Protein AF-A0A402B2P1-F1 (afdb_monomer_lite)

Organism: NCBI:txid2014873

Structure (mmCIF, N/CA/C/O backbone):
data_AF-A0A402B2P1-F1
#
_entry.id   AF-A0A402B2P1-F1
#
loop_
_atom_site.group_PDB
_atom_site.id
_atom_site.type_symbol
_atom_site.label_atom_id
_atom_site.label_alt_id
_atom_site.label_comp_id
_atom_site.label_asym_id
_atom_site.label_entity_id
_atom_site.label_seq_id
_atom_site.pdbx_PDB_ins_code
_atom_site.Cartn_x
_atom_site.Cartn_y
_atom_site.Cartn_z
_atom_site.occupancy
_atom_site.B_iso_or_equiv
_atom_site.auth_seq_id
_atom_site.auth_comp_id
_atom_site.auth_asym_id
_atom_site.auth_atom_id
_atom_site.pdbx_PDB_model_num
ATOM 1 N N . MET A 1 1 ? -45.219 82.237 19.150 1.00 37.66 1 MET A N 1
ATOM 2 C CA . MET A 1 1 ? -44.434 81.877 17.952 1.00 37.66 1 MET A CA 1
ATOM 3 C C . MET A 1 1 ? -43.229 81.131 18.469 1.00 37.66 1 MET A C 1
ATOM 5 O O . MET A 1 1 ? -42.521 81.688 19.292 1.00 37.66 1 MET A O 1
ATOM 9 N N . ALA A 1 2 ? -43.180 79.837 18.171 1.00 36.53 2 ALA A N 1
ATOM 10 C CA . ALA A 1 2 ? -42.374 78.849 18.874 1.00 36.53 2 ALA A CA 1
ATOM 11 C C . ALA A 1 2 ? -41.096 78.528 18.096 1.00 36.53 2 ALA A C 1
ATOM 13 O O . ALA A 1 2 ? -41.160 78.365 16.878 1.00 36.53 2 ALA A O 1
ATOM 14 N N . ASP A 1 3 ? -40.003 78.393 18.844 1.00 41.94 3 ASP A N 1
ATOM 15 C CA . ASP A 1 3 ? -38.698 77.908 18.412 1.00 41.94 3 ASP A CA 1
ATOM 16 C C . ASP A 1 3 ? -38.372 76.583 19.124 1.00 41.94 3 ASP A C 1
ATOM 18 O O . ASP A 1 3 ? -38.672 76.422 20.305 1.00 41.94 3 ASP A O 1
ATOM 22 N N . ASN A 1 4 ? -37.776 75.677 18.339 1.00 45.66 4 ASN A N 1
ATOM 23 C CA . ASN A 1 4 ? -36.708 74.706 18.628 1.00 45.66 4 ASN A CA 1
ATOM 24 C C . ASN A 1 4 ? -36.612 74.002 19.995 1.00 45.66 4 ASN A C 1
ATOM 26 O O . ASN A 1 4 ? -36.381 74.659 21.000 1.00 45.66 4 ASN A O 1
ATOM 30 N N . GLU A 1 5 ? -36.502 72.661 19.970 1.00 45.44 5 GLU A N 1
ATOM 31 C CA . GLU A 1 5 ? -35.495 71.943 20.774 1.00 45.44 5 GLU A CA 1
ATOM 32 C C . GLU A 1 5 ? -35.211 70.498 20.301 1.00 45.44 5 GLU A C 1
ATOM 34 O O . GLU A 1 5 ? -36.058 69.811 19.731 1.00 45.44 5 GLU A O 1
ATOM 39 N N . ASN A 1 6 ? -33.950 70.103 20.514 1.00 37.38 6 ASN A N 1
ATOM 40 C CA . ASN A 1 6 ? -33.232 68.908 20.064 1.00 37.38 6 ASN A CA 1
ATOM 41 C C . ASN A 1 6 ? -33.623 67.611 20.799 1.00 37.38 6 ASN A C 1
ATOM 43 O O . ASN A 1 6 ? -33.841 67.612 22.006 1.00 37.38 6 ASN A O 1
ATOM 47 N N . ASN A 1 7 ? -33.542 66.482 20.085 1.00 41.06 7 ASN A N 1
ATOM 48 C CA . ASN A 1 7 ? -33.568 65.128 20.648 1.00 41.06 7 ASN A CA 1
ATOM 49 C C . ASN A 1 7 ? -32.154 64.646 21.013 1.00 41.06 7 ASN A C 1
ATOM 51 O O . ASN A 1 7 ? -31.294 64.533 20.138 1.00 41.06 7 ASN A O 1
ATOM 55 N N . THR A 1 8 ? -31.964 64.261 22.276 1.00 37.03 8 THR A N 1
ATOM 56 C CA . THR A 1 8 ? -30.796 63.518 22.775 1.00 37.03 8 THR A CA 1
ATOM 57 C C . THR A 1 8 ? -31.263 62.129 23.211 1.00 37.03 8 THR A C 1
ATOM 59 O O . THR A 1 8 ? -32.168 62.010 24.034 1.00 37.03 8 THR A O 1
ATOM 62 N N . PHE A 1 9 ? -30.666 61.081 22.643 1.00 32.41 9 PHE A N 1
ATOM 63 C CA . PHE A 1 9 ? -30.914 59.678 22.980 1.00 32.41 9 PHE A CA 1
ATOM 64 C C . PHE A 1 9 ? -29.768 59.200 23.883 1.00 32.41 9 PHE A C 1
ATOM 66 O O . PHE A 1 9 ? -28.619 59.199 23.443 1.00 32.41 9 PHE A O 1
ATOM 73 N N . SER A 1 10 ? -30.076 58.802 25.119 1.00 38.16 10 SER A N 1
ATOM 74 C CA . SER A 1 10 ? -29.121 58.191 26.051 1.00 38.16 10 SER A CA 1
ATOM 75 C C . SER A 1 10 ? -29.632 56.842 26.557 1.00 38.16 10 SER A C 1
ATOM 77 O O . SER A 1 10 ? -30.795 56.712 26.927 1.00 38.16 10 SER A O 1
ATOM 79 N N . ASP A 1 11 ? -28.687 55.903 26.608 1.00 36.81 11 ASP A N 1
ATOM 80 C CA . ASP A 1 11 ? -28.551 54.767 27.526 1.00 36.81 11 ASP A CA 1
ATOM 81 C C . ASP A 1 11 ? -29.582 53.625 27.534 1.00 36.81 11 ASP A C 1
ATOM 83 O O . ASP A 1 11 ? -30.586 53.644 28.240 1.00 36.81 11 ASP A O 1
ATOM 87 N N . MET A 1 12 ? -29.196 52.517 26.888 1.00 33.03 12 MET A N 1
ATOM 88 C CA . MET A 1 12 ? -29.402 51.168 27.425 1.00 33.03 12 MET A CA 1
ATOM 89 C C . MET A 1 12 ? -28.116 50.353 27.233 1.00 33.03 12 MET A C 1
ATOM 91 O O . MET A 1 12 ? -27.693 50.060 26.116 1.00 33.03 12 MET A O 1
ATOM 95 N N . THR A 1 13 ? -27.474 50.038 28.355 1.00 35.78 13 THR A N 1
ATOM 96 C CA . THR A 1 13 ? -26.194 49.343 28.493 1.00 35.78 13 THR A CA 1
ATOM 97 C C . THR A 1 13 ? -26.385 47.826 28.384 1.00 35.78 13 THR A C 1
ATOM 99 O O . THR A 1 13 ? -27.102 47.222 29.178 1.00 35.78 13 THR A O 1
ATOM 102 N N . ASN A 1 14 ? -25.705 47.206 27.415 1.00 35.62 14 ASN A N 1
ATOM 103 C CA . ASN A 1 14 ? -25.504 45.759 27.314 1.00 35.62 14 ASN A CA 1
ATOM 104 C C . ASN A 1 14 ? -24.271 45.372 28.145 1.00 35.62 14 ASN A C 1
ATOM 106 O O . ASN A 1 14 ? -23.161 45.800 27.834 1.00 35.62 14 ASN A O 1
ATOM 110 N N . GLN A 1 15 ? -24.453 44.545 29.175 1.00 38.66 15 GLN A N 1
ATOM 111 C CA . GLN A 1 15 ? -23.361 43.796 29.796 1.00 38.66 15 GLN A CA 1
ATOM 112 C C . GLN A 1 15 ? -23.234 42.443 29.092 1.00 38.66 15 GLN A C 1
ATOM 114 O O . GLN A 1 15 ? -24.105 41.585 29.223 1.00 38.66 15 GLN A O 1
ATOM 119 N N . GLN A 1 16 ? -22.136 42.251 28.367 1.00 31.70 16 GLN A N 1
ATOM 120 C CA . GLN A 1 16 ? -21.699 40.957 27.849 1.00 31.70 16 GLN A CA 1
ATOM 121 C C . GLN A 1 16 ? -20.277 40.713 28.386 1.00 31.70 16 GLN A C 1
ATOM 123 O O . GLN A 1 16 ? -19.484 41.654 28.399 1.00 31.70 16 GLN A O 1
ATOM 128 N N . PRO A 1 17 ? -19.956 39.518 28.913 1.00 40.03 17 PRO A N 1
ATOM 129 C CA . PRO A 1 17 ? -18.688 39.290 29.596 1.00 40.03 17 PRO A CA 1
ATOM 130 C C . PRO A 1 17 ? -17.529 39.161 28.600 1.00 40.03 17 PRO A C 1
ATOM 132 O O . PRO A 1 17 ? -17.509 38.248 27.775 1.00 40.03 17 PRO A O 1
ATOM 135 N N . ASP A 1 18 ? -16.544 40.048 28.735 1.00 41.31 18 ASP A N 1
ATOM 136 C CA . ASP A 1 18 ? -15.217 39.921 28.135 1.00 41.31 18 ASP A CA 1
ATOM 137 C C . ASP A 1 18 ? -14.498 38.705 28.733 1.00 41.31 18 ASP A C 1
ATOM 139 O O . ASP A 1 18 ? -14.000 38.741 29.860 1.00 41.31 18 ASP A O 1
ATOM 143 N N . SER A 1 19 ? -14.424 37.606 27.982 1.00 47.12 19 SER A N 1
ATOM 144 C CA . SER A 1 19 ? -13.400 36.588 28.219 1.00 47.12 19 SER A CA 1
ATOM 145 C C . SER A 1 19 ? -13.020 35.857 26.928 1.00 47.12 19 SER A C 1
ATOM 147 O O . SER A 1 19 ? -13.873 35.332 26.217 1.00 47.12 19 SER A O 1
ATOM 149 N N . SER A 1 20 ? -11.705 35.784 26.692 1.00 46.34 20 SER A N 1
ATOM 150 C CA . SER A 1 20 ? -10.975 34.955 25.714 1.00 46.34 20 SER A CA 1
ATOM 151 C C . SER A 1 20 ? -10.888 35.424 24.249 1.00 46.34 20 SER A C 1
ATOM 153 O O . SER A 1 20 ? -11.401 34.788 23.337 1.00 46.34 20 SER A O 1
ATOM 155 N N . THR A 1 21 ? -10.108 36.479 23.999 1.00 41.28 21 THR A N 1
ATOM 156 C CA . THR A 1 21 ? -9.531 36.770 22.665 1.00 41.28 21 THR A CA 1
ATOM 157 C C . THR A 1 21 ? -8.074 36.310 22.501 1.00 41.28 21 THR A C 1
ATOM 159 O O . THR A 1 21 ? -7.588 36.258 21.378 1.00 41.28 21 THR A O 1
ATOM 162 N N . ASP A 1 22 ? -7.392 35.879 23.569 1.00 46.09 22 ASP A N 1
ATOM 163 C CA . ASP A 1 22 ? -5.948 35.568 23.521 1.00 46.09 22 ASP A CA 1
ATOM 164 C C . ASP A 1 22 ? -5.588 34.160 23.000 1.00 46.09 22 ASP A C 1
ATOM 166 O O . ASP A 1 22 ? -4.417 33.875 22.755 1.00 46.09 22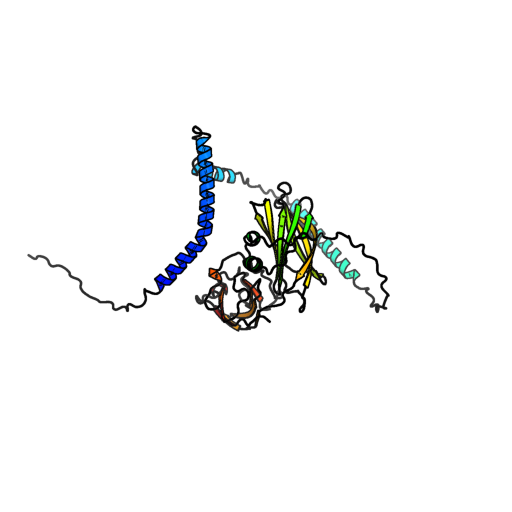 ASP A O 1
ATOM 170 N N . SER A 1 23 ? -6.548 33.245 22.805 1.00 48.66 23 SER A N 1
ATOM 171 C CA . SER A 1 23 ? -6.236 31.869 22.366 1.00 48.66 23 SER A CA 1
ATOM 172 C C . SER A 1 23 ? -6.266 31.664 20.848 1.00 48.66 23 SER A C 1
ATOM 174 O O . SER A 1 23 ? -5.656 30.716 20.352 1.00 48.66 23 SER A O 1
ATOM 176 N N . PHE A 1 24 ? -6.925 32.553 20.098 1.00 43.75 24 PHE A N 1
ATOM 177 C CA . PHE A 1 24 ? -7.030 32.437 18.640 1.00 43.75 24 PHE A CA 1
ATOM 178 C C . PHE A 1 24 ? -5.771 32.925 17.914 1.00 43.75 24 PHE A C 1
ATOM 180 O O . PHE A 1 24 ? -5.378 32.315 16.923 1.00 43.75 24 PHE A O 1
ATOM 187 N N . GLU A 1 25 ? -5.068 33.938 18.434 1.00 51.78 25 GLU A N 1
ATOM 188 C CA . GLU A 1 25 ? -3.856 34.462 17.782 1.00 51.78 25 GLU A CA 1
ATOM 189 C C . GLU A 1 25 ? -2.705 33.444 17.745 1.00 51.78 25 GLU A C 1
ATOM 191 O O . GLU A 1 25 ? -1.972 33.372 16.759 1.00 51.78 25 GLU A O 1
ATOM 196 N N . ALA A 1 26 ? -2.560 32.610 18.780 1.00 52.47 26 ALA A N 1
ATOM 197 C CA . ALA A 1 26 ? -1.495 31.608 18.842 1.00 52.47 26 ALA A CA 1
ATOM 198 C C . ALA A 1 26 ? -1.728 30.427 17.881 1.00 52.47 26 ALA A C 1
ATOM 200 O O . ALA A 1 26 ? -0.778 29.902 17.292 1.00 52.47 26 ALA A O 1
ATOM 201 N N . VAL A 1 27 ? -2.989 30.017 17.706 1.00 47.31 27 VAL A N 1
ATOM 202 C CA . VAL A 1 27 ? -3.377 28.954 16.765 1.00 47.31 27 VAL A CA 1
ATOM 203 C C . VAL A 1 27 ? -3.277 29.461 15.325 1.00 47.31 27 VAL A C 1
ATOM 205 O O . VAL A 1 27 ? -2.706 28.776 14.476 1.00 47.31 27 VAL A O 1
ATOM 208 N N . ASP A 1 28 ? -3.713 30.697 15.070 1.00 48.00 28 ASP A N 1
ATOM 209 C CA . ASP A 1 28 ? -3.585 31.337 13.760 1.00 48.00 28 ASP A CA 1
ATOM 210 C C . ASP A 1 28 ? -2.125 31.592 13.371 1.00 48.00 28 ASP A C 1
ATOM 212 O O . ASP A 1 28 ? -1.776 31.462 12.196 1.00 48.00 28 ASP A O 1
ATOM 216 N N . ALA A 1 29 ? -1.247 31.921 14.325 1.00 54.28 29 ALA A N 1
ATOM 217 C CA . ALA A 1 29 ? 0.179 32.097 14.059 1.00 54.28 29 ALA A CA 1
ATOM 218 C C . ALA A 1 29 ? 0.847 30.785 13.614 1.00 54.28 29 ALA A C 1
ATOM 220 O O . ALA A 1 29 ? 1.566 30.784 12.612 1.00 54.28 29 ALA A O 1
ATOM 221 N N . ARG A 1 30 ? 0.558 29.665 14.296 1.00 56.12 30 ARG A N 1
ATOM 222 C CA . ARG A 1 30 ? 1.088 28.337 13.932 1.00 56.12 30 ARG A CA 1
ATOM 223 C C . ARG A 1 30 ? 0.557 27.851 12.589 1.00 56.12 30 ARG A C 1
ATOM 225 O O . ARG A 1 30 ? 1.345 27.452 11.741 1.00 56.12 30 ARG A O 1
ATOM 232 N N . LEU A 1 31 ? -0.748 27.981 12.344 1.00 51.81 31 LEU A N 1
ATOM 233 C CA . LEU A 1 31 ? -1.345 27.609 11.058 1.00 51.81 31 LEU A CA 1
ATOM 234 C C . LEU A 1 31 ? -0.748 28.427 9.901 1.00 51.81 31 LEU A C 1
ATOM 236 O O . LEU A 1 31 ? -0.486 27.903 8.820 1.00 51.81 31 LEU A O 1
ATOM 240 N N . ARG A 1 32 ? -0.495 29.721 10.121 1.00 50.94 32 ARG A N 1
ATOM 241 C CA . ARG A 1 32 ? 0.117 30.596 9.116 1.00 50.94 32 ARG A CA 1
ATOM 242 C C . ARG A 1 32 ? 1.580 30.223 8.857 1.00 50.94 32 ARG A C 1
ATOM 244 O O . ARG A 1 32 ? 2.010 30.302 7.707 1.00 50.94 32 ARG A O 1
ATOM 251 N N . GLU A 1 33 ? 2.323 29.800 9.878 1.00 56.94 33 GLU A N 1
ATOM 252 C CA . GLU A 1 33 ? 3.700 29.314 9.742 1.00 56.94 33 GLU A CA 1
ATOM 253 C C . GLU A 1 33 ? 3.768 27.966 9.009 1.00 56.94 33 GLU A C 1
ATOM 255 O O . GLU A 1 33 ? 4.553 27.839 8.069 1.00 56.94 33 GLU A O 1
ATOM 260 N N . ASP A 1 34 ? 2.880 27.021 9.323 1.00 52.06 34 ASP A N 1
ATOM 261 C CA . ASP A 1 34 ? 2.807 25.712 8.659 1.00 52.06 34 ASP A CA 1
ATOM 262 C C . ASP A 1 34 ? 2.380 25.833 7.193 1.00 52.06 34 ASP A C 1
ATOM 264 O O . ASP A 1 34 ? 3.003 25.243 6.303 1.00 52.06 34 ASP A O 1
ATOM 268 N N . ILE A 1 35 ? 1.388 26.684 6.898 1.00 47.09 35 ILE A N 1
ATOM 269 C CA . ILE A 1 35 ? 1.016 27.016 5.516 1.00 47.09 35 ILE A CA 1
ATOM 270 C C . ILE A 1 35 ? 2.213 27.656 4.806 1.00 47.09 35 ILE A C 1
ATOM 272 O O . ILE A 1 35 ? 2.566 27.252 3.701 1.00 47.09 35 ILE A O 1
ATOM 276 N N . GLN A 1 36 ? 2.897 28.625 5.420 1.00 54.97 36 GLN A N 1
ATOM 277 C CA . GLN A 1 36 ? 4.078 29.229 4.802 1.00 54.97 36 GLN A CA 1
ATOM 278 C C . GLN A 1 36 ? 5.203 28.215 4.577 1.00 54.97 36 GLN A C 1
ATOM 280 O O . GLN A 1 36 ? 5.871 28.294 3.546 1.00 54.97 36 GLN A O 1
ATOM 285 N N . HIS A 1 37 ? 5.410 27.267 5.489 1.00 60.47 37 HIS A N 1
ATOM 286 C CA . HIS A 1 37 ? 6.429 26.231 5.370 1.00 60.47 37 HIS A CA 1
ATOM 287 C C . HIS A 1 37 ? 6.104 25.253 4.234 1.00 60.47 37 HIS A C 1
ATOM 289 O O . HIS A 1 37 ? 6.962 25.002 3.386 1.00 60.47 37 HIS A O 1
ATOM 295 N N . GLY A 1 38 ? 4.855 24.788 4.137 1.00 52.12 38 GLY A N 1
ATOM 296 C CA . GLY A 1 38 ? 4.386 23.953 3.028 1.00 52.12 38 GLY A CA 1
ATOM 297 C C . GLY A 1 38 ? 4.458 24.668 1.675 1.00 52.12 38 GLY A C 1
ATOM 298 O O . GLY A 1 38 ? 4.860 24.076 0.678 1.00 52.12 38 GLY A O 1
ATOM 299 N N . TYR A 1 39 ? 4.159 25.970 1.634 1.00 53.03 39 TYR A N 1
ATOM 300 C CA . TYR A 1 39 ? 4.251 26.773 0.412 1.00 53.03 39 TYR A CA 1
ATOM 301 C C . TYR A 1 39 ? 5.683 27.190 0.040 1.00 53.03 39 TYR A C 1
ATOM 303 O O . TYR A 1 39 ? 5.895 27.610 -1.098 1.00 53.03 39 TYR A O 1
ATOM 311 N N . ARG A 1 40 ? 6.685 27.094 0.931 1.00 59.12 40 ARG A N 1
ATOM 312 C CA . ARG A 1 40 ? 8.076 27.496 0.621 1.00 59.12 40 ARG A CA 1
ATOM 313 C C . ARG A 1 40 ? 8.696 26.644 -0.487 1.00 59.12 40 ARG A C 1
ATOM 315 O O . ARG A 1 40 ? 9.343 27.223 -1.360 1.00 59.12 40 ARG A O 1
ATOM 322 N N . SER A 1 41 ? 8.465 25.330 -0.503 1.00 54.25 41 SER A N 1
ATOM 323 C CA . SER A 1 41 ? 8.970 24.436 -1.560 1.00 54.25 41 SER A CA 1
ATOM 324 C C . SER A 1 41 ? 8.353 24.785 -2.918 1.00 54.25 41 SER A C 1
ATOM 326 O O . SER A 1 41 ? 9.073 25.074 -3.874 1.00 54.25 41 SER A O 1
ATOM 328 N N . TYR A 1 42 ? 7.026 24.925 -2.975 1.00 53.84 42 TYR A N 1
ATOM 329 C CA . TYR A 1 42 ? 6.316 25.349 -4.184 1.00 53.84 42 TYR A CA 1
ATOM 330 C C . TYR A 1 42 ? 6.700 26.761 -4.629 1.00 53.84 42 TYR A C 1
ATOM 332 O O . TYR A 1 42 ? 6.768 27.034 -5.825 1.00 53.84 42 TYR A O 1
ATOM 340 N N . ARG A 1 43 ? 6.978 27.681 -3.696 1.00 62.47 43 ARG A N 1
ATOM 341 C CA . ARG A 1 43 ? 7.425 29.045 -4.012 1.00 62.47 43 ARG A CA 1
ATOM 342 C C . ARG A 1 43 ? 8.817 29.042 -4.630 1.00 62.47 43 ARG A C 1
ATOM 344 O O . ARG A 1 43 ? 9.024 29.777 -5.588 1.00 62.47 43 ARG A O 1
ATOM 351 N N . GLN A 1 44 ? 9.738 28.220 -4.131 1.00 63.66 44 GLN A N 1
ATOM 352 C CA . GLN A 1 44 ? 11.084 28.083 -4.695 1.00 63.66 44 GLN A CA 1
ATOM 353 C C . GLN A 1 44 ? 11.053 27.422 -6.079 1.00 63.66 44 GLN A C 1
ATOM 355 O O . GLN A 1 44 ? 11.678 27.930 -7.010 1.00 63.66 44 GLN A O 1
ATOM 360 N N . GLU A 1 45 ? 10.268 26.357 -6.261 1.00 58.41 45 GLU A N 1
ATOM 361 C CA . GLU A 1 45 ? 10.098 25.702 -7.566 1.00 58.41 45 GLU A CA 1
ATOM 362 C C . GLU A 1 45 ? 9.395 26.606 -8.586 1.00 58.41 45 GLU A C 1
ATOM 364 O O . GLU A 1 45 ? 9.834 26.708 -9.738 1.00 58.41 45 GLU A O 1
ATOM 369 N N . ASN A 1 46 ? 8.358 27.335 -8.161 1.00 66.31 46 ASN A N 1
ATOM 370 C CA . ASN A 1 46 ? 7.680 28.315 -9.004 1.00 66.31 46 ASN A CA 1
ATOM 371 C C . ASN A 1 46 ? 8.576 29.512 -9.318 1.00 66.31 46 ASN A C 1
ATOM 373 O O . ASN A 1 46 ? 8.571 29.968 -10.457 1.00 66.31 46 ASN A O 1
ATOM 377 N N . GLN A 1 47 ? 9.391 29.994 -8.376 1.00 69.69 47 GLN A N 1
ATOM 378 C CA . GLN A 1 47 ? 10.380 31.039 -8.650 1.00 69.69 47 GLN A CA 1
ATOM 379 C C . GLN A 1 47 ? 11.429 30.557 -9.652 1.00 69.69 47 GLN A C 1
ATOM 381 O O . GLN A 1 47 ? 11.688 31.255 -10.627 1.00 69.69 47 GLN A O 1
ATOM 386 N N . ALA A 1 48 ? 11.957 29.340 -9.502 1.00 65.38 48 ALA A N 1
ATOM 387 C CA . ALA A 1 48 ? 12.890 28.762 -10.467 1.00 65.38 48 ALA A CA 1
ATOM 388 C C . ALA A 1 48 ? 12.246 28.570 -11.853 1.00 65.38 48 ALA A C 1
ATOM 390 O O . ALA A 1 48 ? 12.883 28.790 -12.886 1.00 65.38 48 ALA A O 1
ATOM 391 N N . SER A 1 49 ? 10.970 28.179 -11.905 1.00 59.06 49 SER A N 1
ATOM 392 C CA . SER A 1 49 ? 10.199 28.093 -13.149 1.00 59.06 49 SER A CA 1
ATOM 393 C C . SER A 1 49 ? 10.003 29.468 -13.797 1.00 59.06 49 SER A C 1
ATOM 395 O O . SER A 1 49 ? 10.309 29.636 -14.979 1.00 59.06 49 SER A O 1
ATOM 397 N N . LEU A 1 50 ? 9.599 30.474 -13.018 1.00 60.44 50 LEU A N 1
ATOM 398 C CA . LEU A 1 50 ? 9.413 31.851 -13.475 1.00 60.44 50 LEU A CA 1
ATOM 399 C C . LEU A 1 50 ? 10.724 32.469 -13.965 1.00 60.44 50 LEU A C 1
ATOM 401 O O . LEU A 1 50 ? 10.740 33.030 -15.055 1.00 60.44 50 LEU A O 1
ATOM 405 N N . SER A 1 51 ? 11.839 32.288 -13.252 1.00 70.75 51 SER A N 1
ATOM 406 C CA . SER A 1 51 ? 13.158 32.752 -13.699 1.00 70.75 51 SER A CA 1
ATOM 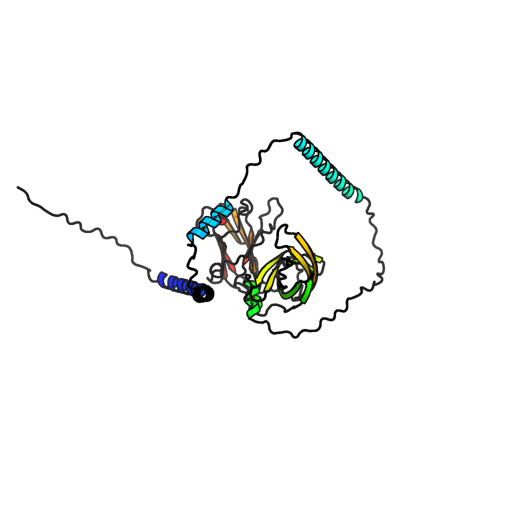407 C C . SER A 1 51 ? 13.592 32.083 -15.008 1.00 70.75 51 SER A C 1
ATOM 409 O O . SER A 1 51 ? 14.163 32.743 -15.874 1.00 70.75 51 SER A O 1
ATOM 411 N N . ARG A 1 52 ? 13.276 30.793 -15.214 1.00 70.62 52 ARG A N 1
ATOM 412 C CA . ARG A 1 52 ? 13.538 30.098 -16.491 1.00 70.62 52 ARG A CA 1
ATOM 413 C C . ARG A 1 52 ? 12.680 30.641 -17.633 1.00 70.62 52 ARG A C 1
ATOM 415 O O . ARG A 1 52 ? 13.185 30.803 -18.743 1.00 70.62 52 ARG A O 1
ATOM 422 N N . VAL A 1 53 ? 11.400 30.916 -17.383 1.00 62.66 53 VAL A N 1
ATOM 423 C CA . VAL A 1 53 ? 10.499 31.520 -18.379 1.00 62.66 53 VAL A CA 1
ATOM 424 C C . VAL A 1 53 ? 10.953 32.937 -18.715 1.00 62.66 53 VAL A C 1
ATOM 426 O O . VAL A 1 53 ? 11.069 33.265 -19.894 1.00 62.66 53 VAL A O 1
ATOM 429 N N . GLN A 1 54 ? 11.288 33.737 -17.705 1.00 62.12 54 GLN A N 1
ATOM 430 C CA . GLN A 1 54 ? 11.789 35.097 -17.865 1.00 62.12 54 GLN A CA 1
ATOM 431 C C . GLN A 1 54 ? 13.100 35.119 -18.661 1.00 62.12 54 GLN A C 1
ATOM 433 O O . GLN A 1 54 ? 13.192 35.841 -19.648 1.00 62.12 54 GLN A O 1
ATOM 438 N N . GLY A 1 55 ? 14.058 34.241 -18.343 1.00 74.69 55 GLY A N 1
ATOM 439 C CA . GLY A 1 55 ? 15.304 34.118 -19.106 1.00 74.69 55 GLY A CA 1
ATOM 440 C C . GLY A 1 55 ? 15.084 33.722 -20.572 1.00 74.69 55 GLY A C 1
ATOM 441 O O . GLY A 1 55 ? 15.747 34.250 -21.464 1.00 74.69 55 GLY A O 1
ATOM 442 N N . ARG A 1 56 ? 14.112 32.842 -20.862 1.00 69.75 56 ARG A N 1
ATOM 443 C CA . ARG A 1 56 ? 13.729 32.501 -22.249 1.00 69.75 56 ARG A CA 1
ATOM 444 C C . ARG A 1 56 ? 13.074 33.677 -22.974 1.00 69.75 56 ARG A C 1
ATOM 446 O O . ARG A 1 56 ? 13.303 33.843 -24.172 1.00 69.75 56 ARG A O 1
ATOM 453 N N . LEU A 1 57 ? 12.268 34.472 -22.271 1.00 57.06 57 LEU A N 1
ATOM 454 C CA . LEU A 1 57 ? 11.623 35.661 -22.825 1.00 57.06 57 LEU A CA 1
ATOM 455 C C . LEU A 1 57 ? 12.655 36.745 -23.152 1.00 57.06 57 LEU A C 1
ATOM 457 O O . LEU A 1 57 ? 12.661 37.266 -24.263 1.00 57.06 57 LEU A O 1
ATOM 461 N N . GLU A 1 58 ? 13.570 37.024 -22.226 1.00 68.69 58 GLU A N 1
ATOM 462 C CA . GLU A 1 58 ? 14.651 37.996 -22.409 1.00 68.69 58 GLU A CA 1
ATOM 463 C C . GLU A 1 58 ? 15.618 37.571 -23.523 1.00 68.69 58 GLU A C 1
ATOM 465 O O . GLU A 1 58 ? 16.004 38.395 -24.353 1.00 68.69 58 GLU A O 1
ATOM 470 N N . ALA A 1 59 ? 15.961 36.280 -23.611 1.00 69.06 59 ALA A N 1
ATOM 471 C CA . ALA A 1 59 ? 16.780 35.754 -24.704 1.00 69.06 59 ALA A CA 1
ATOM 472 C C . ALA A 1 59 ? 16.097 35.916 -26.073 1.00 69.06 59 ALA A C 1
ATOM 474 O O . ALA A 1 59 ? 16.754 36.308 -27.037 1.00 69.06 59 ALA A O 1
ATOM 475 N N . ARG A 1 60 ? 14.778 35.679 -26.161 1.00 65.75 60 ARG A N 1
ATOM 476 C CA . ARG A 1 60 ? 14.006 35.917 -27.394 1.00 65.75 60 ARG A CA 1
ATOM 477 C C . ARG A 1 60 ? 13.934 37.398 -27.757 1.00 65.75 60 ARG A C 1
ATOM 479 O O . ARG A 1 60 ? 14.136 37.732 -28.919 1.00 65.75 60 ARG A O 1
ATOM 486 N N . LEU A 1 61 ? 13.708 38.275 -26.778 1.00 59.59 61 LEU A N 1
ATOM 487 C CA . LEU A 1 61 ? 13.671 39.727 -26.991 1.00 59.59 61 LEU A CA 1
ATOM 488 C C . LEU A 1 61 ? 15.014 40.273 -27.499 1.00 59.59 61 LEU A C 1
ATOM 490 O O . LEU A 1 61 ? 15.031 41.175 -28.329 1.00 59.59 61 LEU A O 1
ATOM 494 N N . ARG A 1 62 ? 16.141 39.695 -27.064 1.00 70.12 62 ARG A N 1
ATOM 495 C CA . ARG A 1 62 ? 17.477 40.053 -27.575 1.00 70.12 62 ARG A CA 1
ATOM 496 C C . ARG A 1 62 ? 17.759 39.528 -28.985 1.00 70.12 62 ARG A C 1
ATOM 498 O O . ARG A 1 62 ? 18.551 40.135 -29.696 1.00 70.12 62 ARG A O 1
ATOM 505 N N . GLN A 1 63 ? 17.158 38.405 -29.378 1.00 73.38 63 GLN A N 1
ATOM 506 C CA . GLN A 1 63 ? 17.404 37.767 -30.679 1.00 73.38 63 GLN A CA 1
ATOM 507 C C . GLN A 1 63 ? 16.523 38.310 -31.813 1.00 73.38 63 GLN A C 1
ATOM 509 O O . GLN A 1 63 ? 16.884 38.143 -32.975 1.00 73.38 63 GLN A O 1
ATOM 514 N N . ALA A 1 64 ? 15.395 38.957 -31.508 1.00 64.12 64 ALA A N 1
ATOM 515 C CA . ALA A 1 64 ? 14.480 39.484 -32.520 1.00 64.12 64 ALA A CA 1
ATOM 516 C C . ALA A 1 64 ? 13.834 40.815 -32.077 1.00 64.12 64 ALA A C 1
ATOM 518 O O . ALA A 1 64 ? 12.642 40.834 -31.764 1.00 64.12 64 ALA A O 1
ATOM 519 N N . PRO A 1 65 ? 14.589 41.933 -32.060 1.00 58.69 65 PRO A N 1
ATOM 520 C CA . PRO A 1 65 ? 14.065 43.238 -31.640 1.00 58.69 65 PRO A CA 1
ATOM 521 C C . PRO A 1 65 ? 12.884 43.736 -32.498 1.00 58.69 65 PRO A C 1
ATOM 523 O O . PRO A 1 65 ? 12.051 44.485 -31.995 1.00 58.69 65 PRO A O 1
ATOM 526 N N . ASP A 1 66 ? 12.751 43.254 -33.740 1.00 62.31 66 ASP A N 1
ATOM 527 C CA . ASP A 1 66 ? 11.708 43.686 -34.684 1.00 62.31 66 ASP A CA 1
ATOM 528 C C . ASP A 1 66 ? 10.492 42.737 -34.788 1.00 62.31 66 ASP A C 1
ATOM 530 O O . ASP A 1 66 ? 9.561 42.997 -35.553 1.00 62.31 66 ASP A O 1
ATOM 534 N N . GLN A 1 67 ? 10.432 41.641 -34.016 1.00 51.47 67 GLN A N 1
ATOM 535 C CA . GLN A 1 67 ? 9.243 40.771 -33.972 1.00 51.47 67 GLN A CA 1
ATOM 536 C C . GLN A 1 67 ? 8.230 41.261 -32.925 1.00 51.47 67 GLN A C 1
ATOM 538 O O . GLN A 1 67 ? 8.037 40.657 -31.873 1.00 51.47 67 GLN A O 1
ATOM 543 N N . THR A 1 68 ? 7.530 42.354 -33.228 1.00 50.91 68 THR A N 1
ATOM 544 C CA . THR A 1 68 ? 6.497 42.948 -32.353 1.00 50.91 68 THR A CA 1
ATOM 545 C C . THR A 1 68 ? 5.104 42.325 -32.495 1.00 50.91 68 THR A C 1
ATOM 547 O O . THR A 1 68 ? 4.166 42.753 -31.824 1.00 50.91 68 THR A O 1
ATOM 550 N N . ASN A 1 69 ? 4.934 41.269 -33.297 1.00 54.03 69 ASN A N 1
ATOM 551 C CA . ASN A 1 69 ? 3.658 40.550 -33.399 1.00 54.03 69 ASN A CA 1
ATOM 552 C C . ASN A 1 69 ? 3.486 39.534 -32.255 1.00 54.03 69 ASN A C 1
ATOM 554 O O . ASN A 1 69 ? 3.332 38.331 -32.463 1.00 54.03 69 ASN A O 1
ATOM 558 N N . ILE A 1 70 ? 3.510 40.027 -31.017 1.00 55.12 70 ILE A N 1
ATOM 559 C CA . ILE A 1 70 ? 3.074 39.257 -29.854 1.00 55.12 70 ILE A CA 1
ATOM 560 C C . ILE A 1 70 ? 1.546 39.270 -29.883 1.00 55.12 70 ILE A C 1
ATOM 562 O O . ILE A 1 70 ? 0.905 40.275 -29.576 1.00 55.12 70 ILE A O 1
ATOM 566 N N . HIS A 1 71 ? 0.942 38.162 -30.311 1.00 52.81 71 HIS A N 1
ATOM 567 C CA . HIS A 1 71 ? -0.505 38.004 -30.233 1.00 52.81 71 HIS A CA 1
ATOM 568 C C . HIS A 1 71 ? -0.951 38.132 -28.771 1.00 52.81 71 HIS A C 1
ATOM 570 O O . HIS A 1 71 ? -0.405 37.466 -27.891 1.00 52.81 71 HIS A O 1
ATOM 576 N N . SER A 1 72 ? -1.929 39.003 -28.508 1.00 56.59 72 SER A N 1
ATOM 577 C CA . SER A 1 72 ? -2.489 39.159 -27.168 1.00 56.59 72 SER A CA 1
ATOM 578 C C . SER A 1 72 ? -3.042 37.824 -26.663 1.00 56.59 72 SER A C 1
ATOM 580 O O . SER A 1 72 ? -3.532 37.000 -27.440 1.00 56.59 72 SER A O 1
ATOM 582 N N . PHE A 1 73 ? -2.990 37.625 -25.345 1.00 48.84 73 PHE A N 1
ATOM 583 C CA . PHE A 1 73 ? -3.492 36.418 -24.674 1.00 48.84 73 PHE A CA 1
ATOM 584 C C . PHE A 1 73 ? -4.946 36.088 -25.069 1.00 48.84 73 PHE A C 1
ATOM 586 O O . PHE A 1 73 ? -5.347 34.930 -25.155 1.00 48.84 73 PHE A O 1
ATOM 593 N N . GLU A 1 74 ? -5.717 37.123 -25.395 1.00 57.97 74 GLU A N 1
ATOM 594 C CA . GLU A 1 74 ? -7.100 37.049 -25.851 1.00 57.97 74 GLU A CA 1
ATOM 595 C C . GLU A 1 74 ? -7.255 36.382 -27.230 1.00 57.97 74 GLU A C 1
ATOM 597 O O . GLU A 1 74 ? -8.142 35.546 -27.414 1.00 57.97 74 GLU A O 1
ATOM 602 N N . LYS A 1 75 ? -6.342 36.641 -28.181 1.00 60.97 75 LYS A N 1
ATOM 603 C CA . LYS A 1 75 ? -6.344 35.961 -29.491 1.00 60.97 75 LYS A CA 1
ATOM 604 C C . LYS A 1 75 ? -6.060 34.463 -29.361 1.00 60.97 75 LYS A C 1
ATOM 606 O O . LYS A 1 75 ? -6.634 33.673 -30.108 1.00 60.97 75 LYS A O 1
ATOM 611 N N . PHE A 1 76 ? -5.238 34.063 -28.389 1.00 60.47 76 PHE A N 1
ATOM 612 C CA . PHE A 1 76 ? -4.937 32.652 -28.127 1.00 60.47 76 PHE A CA 1
ATOM 613 C C . PHE A 1 76 ? -6.173 31.889 -27.616 1.00 60.47 76 PHE A C 1
ATOM 615 O O . PHE A 1 76 ? -6.459 30.782 -28.073 1.00 60.47 76 PHE A O 1
ATOM 622 N N . TYR A 1 77 ? -6.961 32.505 -26.726 1.00 59.44 77 TYR A N 1
ATOM 623 C CA . TYR A 1 77 ? -8.224 31.930 -26.247 1.00 59.44 77 TYR A CA 1
ATOM 624 C C . TYR A 1 77 ? -9.278 31.816 -27.355 1.00 59.44 77 TYR A C 1
ATOM 626 O O . TYR A 1 77 ? -9.926 30.775 -27.481 1.00 59.44 77 TYR A O 1
ATOM 634 N N . GLN A 1 78 ? -9.414 32.844 -28.196 1.00 67.25 78 GLN A N 1
ATOM 635 C CA . GLN A 1 78 ? -10.366 32.830 -29.313 1.00 67.25 78 GLN A CA 1
ATOM 636 C C . GLN A 1 78 ? -10.016 31.773 -30.372 1.00 67.25 78 GLN A C 1
ATOM 638 O O . GLN A 1 78 ? -10.908 31.130 -30.928 1.00 67.25 78 GLN A O 1
ATOM 643 N N . GLN A 1 79 ? -8.726 31.543 -30.631 1.00 64.81 79 GLN A N 1
ATOM 644 C CA . GLN A 1 79 ? -8.283 30.526 -31.585 1.00 64.81 79 GLN A CA 1
ATOM 645 C C . GLN A 1 79 ? -8.573 29.103 -31.084 1.00 64.81 79 GLN A C 1
ATOM 647 O O . GLN A 1 79 ? -9.053 28.269 -31.851 1.00 64.81 79 GLN A O 1
ATOM 652 N N . ARG A 1 80 ? -8.407 28.858 -29.778 1.00 58.91 80 ARG A N 1
ATOM 653 C CA . ARG A 1 80 ? -8.724 27.566 -29.149 1.00 58.91 80 ARG A CA 1
ATOM 654 C C . ARG A 1 80 ? -10.226 27.262 -29.127 1.00 58.91 80 ARG A C 1
ATOM 656 O O . ARG A 1 80 ? -10.622 26.108 -29.258 1.00 58.91 80 ARG A O 1
ATOM 663 N N . GLN A 1 81 ? -11.075 28.284 -29.002 1.00 62.50 81 GLN A N 1
ATOM 664 C CA . GLN A 1 81 ? -12.529 28.107 -29.112 1.00 62.50 81 GLN A CA 1
ATOM 665 C C . GLN A 1 81 ? -12.977 27.794 -30.545 1.00 62.50 81 GLN A C 1
ATOM 667 O O . GLN A 1 81 ? -13.900 27.003 -30.729 1.00 62.50 81 GLN A O 1
ATOM 672 N N . LYS A 1 82 ? -12.306 28.351 -31.563 1.00 60.81 82 LYS A N 1
ATOM 673 C CA . LYS A 1 82 ? -12.610 28.043 -32.969 1.00 60.81 82 LYS A CA 1
ATOM 674 C C . LYS A 1 82 ? -12.264 26.605 -33.353 1.00 60.81 82 LYS A C 1
ATOM 676 O O . LYS A 1 82 ? -13.069 25.975 -34.036 1.00 60.81 82 LYS A O 1
ATOM 681 N N . GLU A 1 83 ? -11.136 26.068 -32.885 1.00 51.38 83 GLU A N 1
ATOM 682 C CA . GLU A 1 83 ? -10.742 24.674 -33.166 1.00 51.38 83 GLU A CA 1
ATOM 683 C C . GLU A 1 83 ? -11.680 23.641 -32.528 1.00 51.38 83 GLU A C 1
ATOM 685 O O . GLU A 1 83 ? -11.922 22.591 -33.117 1.00 51.38 83 GLU A O 1
ATOM 690 N N . ASN A 1 84 ? -12.299 23.972 -31.393 1.00 51.53 84 ASN A N 1
ATOM 691 C CA . ASN A 1 84 ? -13.278 23.101 -30.739 1.00 51.53 84 ASN A CA 1
ATOM 692 C C . ASN A 1 84 ? -14.697 23.195 -31.336 1.00 51.53 84 ASN A C 1
ATOM 694 O O . ASN A 1 84 ? -15.586 22.481 -30.880 1.00 51.53 84 ASN A O 1
ATOM 698 N N . SER A 1 85 ? -14.930 24.052 -32.341 1.00 47.78 85 SER A N 1
ATOM 699 C CA . SER A 1 85 ? -16.249 24.227 -32.979 1.00 47.78 85 SER A CA 1
ATOM 700 C C . SER A 1 85 ? -16.415 23.491 -34.316 1.00 47.78 85 SER A C 1
ATOM 702 O O . SER A 1 85 ? -17.407 23.702 -35.014 1.00 47.78 85 SER A O 1
ATOM 704 N N . MET A 1 86 ? -15.472 22.620 -34.697 1.00 42.34 86 MET A N 1
ATOM 705 C CA . MET A 1 86 ? -15.608 21.825 -35.920 1.00 42.34 86 MET A CA 1
ATOM 706 C C . MET A 1 86 ? -16.676 20.724 -35.780 1.00 42.34 86 MET A C 1
ATOM 708 O O . MET A 1 86 ? -16.406 19.617 -35.331 1.00 42.34 86 MET A O 1
ATOM 712 N N . ASP A 1 87 ? -17.875 21.067 -36.257 1.00 51.41 87 ASP A N 1
ATOM 713 C CA . ASP A 1 87 ? -18.726 20.252 -37.137 1.00 51.41 87 ASP A CA 1
ATOM 714 C C . ASP A 1 87 ? -19.195 18.877 -36.600 1.00 51.41 87 ASP A C 1
ATOM 716 O O . ASP A 1 87 ? -18.969 17.826 -37.206 1.00 51.41 87 ASP A O 1
ATOM 720 N N . GLU A 1 88 ? -19.992 18.874 -35.524 1.00 44.78 88 GLU A N 1
ATOM 721 C CA . GLU A 1 88 ? -20.981 17.803 -35.319 1.00 44.78 88 GLU A CA 1
ATOM 722 C C . GLU A 1 88 ? -22.101 17.944 -36.362 1.00 44.78 88 GLU A C 1
ATOM 724 O O . GLU A 1 88 ? -23.146 18.557 -36.136 1.00 44.78 88 GLU A O 1
ATOM 729 N N . LYS A 1 89 ? -21.893 17.363 -37.548 1.00 41.56 89 LYS A N 1
ATOM 730 C CA . LYS A 1 89 ? -22.986 17.181 -38.506 1.00 41.56 89 LYS A CA 1
ATOM 731 C C . LYS A 1 89 ? -23.974 16.152 -37.945 1.00 41.56 89 LYS A C 1
ATOM 733 O O . LYS A 1 89 ? -23.571 15.020 -37.661 1.00 41.56 89 LYS A O 1
ATOM 738 N N . PRO A 1 90 ? -25.272 16.481 -37.828 1.00 42.41 90 PRO A N 1
ATOM 739 C CA . PRO A 1 90 ? -26.271 15.532 -37.367 1.00 42.41 90 PRO A CA 1
ATOM 740 C C . PRO A 1 90 ? -26.398 14.394 -38.384 1.00 42.41 90 PRO A C 1
ATOM 742 O O . PRO A 1 90 ? -26.890 14.572 -39.499 1.00 42.41 90 PRO A O 1
ATOM 745 N N . VAL A 1 91 ? -25.950 13.199 -37.997 1.00 46.91 91 VAL A N 1
ATOM 746 C CA . VAL A 1 91 ? -26.138 11.973 -38.776 1.00 46.91 91 VAL A CA 1
ATOM 747 C C . VAL A 1 91 ? -27.638 11.675 -38.847 1.00 46.91 91 VAL A C 1
ATOM 749 O O . VAL A 1 91 ? -28.243 11.189 -37.887 1.00 46.91 91 VAL A O 1
ATOM 752 N N . GLN A 1 92 ? -28.250 11.967 -39.997 1.00 46.53 92 GLN A N 1
ATOM 753 C CA . GLN A 1 92 ? -29.620 11.574 -40.316 1.00 46.53 92 GLN A CA 1
ATOM 754 C C . GLN A 1 92 ? -29.747 10.043 -40.270 1.00 46.53 92 GLN A C 1
ATOM 756 O O . GLN A 1 92 ? -29.306 9.319 -41.162 1.00 46.53 92 GLN A O 1
ATOM 761 N N . ARG A 1 93 ? -30.376 9.532 -39.207 1.00 42.50 93 ARG A N 1
ATOM 762 C CA . ARG A 1 93 ? -30.710 8.111 -39.041 1.00 42.50 93 ARG A CA 1
ATOM 763 C C . ARG A 1 93 ? -31.946 7.743 -39.866 1.00 42.50 93 ARG A C 1
ATOM 765 O O . ARG A 1 93 ? -33.050 7.630 -39.339 1.00 42.50 93 ARG A O 1
ATOM 772 N N . GLY A 1 94 ? -31.737 7.467 -41.150 1.00 46.53 94 GLY A N 1
ATOM 773 C CA . GLY A 1 94 ? -32.643 6.643 -41.951 1.00 46.53 94 GLY A CA 1
ATOM 774 C C . GLY A 1 94 ? -32.469 5.164 -41.591 1.00 46.53 94 GLY A C 1
ATOM 775 O O . GLY A 1 94 ? -31.521 4.515 -42.024 1.00 46.53 94 GLY A O 1
ATOM 776 N N . ARG A 1 95 ? -33.361 4.621 -40.755 1.00 52.78 95 ARG A N 1
ATOM 777 C CA . ARG A 1 95 ? -33.385 3.198 -40.368 1.00 52.78 95 ARG A CA 1
ATOM 778 C C . ARG A 1 95 ? -33.706 2.293 -41.565 1.00 52.78 95 ARG A C 1
ATOM 780 O O . ARG A 1 95 ? -34.810 2.353 -42.095 1.00 52.78 95 ARG A O 1
ATOM 787 N N . SER A 1 96 ? -32.833 1.327 -41.849 1.00 58.69 96 SER A N 1
ATOM 788 C CA . SER A 1 96 ? -33.201 0.104 -42.572 1.00 58.69 96 SER A CA 1
ATOM 789 C C . SER A 1 96 ? -33.738 -0.933 -41.576 1.00 58.69 96 SER A C 1
ATOM 791 O O . SER A 1 96 ? -33.021 -1.385 -40.680 1.00 58.69 96 SER A O 1
ATOM 793 N N . ARG A 1 97 ? -35.020 -1.306 -41.705 1.00 60.44 97 ARG A N 1
ATOM 794 C CA . ARG A 1 97 ? -35.679 -2.335 -40.870 1.00 60.44 97 ARG A CA 1
ATOM 795 C C . ARG A 1 97 ? -34.983 -3.707 -40.953 1.00 60.44 97 ARG A C 1
ATOM 797 O O . ARG A 1 97 ? -35.073 -4.468 -39.996 1.00 60.44 97 ARG A O 1
ATOM 804 N N . LEU A 1 98 ? -34.225 -3.970 -42.022 1.00 60.81 98 LEU A N 1
ATOM 805 C CA . LEU A 1 98 ? -33.476 -5.217 -42.227 1.00 60.81 98 LEU A CA 1
ATOM 806 C C . LEU A 1 98 ? -32.282 -5.380 -41.275 1.00 60.81 98 LEU A C 1
ATOM 808 O O . LEU A 1 98 ? -31.971 -6.496 -40.861 1.00 60.81 98 LEU A O 1
ATOM 812 N N . VAL A 1 99 ? -31.642 -4.279 -40.864 1.00 67.44 99 VAL A N 1
ATOM 813 C CA . VAL A 1 99 ? -30.494 -4.335 -39.938 1.00 67.44 99 VAL A CA 1
ATOM 814 C C . VAL A 1 99 ? -30.945 -4.780 -38.546 1.00 67.44 99 VAL A C 1
ATOM 816 O O . VAL A 1 99 ? -30.248 -5.524 -37.861 1.00 67.44 99 VAL A O 1
ATOM 819 N N . ARG A 1 100 ? -32.160 -4.392 -38.141 1.00 64.50 100 ARG A N 1
ATOM 820 C CA . ARG A 1 100 ? -32.721 -4.773 -36.840 1.00 64.50 100 ARG A CA 1
ATOM 821 C C . ARG A 1 100 ? -33.048 -6.266 -36.770 1.00 64.50 100 ARG A C 1
ATOM 823 O O . ARG A 1 100 ? -32.787 -6.881 -35.744 1.00 64.50 100 ARG A O 1
ATOM 830 N N . THR A 1 101 ? -33.563 -6.851 -37.851 1.00 75.19 101 THR A N 1
ATOM 831 C CA . THR A 1 101 ? -33.835 -8.296 -37.922 1.00 75.19 101 THR A CA 1
ATOM 832 C C . THR A 1 101 ? -32.553 -9.125 -37.968 1.00 75.19 101 THR A C 1
ATOM 834 O O . THR A 1 101 ? -32.474 -10.137 -37.280 1.00 75.19 101 THR A O 1
ATOM 837 N N . LEU A 1 102 ? -31.517 -8.668 -38.684 1.00 78.62 102 LEU A N 1
ATOM 838 C CA . LEU A 1 102 ? -30.213 -9.343 -38.712 1.00 78.62 102 LEU A CA 1
ATOM 839 C C . LEU A 1 102 ? -29.509 -9.313 -37.348 1.00 78.62 102 LEU A C 1
ATOM 841 O O . LEU A 1 102 ? -29.005 -10.344 -36.909 1.00 78.62 102 LEU A O 1
ATOM 845 N N . SER A 1 103 ? -29.542 -8.184 -36.628 1.00 74.31 103 SER A N 1
ATOM 846 C CA . SER A 1 103 ? -28.971 -8.107 -35.273 1.00 74.31 103 SER A CA 1
ATOM 847 C C . SER A 1 103 ? -29.638 -9.067 -34.286 1.00 74.31 103 SER A C 1
ATOM 849 O O . SER A 1 103 ? -28.947 -9.660 -33.463 1.00 74.31 103 SER A O 1
ATOM 851 N N . ILE A 1 104 ? -30.962 -9.241 -34.366 1.00 80.81 104 ILE A N 1
ATOM 852 C CA . ILE A 1 104 ? -31.687 -10.171 -33.487 1.00 80.81 104 ILE A CA 1
ATOM 853 C C . ILE A 1 104 ? -31.295 -11.620 -33.809 1.00 80.81 104 ILE A C 1
ATOM 855 O O . ILE A 1 104 ? -31.040 -12.403 -32.896 1.00 80.81 104 ILE A O 1
ATOM 859 N N . LEU A 1 105 ? -31.167 -11.969 -35.091 1.00 85.25 105 LEU A N 1
ATOM 860 C CA . LEU A 1 105 ? -30.780 -13.316 -35.521 1.00 85.25 105 LEU A CA 1
ATOM 861 C C . LEU A 1 105 ? -29.356 -13.677 -35.063 1.00 85.25 105 LEU A C 1
ATOM 863 O O . LEU A 1 105 ? -29.139 -14.756 -34.514 1.00 85.25 105 LEU A O 1
ATOM 867 N N . VAL A 1 106 ? -28.410 -12.739 -35.189 1.00 86.50 106 VAL A N 1
ATOM 868 C CA . VAL A 1 106 ? -27.029 -12.911 -34.705 1.00 86.50 106 VAL A CA 1
ATOM 869 C C . VAL A 1 106 ? -26.987 -13.046 -33.181 1.00 86.50 106 VAL A C 1
ATOM 871 O O . VAL A 1 106 ? -26.333 -13.952 -32.672 1.00 86.50 106 VAL A O 1
ATOM 874 N N . ALA A 1 107 ? -27.723 -12.209 -32.443 1.00 85.25 107 ALA A N 1
ATOM 875 C CA . ALA A 1 107 ? -27.784 -12.310 -30.984 1.00 85.25 107 ALA A CA 1
ATOM 876 C C . ALA A 1 107 ? -28.345 -13.668 -30.524 1.00 85.25 107 ALA A C 1
ATOM 878 O O . ALA A 1 107 ? -27.821 -14.271 -29.589 1.00 85.25 107 ALA A O 1
ATOM 879 N N . THR A 1 108 ? -29.359 -14.187 -31.221 1.00 86.94 108 THR A N 1
ATOM 880 C CA . THR A 1 108 ? -29.967 -15.489 -30.902 1.00 86.94 108 THR A CA 1
ATOM 881 C C . THR A 1 108 ? -28.989 -16.642 -31.156 1.00 86.94 108 THR A C 1
ATOM 883 O O . THR A 1 108 ? -28.860 -17.534 -30.320 1.00 86.94 108 THR A O 1
ATOM 886 N N . LEU A 1 109 ? -28.233 -16.595 -32.261 1.00 88.12 109 LEU A N 1
ATOM 887 C CA . LEU A 1 109 ? -27.198 -17.590 -32.569 1.00 88.12 109 LEU A CA 1
ATOM 888 C C . LEU A 1 109 ? -26.060 -17.597 -31.540 1.00 88.12 109 LEU A C 1
ATOM 890 O O . LEU A 1 109 ? -25.612 -18.671 -31.142 1.00 88.12 109 LEU A O 1
ATOM 894 N N . VAL A 1 110 ? -25.626 -16.425 -31.066 1.00 87.62 110 VAL A N 1
ATOM 895 C CA . VAL A 1 110 ? -24.585 -16.323 -30.028 1.00 87.62 110 VAL A CA 1
ATOM 896 C C . VAL A 1 110 ? -25.064 -16.937 -28.712 1.00 87.62 110 VAL A C 1
ATOM 898 O O . VAL A 1 110 ? -24.327 -17.699 -28.092 1.00 87.62 110 VAL A O 1
ATOM 901 N N . VAL A 1 111 ? -26.311 -16.679 -28.305 1.00 87.25 111 VAL A N 1
ATOM 902 C CA . VAL A 1 111 ? -26.876 -17.270 -27.081 1.00 87.25 111 VAL A CA 1
ATOM 903 C C . VAL A 1 111 ? -26.972 -18.796 -27.193 1.00 87.25 111 VAL A C 1
ATOM 905 O O . VAL A 1 111 ? -26.572 -19.496 -26.264 1.00 87.25 111 VAL A O 1
ATOM 908 N N . ILE A 1 112 ? -27.414 -19.329 -28.339 1.00 87.69 112 ILE A N 1
ATOM 909 C CA . ILE A 1 112 ? -27.456 -20.782 -28.576 1.00 87.69 112 ILE A CA 1
ATOM 910 C C . ILE A 1 112 ? -26.047 -21.386 -28.518 1.00 87.69 112 ILE A C 1
ATOM 912 O O . ILE A 1 112 ? -25.857 -22.418 -27.873 1.00 87.69 112 ILE A O 1
ATOM 916 N N . ALA A 1 113 ? -25.047 -20.743 -29.128 1.00 85.69 113 ALA A N 1
ATOM 917 C CA . ALA A 1 113 ? -23.664 -21.215 -29.091 1.00 85.69 113 ALA A CA 1
ATOM 918 C C . ALA A 1 113 ? -23.106 -21.246 -27.657 1.00 85.69 113 ALA A C 1
ATOM 920 O O . ALA A 1 113 ? -22.494 -22.237 -27.258 1.00 85.69 113 ALA A O 1
ATOM 921 N N . VAL A 1 114 ? -23.372 -20.214 -26.849 1.00 84.50 114 VAL A N 1
ATOM 922 C CA . VAL A 1 114 ? -22.923 -20.150 -25.449 1.00 84.50 114 VAL A CA 1
ATOM 923 C C . VAL A 1 114 ? -23.595 -21.229 -24.594 1.00 84.50 114 VAL A C 1
ATOM 925 O O . VAL A 1 114 ? -22.907 -21.927 -23.849 1.00 84.50 114 VAL A O 1
ATOM 928 N N . ILE A 1 115 ? -24.910 -21.432 -24.738 1.00 84.81 115 ILE A N 1
ATOM 929 C CA . ILE A 1 115 ? -25.644 -22.473 -23.996 1.00 84.81 115 ILE A CA 1
ATOM 930 C C . ILE A 1 115 ? -25.154 -23.874 -24.397 1.00 84.81 115 ILE A C 1
ATOM 932 O O . ILE A 1 115 ? -24.918 -24.718 -23.531 1.00 84.81 115 ILE A O 1
ATOM 936 N N . SER A 1 116 ? -24.926 -24.107 -25.694 1.00 76.12 116 SER A N 1
ATOM 937 C CA . SER A 1 116 ? -24.415 -25.387 -26.212 1.00 76.12 116 SER A CA 1
ATOM 938 C C . SER A 1 116 ? -22.999 -25.687 -25.704 1.00 76.12 116 SER A C 1
ATOM 940 O O . SER A 1 116 ? -22.690 -26.819 -25.333 1.00 76.12 116 SER A O 1
ATOM 942 N N . SER A 1 117 ? -22.152 -24.657 -25.624 1.00 75.62 117 SER A N 1
ATOM 943 C CA . SER A 1 117 ? -20.782 -24.764 -25.104 1.00 75.62 117 SER A CA 1
ATOM 944 C C . SER A 1 117 ? -20.766 -25.085 -23.607 1.00 75.62 117 SER A C 1
ATOM 946 O O . SER A 1 117 ? -19.977 -25.913 -23.156 1.00 75.62 117 SER A O 1
ATOM 948 N N . ALA A 1 118 ? -21.670 -24.475 -22.834 1.00 72.81 118 ALA A N 1
ATOM 949 C CA . ALA A 1 118 ? -21.802 -24.757 -21.409 1.00 72.81 118 ALA A CA 1
ATOM 950 C C . ALA A 1 118 ? -22.278 -26.199 -21.155 1.00 72.81 118 ALA A C 1
ATOM 952 O O . ALA A 1 118 ? -21.701 -26.891 -20.318 1.00 72.81 118 ALA A O 1
ATOM 953 N N . ALA A 1 119 ? -23.264 -26.694 -21.911 1.00 75.12 119 ALA A N 1
ATOM 954 C CA . ALA A 1 119 ? -23.770 -28.062 -21.763 1.00 75.12 119 ALA A CA 1
ATOM 955 C C . ALA A 1 119 ? -22.686 -29.135 -22.005 1.00 75.12 119 ALA A C 1
ATOM 957 O O . ALA A 1 119 ? -22.632 -30.133 -21.286 1.00 75.12 119 ALA A O 1
ATOM 958 N N . LEU A 1 120 ? -21.771 -28.904 -22.954 1.00 72.06 120 LEU A N 1
ATOM 959 C CA . LEU A 1 120 ? -20.631 -29.790 -23.230 1.00 72.06 120 LEU A CA 1
ATOM 960 C C . LEU A 1 120 ? -19.626 -29.864 -22.065 1.00 72.06 120 LEU A C 1
ATOM 962 O O . LEU A 1 120 ? -19.107 -30.941 -21.758 1.00 72.06 120 LEU A O 1
ATOM 966 N N . LEU A 1 121 ? -19.385 -28.747 -21.373 1.00 67.75 121 LEU A N 1
ATOM 967 C CA . LEU A 1 121 ? -18.490 -28.706 -20.210 1.00 67.75 121 LEU A CA 1
ATOM 968 C C . LEU A 1 121 ? -19.085 -29.407 -18.981 1.00 67.75 121 LEU A C 1
ATOM 970 O O . LEU A 1 121 ? -18.343 -29.977 -18.181 1.00 67.75 121 LEU A O 1
ATOM 974 N N . PHE A 1 122 ? -20.412 -29.412 -18.834 1.00 68.00 122 PHE A N 1
ATOM 975 C CA . PHE A 1 122 ? -21.066 -30.117 -17.729 1.00 68.00 122 PHE A CA 1
ATOM 976 C C . PHE A 1 122 ? -21.266 -31.613 -18.001 1.00 68.00 122 PHE A C 1
ATOM 978 O O . PHE A 1 122 ? -21.185 -32.406 -17.065 1.00 68.00 122 PHE A O 1
ATOM 985 N N . ASN A 1 123 ? -21.436 -32.029 -19.262 1.00 59.94 123 ASN A N 1
ATOM 986 C CA . ASN A 1 123 ? -21.643 -33.443 -19.601 1.00 59.94 123 ASN A CA 1
ATOM 987 C C . ASN A 1 123 ? -20.350 -34.288 -19.597 1.00 59.94 123 ASN A C 1
ATOM 989 O O . ASN A 1 123 ? -20.404 -35.511 -19.659 1.00 59.94 123 ASN A O 1
ATOM 993 N N . THR A 1 124 ? -19.175 -33.661 -19.500 1.00 51.75 124 THR A N 1
ATOM 994 C CA . THR A 1 124 ? -17.875 -34.357 -19.452 1.00 51.75 124 THR A CA 1
ATOM 995 C C . THR A 1 124 ? -17.364 -34.622 -18.029 1.00 51.75 124 THR A C 1
ATOM 997 O O . THR A 1 124 ? -16.308 -35.229 -17.861 1.00 51.75 124 THR A O 1
ATOM 1000 N N . ARG A 1 125 ? -18.109 -34.230 -16.981 1.00 52.06 125 ARG A N 1
ATOM 1001 C CA . ARG A 1 125 ? -17.700 -34.396 -15.569 1.00 52.06 125 ARG A CA 1
ATOM 1002 C C . ARG A 1 125 ? -18.262 -35.626 -14.841 1.00 52.06 125 ARG A C 1
ATOM 1004 O O . ARG A 1 125 ? -17.925 -35.827 -13.679 1.00 52.06 125 ARG A O 1
ATOM 1011 N N . SER A 1 126 ? -19.064 -36.472 -15.484 1.00 48.78 126 SER A N 1
ATOM 1012 C CA . SER A 1 126 ? -19.762 -37.596 -14.829 1.00 48.78 126 SER A CA 1
ATOM 1013 C C . SER A 1 126 ? -19.006 -38.938 -14.791 1.00 48.78 126 SER A C 1
ATOM 1015 O O . SER A 1 126 ? -19.542 -39.905 -14.258 1.00 48.78 126 SER A O 1
ATOM 1017 N N . HIS A 1 127 ? -17.755 -39.022 -15.263 1.00 47.94 127 HIS A N 1
ATOM 1018 C CA . HIS A 1 127 ? -16.976 -40.276 -15.260 1.00 47.94 127 HIS A CA 1
ATOM 1019 C C . HIS A 1 127 ? -15.570 -40.158 -14.648 1.00 47.94 127 HIS A C 1
ATOM 1021 O O . HIS A 1 127 ? -14.606 -40.702 -15.182 1.00 47.94 127 HIS A O 1
ATOM 1027 N N . LEU A 1 128 ? -15.428 -39.490 -13.498 1.00 46.88 128 LEU A N 1
ATOM 1028 C CA . LEU A 1 128 ? -14.220 -39.638 -12.677 1.00 46.88 128 LEU A CA 1
ATOM 1029 C C . LEU A 1 128 ? -14.433 -40.729 -11.624 1.00 46.88 128 LEU A C 1
ATOM 1031 O O . LEU A 1 128 ? -14.966 -40.504 -10.541 1.00 46.88 128 LEU A O 1
ATOM 1035 N N . VAL A 1 129 ? -14.014 -41.934 -12.010 1.00 46.06 129 VAL A N 1
ATOM 1036 C CA . VAL A 1 129 ? -13.801 -43.096 -11.147 1.00 46.06 129 VAL A CA 1
ATOM 1037 C C . VAL A 1 129 ? -12.836 -42.712 -10.022 1.00 46.06 129 VAL A C 1
ATOM 1039 O O . VAL A 1 129 ? -11.730 -42.235 -10.274 1.00 46.06 129 VAL A O 1
ATOM 1042 N N . VAL A 1 130 ? -13.260 -42.933 -8.778 1.00 43.12 130 VAL A N 1
ATOM 1043 C CA . VAL A 1 130 ? -12.435 -42.809 -7.571 1.00 43.12 130 VAL A CA 1
ATOM 1044 C C . VAL A 1 130 ? -11.376 -43.915 -7.595 1.00 43.12 130 VAL A C 1
ATOM 1046 O O . VAL A 1 130 ? -11.622 -45.043 -7.178 1.00 43.12 130 VAL A O 1
ATOM 1049 N N . GLY A 1 131 ? -10.204 -43.600 -8.144 1.00 42.53 131 GLY A N 1
ATOM 1050 C CA . GLY A 1 131 ? -9.001 -44.421 -8.053 1.00 42.53 131 GLY A CA 1
ATOM 1051 C C . GLY A 1 131 ? -8.190 -44.036 -6.818 1.00 42.53 131 GLY A C 1
ATOM 1052 O O . GLY A 1 131 ? -7.755 -42.895 -6.684 1.00 42.53 131 GLY A O 1
ATOM 1053 N N . ILE A 1 132 ? -7.996 -44.993 -5.913 1.00 45.56 132 ILE A N 1
ATOM 1054 C CA . ILE A 1 132 ? -7.114 -44.891 -4.745 1.00 45.56 132 ILE A CA 1
ATOM 1055 C C . ILE A 1 132 ? -5.671 -44.680 -5.247 1.00 45.56 132 ILE A C 1
ATOM 1057 O O . ILE A 1 132 ? -5.192 -45.509 -6.026 1.00 45.56 132 ILE A O 1
ATOM 1061 N N . PRO A 1 133 ? -4.948 -43.617 -4.844 1.00 46.56 133 PRO A N 1
ATOM 1062 C CA . PRO A 1 133 ? -3.597 -43.384 -5.336 1.00 46.56 133 PRO A CA 1
ATOM 1063 C C . PRO A 1 133 ? -2.619 -44.373 -4.691 1.00 46.56 133 PRO A C 1
ATOM 1065 O O . PRO A 1 133 ? -2.326 -44.312 -3.498 1.00 46.56 133 PRO A O 1
ATOM 1068 N N . THR A 1 134 ? -2.104 -45.294 -5.504 1.00 42.75 134 THR A N 1
ATOM 1069 C CA . THR A 1 134 ? -0.926 -46.105 -5.182 1.00 42.75 134 THR A CA 1
ATOM 1070 C C . THR A 1 134 ? 0.319 -45.218 -5.268 1.00 42.75 134 THR A C 1
ATOM 1072 O O . THR A 1 134 ? 0.482 -44.469 -6.231 1.00 42.75 134 THR A O 1
ATOM 1075 N N . ALA A 1 135 ? 1.185 -45.282 -4.255 1.00 45.12 135 ALA A N 1
ATOM 1076 C CA . ALA A 1 135 ? 2.428 -44.521 -4.172 1.00 45.12 135 ALA A CA 1
ATOM 1077 C C . ALA A 1 135 ? 3.380 -44.879 -5.329 1.00 45.12 135 ALA A C 1
ATOM 1079 O O . ALA A 1 135 ? 4.080 -45.889 -5.289 1.00 45.12 135 ALA A O 1
ATOM 1080 N N . GLY A 1 136 ? 3.383 -44.048 -6.372 1.00 44.50 136 GLY A N 1
ATOM 1081 C CA . GLY A 1 136 ? 4.319 -44.122 -7.488 1.00 44.50 136 GLY A CA 1
ATOM 1082 C C . GLY A 1 136 ? 5.577 -43.314 -7.192 1.00 44.50 136 GLY A C 1
ATOM 1083 O O . GLY A 1 136 ? 5.521 -42.111 -6.943 1.00 44.50 136 GLY A O 1
ATOM 1084 N N . THR A 1 137 ? 6.717 -43.991 -7.215 1.00 39.88 137 THR A N 1
ATOM 1085 C CA . THR A 1 137 ? 8.063 -43.436 -7.080 1.00 39.88 137 THR A CA 1
ATOM 1086 C C . THR A 1 137 ? 8.313 -42.406 -8.186 1.00 39.88 137 THR A C 1
ATOM 1088 O O . THR A 1 137 ? 8.354 -42.755 -9.364 1.00 39.88 137 THR A O 1
ATOM 1091 N N . MET A 1 138 ? 8.464 -41.128 -7.829 1.00 41.78 138 MET A N 1
ATOM 1092 C CA . MET A 1 138 ? 8.796 -40.083 -8.797 1.00 41.78 138 MET A CA 1
ATOM 1093 C C . MET A 1 138 ? 10.267 -40.183 -9.205 1.00 41.78 138 MET A C 1
ATOM 1095 O O . MET A 1 138 ? 11.167 -40.074 -8.375 1.00 41.78 138 MET A O 1
ATOM 1099 N N . THR A 1 139 ? 10.506 -40.367 -10.501 1.00 40.06 139 THR A N 1
ATOM 1100 C CA . THR A 1 139 ? 11.824 -40.208 -11.119 1.00 40.06 139 THR A CA 1
ATOM 1101 C C . THR A 1 139 ? 12.078 -38.708 -11.333 1.00 40.06 139 THR A C 1
ATOM 1103 O O . THR A 1 139 ? 11.270 -38.055 -11.999 1.00 40.06 139 THR A O 1
ATOM 1106 N N . PRO A 1 140 ? 13.147 -38.117 -10.770 1.00 42.41 140 PRO A N 1
ATOM 1107 C CA . PRO A 1 140 ? 13.414 -36.692 -10.921 1.00 42.41 140 PRO A CA 1
ATOM 1108 C C . PRO A 1 140 ? 13.770 -36.373 -12.377 1.00 42.41 140 PRO A C 1
ATOM 1110 O O . PRO A 1 140 ? 14.775 -36.841 -12.908 1.00 42.41 140 PRO A O 1
ATOM 1113 N N . THR A 1 141 ? 12.936 -35.558 -13.024 1.00 45.38 141 THR A N 1
ATOM 1114 C CA . THR A 1 141 ? 13.262 -34.940 -14.312 1.00 45.38 141 THR A CA 1
ATOM 1115 C C . THR A 1 141 ? 14.137 -33.723 -14.026 1.00 45.38 141 THR A C 1
ATOM 1117 O O . THR A 1 141 ? 13.718 -32.812 -13.314 1.00 45.38 141 THR A O 1
ATOM 1120 N N . ALA A 1 142 ? 15.370 -33.727 -14.533 1.00 35.09 142 ALA A N 1
ATOM 1121 C CA . ALA A 1 142 ? 16.314 -32.630 -14.369 1.00 35.09 142 ALA A CA 1
ATOM 1122 C C . ALA A 1 142 ? 15.803 -31.372 -15.090 1.00 35.09 142 ALA A C 1
ATOM 1124 O O . ALA A 1 142 ? 15.858 -31.267 -16.315 1.00 35.09 142 ALA A O 1
ATOM 1125 N N . THR A 1 143 ? 15.305 -30.407 -14.319 1.00 43.59 143 THR A N 1
ATOM 1126 C CA . THR A 1 143 ? 15.018 -29.056 -14.799 1.00 43.59 143 THR A CA 1
ATOM 1127 C C . THR A 1 143 ? 16.340 -28.362 -15.111 1.00 43.59 143 THR A C 1
ATOM 1129 O O . THR A 1 143 ? 17.153 -28.123 -14.218 1.00 43.59 143 THR A O 1
ATOM 1132 N N . VAL A 1 144 ? 16.558 -28.037 -16.386 1.00 35.19 144 VAL A N 1
ATOM 1133 C CA . VAL A 1 144 ? 17.681 -27.210 -16.838 1.00 35.19 144 VAL A CA 1
ATOM 1134 C C . VAL A 1 144 ? 17.547 -25.830 -16.193 1.00 35.19 144 VAL A C 1
ATOM 1136 O O . VAL A 1 144 ? 16.637 -25.065 -16.508 1.00 35.19 144 VAL A O 1
ATOM 1139 N N . ARG A 1 145 ? 18.444 -25.535 -15.251 1.00 30.97 145 ARG A N 1
ATOM 1140 C CA . ARG A 1 145 ? 18.603 -24.226 -14.616 1.00 30.97 145 ARG A CA 1
ATOM 1141 C C . ARG A 1 145 ? 19.372 -23.327 -15.593 1.00 30.97 145 ARG A C 1
ATOM 1143 O O . ARG A 1 145 ? 20.503 -23.675 -15.927 1.00 30.97 145 ARG A O 1
ATOM 1150 N N . PRO A 1 146 ? 18.819 -22.200 -16.071 1.00 40.06 146 PRO A N 1
ATOM 1151 C CA . PRO A 1 146 ? 19.638 -21.211 -16.751 1.00 40.06 146 PRO A CA 1
ATOM 1152 C C . PRO A 1 146 ? 20.618 -20.622 -15.729 1.00 40.06 146 PRO A C 1
ATOM 1154 O O . PRO A 1 146 ? 20.230 -19.873 -14.832 1.00 40.06 146 PRO A O 1
ATOM 1157 N N . ASP A 1 147 ? 21.890 -21.004 -15.843 1.00 36.75 147 ASP A N 1
ATOM 1158 C CA . ASP A 1 147 ? 23.007 -20.412 -15.108 1.00 36.75 147 ASP A CA 1
ATOM 1159 C C . ASP A 1 147 ? 23.292 -19.007 -15.658 1.00 36.75 147 ASP A C 1
ATOM 1161 O O . ASP A 1 147 ? 24.236 -18.764 -16.407 1.00 36.75 147 ASP A O 1
ATOM 1165 N N . THR A 1 148 ? 22.471 -18.037 -15.268 1.00 39.75 148 THR A N 1
ATOM 1166 C CA . THR A 1 148 ? 22.898 -16.637 -15.218 1.00 39.75 148 THR A CA 1
ATOM 1167 C C . THR A 1 148 ? 23.266 -16.338 -13.779 1.00 39.75 148 THR A C 1
ATOM 1169 O O . THR A 1 148 ? 22.426 -15.900 -12.997 1.00 39.75 148 THR A O 1
ATOM 1172 N N . LYS A 1 149 ? 24.521 -16.620 -13.411 1.00 35.06 149 LYS A N 1
ATOM 1173 C CA . LYS A 1 149 ? 25.113 -16.177 -12.145 1.00 35.06 149 LYS A CA 1
ATOM 1174 C C . LYS A 1 149 ? 25.032 -14.643 -12.106 1.00 35.06 149 LYS A C 1
ATOM 1176 O O . LYS A 1 149 ? 25.732 -14.005 -12.896 1.00 35.06 149 LYS A O 1
ATOM 1181 N N . PRO A 1 150 ? 24.194 -14.029 -11.250 1.00 40.59 150 PRO A N 1
ATOM 1182 C CA . PRO A 1 150 ? 24.177 -12.581 -11.132 1.00 40.59 150 PRO A CA 1
ATOM 1183 C C . PRO A 1 150 ? 25.534 -12.146 -10.575 1.00 40.59 150 PRO A C 1
ATOM 1185 O O . PRO A 1 150 ? 25.961 -12.601 -9.513 1.00 40.59 150 PRO A O 1
ATOM 1188 N N . SER A 1 151 ? 26.251 -11.313 -11.328 1.00 34.97 151 SER A N 1
ATOM 1189 C CA . SER A 1 151 ? 27.436 -10.633 -10.811 1.00 34.97 151 SER A CA 1
ATOM 1190 C C . SER A 1 151 ? 26.978 -9.731 -9.662 1.00 34.97 151 SER A C 1
ATOM 1192 O O . SER A 1 151 ? 26.062 -8.936 -9.884 1.00 34.97 151 SER A O 1
ATOM 1194 N N . PRO A 1 152 ? 27.552 -9.834 -8.450 1.00 36.34 152 PRO A N 1
ATOM 1195 C CA . PRO A 1 152 ? 27.220 -8.925 -7.367 1.00 36.34 152 PRO A CA 1
ATOM 1196 C C . PRO A 1 152 ? 27.721 -7.531 -7.748 1.00 36.34 152 PRO A C 1
ATOM 1198 O O . PRO A 1 152 ? 28.908 -7.225 -7.648 1.00 36.34 152 PRO A O 1
ATOM 1201 N N . THR A 1 153 ? 26.819 -6.695 -8.252 1.00 48.03 153 THR A N 1
ATOM 1202 C CA . THR A 1 153 ? 27.049 -5.255 -8.341 1.00 48.03 153 THR A CA 1
ATOM 1203 C C . THR A 1 153 ? 27.200 -4.745 -6.907 1.00 48.03 153 THR A C 1
ATOM 1205 O O . THR A 1 153 ? 26.373 -5.111 -6.068 1.00 48.03 153 THR A O 1
ATOM 1208 N N . PRO A 1 154 ? 28.244 -3.959 -6.586 1.00 39.91 154 PRO A N 1
ATOM 1209 C CA . PRO A 1 154 ? 28.432 -3.426 -5.243 1.00 39.91 154 PRO A CA 1
ATOM 1210 C C . PRO A 1 154 ? 27.157 -2.722 -4.773 1.00 39.91 154 PRO A C 1
ATOM 1212 O O . PRO A 1 154 ? 26.554 -1.961 -5.533 1.00 39.91 154 PRO A O 1
ATOM 1215 N N . THR A 1 155 ? 26.754 -3.007 -3.533 1.00 47.38 155 THR A N 1
ATOM 1216 C CA . THR A 1 155 ? 25.648 -2.345 -2.837 1.00 47.38 155 THR A CA 1
ATOM 1217 C C . THR A 1 155 ? 25.983 -0.862 -2.722 1.00 47.38 155 THR A C 1
ATOM 1219 O O . THR A 1 155 ? 26.635 -0.435 -1.772 1.00 47.38 155 THR A O 1
ATOM 1222 N N . ALA A 1 156 ? 25.615 -0.079 -3.734 1.00 53.75 156 ALA A N 1
ATOM 1223 C CA . ALA A 1 156 ? 25.650 1.366 -3.638 1.00 53.75 156 ALA A CA 1
ATOM 1224 C C . ALA A 1 156 ? 24.745 1.769 -2.469 1.00 53.75 156 ALA A C 1
ATOM 1226 O O . ALA A 1 156 ? 23.654 1.211 -2.308 1.00 53.75 156 ALA A O 1
ATOM 1227 N N . ALA A 1 157 ? 25.220 2.697 -1.637 1.00 56.44 157 ALA A N 1
ATOM 1228 C CA . ALA A 1 157 ? 24.374 3.340 -0.645 1.00 56.44 157 ALA A CA 1
ATOM 1229 C C . ALA A 1 157 ? 23.110 3.859 -1.343 1.00 56.44 157 ALA A C 1
ATOM 1231 O O . ALA A 1 157 ? 23.174 4.289 -2.498 1.00 56.44 157 ALA A O 1
ATOM 1232 N N . ILE A 1 158 ? 21.968 3.767 -0.659 1.00 59.28 158 ILE A N 1
ATOM 1233 C CA . ILE A 1 158 ? 20.716 4.328 -1.163 1.00 59.28 158 ILE A CA 1
ATOM 1234 C C . ILE A 1 158 ? 20.984 5.814 -1.394 1.00 59.28 158 ILE A C 1
ATOM 1236 O O . ILE A 1 158 ? 21.288 6.530 -0.444 1.00 59.28 158 ILE A O 1
ATOM 1240 N N . ASP A 1 159 ? 20.958 6.251 -2.652 1.00 63.09 159 ASP A N 1
ATOM 1241 C CA . ASP A 1 159 ? 21.032 7.672 -2.962 1.00 63.09 159 ASP A CA 1
ATOM 1242 C C . ASP A 1 159 ? 19.804 8.318 -2.320 1.00 63.09 159 ASP A C 1
ATOM 1244 O O . ASP A 1 159 ? 18.674 7.981 -2.669 1.00 63.09 159 ASP A O 1
ATOM 1248 N N . GLU A 1 160 ? 20.015 9.184 -1.335 1.00 59.50 160 GLU A N 1
ATOM 1249 C CA . GLU A 1 160 ? 18.956 9.839 -0.562 1.00 59.50 160 GLU A CA 1
ATOM 1250 C C . GLU A 1 160 ? 17.996 10.619 -1.482 1.00 59.50 160 GLU A C 1
ATOM 1252 O O . GLU A 1 160 ? 16.796 10.719 -1.216 1.00 59.50 160 GLU A O 1
ATOM 1257 N N . ALA A 1 161 ? 18.485 11.061 -2.650 1.00 61.50 161 ALA A N 1
ATOM 1258 C CA . ALA A 1 161 ? 17.659 11.656 -3.694 1.00 61.50 161 ALA A CA 1
ATOM 1259 C C . ALA A 1 161 ? 16.590 10.688 -4.247 1.00 61.50 161 ALA A C 1
ATOM 1261 O O . ALA A 1 161 ? 15.525 11.135 -4.681 1.00 61.50 161 ALA A O 1
ATOM 1262 N N . ALA A 1 162 ? 16.822 9.373 -4.195 1.00 69.56 162 ALA A N 1
ATOM 1263 C CA . ALA A 1 162 ? 15.903 8.351 -4.696 1.00 69.56 162 ALA A CA 1
ATOM 1264 C C . ALA A 1 162 ? 14.624 8.212 -3.850 1.00 69.56 162 ALA A C 1
ATOM 1266 O O . ALA A 1 162 ? 13.600 7.787 -4.388 1.00 69.56 162 ALA A O 1
ATOM 1267 N N . CYS A 1 163 ? 14.645 8.613 -2.571 1.00 78.44 163 CYS A N 1
ATOM 1268 C CA . CYS A 1 163 ? 13.471 8.572 -1.687 1.00 78.44 163 CYS A CA 1
ATOM 1269 C C . CYS A 1 163 ? 12.463 9.708 -1.945 1.00 78.44 163 CYS A C 1
ATOM 1271 O O . CYS A 1 163 ? 11.336 9.657 -1.464 1.00 78.44 163 CYS A O 1
ATOM 1273 N N . SER A 1 164 ? 12.850 10.757 -2.680 1.00 64.50 164 SER A N 1
ATOM 1274 C CA . SER A 1 164 ? 12.072 12.007 -2.779 1.00 64.50 164 SER A CA 1
ATOM 1275 C C . SER A 1 164 ? 10.940 12.000 -3.816 1.00 64.50 164 SER A C 1
ATOM 1277 O O . SER A 1 164 ? 10.199 12.974 -3.922 1.00 64.50 164 SER A O 1
ATOM 1279 N N . SER A 1 165 ? 10.802 10.926 -4.600 1.00 65.69 165 SER A N 1
ATOM 1280 C CA . SER A 1 165 ? 9.924 10.893 -5.784 1.00 65.69 165 SER A CA 1
ATOM 1281 C C . SER A 1 165 ? 8.583 10.178 -5.583 1.00 65.69 165 SER A C 1
ATOM 1283 O O . SER A 1 165 ? 7.779 10.105 -6.514 1.00 65.69 165 SER A O 1
ATOM 1285 N N . SER A 1 166 ? 8.319 9.647 -4.389 1.00 69.25 166 SER A N 1
ATOM 1286 C CA . SER A 1 166 ? 7.112 8.868 -4.127 1.00 69.25 166 SER A CA 1
ATOM 1287 C C . SER A 1 166 ? 5.968 9.724 -3.598 1.00 69.25 166 SER A C 1
ATOM 1289 O O . SER A 1 166 ? 6.131 10.505 -2.666 1.00 69.25 166 SER A O 1
ATOM 1291 N N . ALA A 1 167 ? 4.785 9.539 -4.184 1.00 75.81 167 ALA A N 1
ATOM 1292 C CA . ALA A 1 167 ? 3.542 10.117 -3.684 1.00 75.81 167 ALA A CA 1
ATOM 1293 C C . ALA A 1 167 ? 2.924 9.305 -2.527 1.00 75.81 167 ALA A C 1
ATOM 1295 O O . ALA A 1 167 ? 1.921 9.740 -1.970 1.00 75.81 167 ALA A O 1
ATOM 1296 N N . ASP A 1 168 ? 3.474 8.129 -2.190 1.00 83.06 168 ASP A N 1
ATOM 1297 C CA . ASP A 1 168 ? 3.033 7.304 -1.059 1.00 83.06 168 ASP A CA 1
ATOM 1298 C C . ASP A 1 168 ? 3.907 7.624 0.166 1.00 83.06 168 ASP A C 1
ATOM 1300 O O . ASP A 1 168 ? 5.081 7.239 0.184 1.00 83.06 168 ASP A O 1
ATOM 1304 N N . PRO A 1 169 ? 3.377 8.298 1.205 1.00 82.44 169 PRO A N 1
ATOM 1305 C CA . PRO A 1 169 ? 4.201 8.687 2.346 1.00 82.44 169 PRO A CA 1
ATOM 1306 C C . PRO A 1 169 ? 4.677 7.494 3.189 1.00 82.44 169 PRO A C 1
ATOM 1308 O O . PRO A 1 169 ? 5.644 7.625 3.936 1.00 82.44 169 PRO A O 1
ATOM 1311 N N . GLY A 1 170 ? 4.056 6.317 3.053 1.00 84.94 170 GLY A N 1
ATOM 1312 C CA . GLY A 1 170 ? 4.546 5.098 3.692 1.00 84.94 170 GLY A CA 1
ATOM 1313 C C . GLY A 1 170 ? 5.783 4.537 3.006 1.00 84.94 170 GLY A C 1
ATOM 1314 O O . GLY A 1 170 ? 6.732 4.177 3.691 1.00 84.94 170 GLY A O 1
ATOM 1315 N N . GLU A 1 171 ? 5.831 4.523 1.673 1.00 88.94 171 GLU A N 1
ATOM 1316 C CA . GLU A 1 171 ? 7.071 4.215 0.949 1.00 88.94 171 GLU A CA 1
ATOM 1317 C C . GLU A 1 171 ? 8.159 5.245 1.276 1.00 88.94 171 GLU A C 1
ATOM 1319 O O . GLU A 1 171 ? 9.292 4.859 1.563 1.00 88.94 171 GLU A O 1
ATOM 1324 N N . GLN A 1 172 ? 7.810 6.535 1.334 1.00 87.00 172 GLN A N 1
ATOM 1325 C CA . GLN A 1 172 ? 8.771 7.587 1.666 1.00 87.00 172 GLN A CA 1
ATOM 1326 C C . GLN A 1 172 ? 9.365 7.382 3.067 1.00 87.00 172 GLN A C 1
ATOM 1328 O O . GLN A 1 172 ? 10.584 7.469 3.246 1.00 87.00 172 GLN A O 1
ATOM 1333 N N . TYR A 1 173 ? 8.518 7.067 4.055 1.00 87.00 173 TYR A N 1
ATOM 1334 C CA . TYR A 1 173 ? 8.952 6.735 5.410 1.00 87.00 173 TYR A CA 1
ATOM 1335 C C . TYR A 1 173 ? 9.903 5.534 5.405 1.00 87.00 173 TYR A C 1
ATOM 1337 O O . TYR A 1 173 ? 11.027 5.652 5.892 1.00 87.00 173 TYR A O 1
ATOM 1345 N N . LEU A 1 174 ? 9.506 4.418 4.784 1.00 90.44 174 LEU A N 1
ATOM 1346 C CA . LEU A 1 174 ? 10.329 3.209 4.700 1.00 90.44 174 LEU A CA 1
ATOM 1347 C C . LEU A 1 174 ? 11.683 3.460 4.024 1.00 90.44 174 LEU A C 1
ATOM 1349 O O . LEU A 1 174 ? 12.703 2.951 4.495 1.00 90.44 174 LEU A O 1
ATOM 1353 N N . CYS A 1 175 ? 11.702 4.252 2.947 1.00 90.81 175 CYS A N 1
ATOM 1354 C CA . CYS A 1 175 ? 12.926 4.612 2.236 1.00 90.81 175 CYS A CA 1
ATOM 1355 C C . CYS A 1 175 ? 13.863 5.432 3.123 1.00 90.81 175 CYS A C 1
ATOM 1357 O O . CYS A 1 175 ? 15.028 5.072 3.286 1.00 90.81 175 CYS A O 1
ATOM 1359 N N . SER A 1 176 ? 13.342 6.495 3.747 1.00 87.75 176 SER A N 1
ATOM 1360 C CA . SER A 1 176 ? 14.123 7.366 4.637 1.00 87.75 176 SER A CA 1
ATOM 1361 C C . SER A 1 176 ? 14.632 6.637 5.886 1.00 87.75 176 SER A C 1
ATOM 1363 O O . SER A 1 176 ? 15.724 6.924 6.370 1.00 87.75 176 SER A O 1
ATOM 1365 N N . ALA A 1 177 ? 13.883 5.641 6.367 1.00 89.12 177 ALA A N 1
ATOM 1366 C CA . ALA A 1 177 ? 14.268 4.781 7.481 1.00 89.12 177 ALA A CA 1
ATOM 1367 C C . ALA A 1 177 ? 15.205 3.626 7.072 1.00 89.12 177 ALA A C 1
ATOM 1369 O O . ALA A 1 177 ? 15.629 2.853 7.932 1.00 89.12 177 ALA A O 1
ATOM 1370 N N . GLY A 1 178 ? 15.510 3.465 5.777 1.00 91.06 178 GLY A N 1
ATOM 1371 C CA . GLY A 1 178 ? 16.357 2.383 5.271 1.00 91.06 178 GLY A CA 1
ATOM 1372 C C . GLY A 1 178 ? 15.780 0.981 5.497 1.00 91.06 178 GLY A C 1
ATOM 1373 O O . GLY A 1 178 ? 16.538 0.017 5.587 1.00 91.06 178 GLY A O 1
ATOM 1374 N N . GLN A 1 179 ? 14.455 0.856 5.621 1.00 92.81 179 GLN A N 1
ATOM 1375 C CA . GLN A 1 179 ? 13.785 -0.419 5.907 1.00 92.81 179 GLN A CA 1
ATOM 1376 C C . GLN A 1 179 ? 13.561 -1.276 4.658 1.00 92.81 179 GLN A C 1
ATOM 1378 O O . GLN A 1 179 ? 13.268 -2.466 4.757 1.00 92.81 179 GLN A O 1
ATOM 1383 N N . GLU A 1 180 ? 13.702 -0.699 3.470 1.00 94.62 180 GLU A N 1
ATOM 1384 C CA . GLU A 1 180 ? 13.528 -1.430 2.224 1.00 94.62 180 GLU A CA 1
ATOM 1385 C C . GLU A 1 180 ? 14.772 -2.225 1.820 1.00 94.62 180 GLU A C 1
ATOM 1387 O O . GLU A 1 180 ? 15.917 -1.798 1.985 1.00 94.62 180 GLU A O 1
ATOM 1392 N N . LYS A 1 181 ? 14.550 -3.369 1.172 1.00 95.50 181 LYS A N 1
ATOM 1393 C CA . LYS A 1 181 ? 15.619 -4.153 0.563 1.00 95.50 181 LYS A CA 1
ATOM 1394 C C . LYS A 1 181 ? 15.964 -3.603 -0.816 1.00 95.50 181 LYS A C 1
ATOM 1396 O O . LYS A 1 181 ? 15.120 -3.563 -1.710 1.00 95.50 181 LYS A O 1
ATOM 1401 N N . GLN A 1 182 ? 17.238 -3.278 -1.019 1.00 95.06 182 GLN A N 1
ATOM 1402 C CA . GLN A 1 182 ? 17.796 -3.024 -2.347 1.00 95.06 182 GLN A CA 1
ATOM 1403 C C . GLN A 1 182 ? 17.804 -4.319 -3.169 1.00 95.06 182 GLN A C 1
ATOM 1405 O O . GLN A 1 182 ? 18.346 -5.339 -2.742 1.00 95.06 182 GLN A O 1
ATOM 1410 N N . LEU A 1 183 ? 17.192 -4.275 -4.350 1.00 95.75 183 LEU A N 1
ATOM 1411 C CA . LEU A 1 183 ? 17.050 -5.409 -5.264 1.00 95.75 183 LEU A CA 1
ATOM 1412 C C . LEU A 1 183 ? 17.868 -5.203 -6.540 1.00 95.75 183 LEU A C 1
ATOM 1414 O O . LEU A 1 183 ? 18.650 -6.075 -6.911 1.00 95.75 183 LEU A O 1
ATOM 1418 N N . ASN A 1 184 ? 17.694 -4.059 -7.207 1.00 95.44 184 ASN A N 1
ATOM 1419 C CA . ASN A 1 184 ? 18.343 -3.705 -8.478 1.00 95.44 184 ASN A CA 1
ATOM 1420 C C . ASN A 1 184 ? 18.285 -4.810 -9.557 1.00 95.44 184 ASN A C 1
ATOM 1422 O O . ASN A 1 184 ? 19.206 -4.982 -10.359 1.00 95.44 184 ASN A O 1
ATOM 1426 N N . ILE A 1 185 ? 17.174 -5.550 -9.606 1.00 96.19 185 ILE A N 1
ATOM 1427 C CA . ILE A 1 185 ? 16.964 -6.648 -10.555 1.00 96.19 185 ILE A CA 1
ATOM 1428 C C . ILE A 1 185 ? 16.444 -6.057 -11.859 1.00 96.19 185 ILE A C 1
ATOM 1430 O O . ILE A 1 185 ? 15.379 -5.443 -11.883 1.00 96.19 185 ILE A O 1
ATOM 1434 N N . SER A 1 186 ? 17.190 -6.243 -12.947 1.00 96.31 186 SER A N 1
ATOM 1435 C CA . SER A 1 186 ? 16.850 -5.686 -14.258 1.00 96.31 186 SER A CA 1
ATOM 1436 C C . SER A 1 186 ? 16.513 -6.775 -15.269 1.00 96.31 186 SER A C 1
ATOM 1438 O O . SER A 1 186 ? 17.164 -7.815 -15.311 1.00 96.31 186 SER A O 1
ATOM 1440 N N . THR A 1 187 ? 15.537 -6.501 -16.129 1.00 96.06 187 THR A N 1
ATOM 1441 C CA . THR A 1 187 ? 15.194 -7.328 -17.288 1.00 96.06 187 THR A CA 1
ATOM 1442 C C . THR A 1 187 ? 14.943 -6.451 -18.515 1.00 96.06 187 THR A C 1
ATOM 1444 O O . THR A 1 187 ? 14.633 -5.261 -18.398 1.00 96.06 187 THR A O 1
ATOM 1447 N N . MET A 1 188 ? 15.108 -7.029 -19.703 1.00 94.62 188 MET A N 1
ATOM 1448 C CA . MET A 1 188 ? 14.792 -6.371 -20.968 1.00 94.62 188 MET A CA 1
ATOM 1449 C C . MET A 1 188 ? 13.419 -6.821 -21.443 1.00 94.62 188 MET A C 1
ATOM 1451 O O . MET A 1 188 ? 13.148 -8.011 -21.578 1.00 94.62 188 MET A O 1
ATOM 1455 N N . VAL A 1 189 ? 12.564 -5.854 -21.740 1.00 91.19 189 VAL A N 1
ATOM 1456 C CA . VAL A 1 189 ? 11.194 -6.074 -22.190 1.00 91.19 189 VAL A CA 1
ATOM 1457 C C . VAL A 1 189 ? 11.053 -5.355 -23.529 1.00 91.19 189 VAL A C 1
ATOM 1459 O O . VAL A 1 189 ? 10.782 -4.158 -23.607 1.00 91.19 189 VAL A O 1
ATOM 1462 N N . GLY A 1 190 ? 11.331 -6.080 -24.616 1.00 89.31 190 GLY A N 1
ATOM 1463 C CA . GLY A 1 190 ? 11.609 -5.446 -25.907 1.00 89.31 190 GLY A CA 1
ATOM 1464 C C . GLY A 1 190 ? 12.900 -4.623 -25.833 1.00 89.31 190 GLY A C 1
ATOM 1465 O O . GLY A 1 190 ? 13.957 -5.164 -25.517 1.00 89.31 190 GLY A O 1
ATOM 1466 N N . LYS A 1 191 ? 12.816 -3.318 -26.114 1.00 89.88 191 LYS A N 1
ATOM 1467 C CA . LYS A 1 191 ? 13.959 -2.386 -26.045 1.00 89.88 191 LYS A CA 1
ATOM 1468 C C . LYS A 1 191 ? 14.039 -1.608 -24.736 1.00 89.88 191 LYS A C 1
ATOM 1470 O O . LYS A 1 191 ? 15.000 -0.873 -24.525 1.00 89.88 191 LYS A O 1
ATOM 1475 N N . THR A 1 192 ? 13.054 -1.774 -23.865 1.00 91.00 192 THR A N 1
ATOM 1476 C CA . THR A 1 192 ? 12.989 -1.054 -22.600 1.00 91.00 192 THR A CA 1
ATOM 1477 C C . THR A 1 192 ? 13.630 -1.880 -21.497 1.00 91.00 192 THR A C 1
ATOM 1479 O O . THR A 1 192 ? 13.298 -3.054 -21.313 1.00 91.00 192 THR A O 1
ATOM 1482 N N . ARG A 1 193 ? 14.545 -1.260 -20.747 1.00 93.56 193 ARG A N 1
ATOM 1483 C CA . ARG A 1 193 ? 15.058 -1.834 -19.504 1.00 93.56 193 ARG A CA 1
ATOM 1484 C C . ARG A 1 193 ? 14.045 -1.560 -18.403 1.00 93.56 193 ARG A C 1
ATOM 1486 O O . ARG A 1 193 ? 13.714 -0.402 -18.167 1.00 93.56 193 ARG A O 1
ATOM 1493 N N . PHE A 1 194 ? 13.587 -2.614 -17.742 1.00 95.00 194 PHE A N 1
ATOM 1494 C CA . PHE A 1 194 ? 12.763 -2.540 -16.543 1.00 95.00 194 PHE A CA 1
ATOM 1495 C C . PHE A 1 194 ? 13.585 -3.022 -15.350 1.00 95.00 194 PHE A C 1
ATOM 1497 O O . PHE A 1 194 ? 14.198 -4.088 -15.415 1.00 95.00 194 PHE A O 1
ATOM 1504 N N . THR A 1 195 ? 13.599 -2.246 -14.274 1.00 96.38 195 THR A N 1
ATOM 1505 C CA . THR A 1 195 ? 14.381 -2.518 -13.071 1.00 96.38 195 THR A CA 1
ATOM 1506 C C . THR A 1 195 ? 13.483 -2.444 -11.847 1.00 96.38 195 THR A C 1
ATOM 1508 O O . THR A 1 195 ? 12.854 -1.420 -11.604 1.00 96.38 195 THR A O 1
ATOM 1511 N N . ILE A 1 196 ? 13.462 -3.507 -11.044 1.00 96.69 196 ILE A N 1
ATOM 1512 C CA . ILE A 1 196 ? 12.922 -3.474 -9.683 1.00 96.69 196 ILE A CA 1
ATOM 1513 C C . ILE A 1 196 ? 14.069 -3.028 -8.779 1.00 96.69 196 ILE A C 1
ATOM 1515 O O . ILE A 1 196 ? 15.030 -3.772 -8.575 1.00 96.69 196 ILE A O 1
ATOM 1519 N N . GLN A 1 197 ? 14.003 -1.789 -8.301 1.00 95.12 197 GLN A N 1
ATOM 1520 C CA . GLN A 1 197 ? 15.081 -1.159 -7.542 1.00 95.12 197 GLN A CA 1
ATOM 1521 C C . GLN A 1 197 ? 15.048 -1.575 -6.078 1.00 95.12 197 GLN A C 1
ATOM 1523 O O . GLN A 1 197 ? 16.062 -2.023 -5.548 1.00 95.12 197 GLN A O 1
ATOM 1528 N N . ARG A 1 198 ? 13.881 -1.447 -5.444 1.00 95.88 198 ARG A N 1
ATOM 1529 C CA . ARG A 1 198 ? 13.688 -1.629 -4.004 1.00 95.88 198 ARG A CA 1
ATOM 1530 C C . ARG A 1 198 ? 12.408 -2.408 -3.745 1.00 95.88 198 ARG A C 1
ATOM 1532 O O . ARG A 1 198 ? 11.508 -2.428 -4.589 1.00 95.88 198 ARG A O 1
ATOM 1539 N N . GLY A 1 199 ? 12.329 -3.053 -2.592 1.00 96.44 199 GLY A N 1
ATOM 1540 C CA . GLY A 1 199 ? 11.089 -3.662 -2.145 1.00 96.44 199 GLY A CA 1
ATOM 1541 C C . GLY A 1 199 ? 11.015 -3.826 -0.638 1.00 96.44 199 GLY A C 1
ATOM 1542 O O . GLY A 1 199 ? 12.031 -3.965 0.042 1.00 96.44 199 GLY A O 1
ATOM 1543 N N . TYR A 1 200 ? 9.790 -3.840 -0.138 1.00 97.12 200 TYR A N 1
ATOM 1544 C CA . TYR A 1 200 ? 9.459 -4.030 1.266 1.00 97.12 200 TYR A CA 1
ATOM 1545 C C . TYR A 1 200 ? 8.197 -4.881 1.374 1.00 97.12 200 TYR A C 1
ATOM 1547 O O . TYR A 1 200 ? 7.340 -4.836 0.491 1.00 97.12 200 TYR A O 1
ATOM 1555 N N . ALA A 1 201 ? 8.076 -5.679 2.430 1.00 97.19 201 ALA A N 1
ATOM 1556 C CA . ALA A 1 201 ? 6.882 -6.475 2.659 1.00 97.19 201 ALA A CA 1
ATOM 1557 C C . ALA A 1 201 ? 6.567 -6.593 4.148 1.00 97.19 201 ALA A C 1
ATOM 1559 O O . ALA A 1 201 ? 7.412 -7.029 4.928 1.00 97.19 201 ALA A O 1
ATOM 1560 N N . ASP A 1 202 ? 5.328 -6.279 4.510 1.00 95.25 202 ASP A N 1
ATOM 1561 C CA . ASP A 1 202 ? 4.786 -6.484 5.848 1.00 95.25 202 ASP A CA 1
ATOM 1562 C C . ASP A 1 202 ? 3.417 -7.172 5.807 1.00 95.25 202 ASP A C 1
ATOM 1564 O O . ASP A 1 202 ? 2.900 -7.549 4.754 1.00 95.25 202 ASP A O 1
ATOM 1568 N N . SER A 1 203 ? 2.810 -7.335 6.980 1.00 91.94 203 SER A N 1
ATOM 1569 C CA . SER A 1 203 ? 1.493 -7.959 7.138 1.00 91.94 203 SER A CA 1
ATOM 1570 C C . SER A 1 203 ? 0.324 -7.279 6.404 1.00 91.94 203 SER A C 1
ATOM 1572 O O . SER A 1 203 ? -0.758 -7.867 6.335 1.00 91.94 203 SER A O 1
ATOM 1574 N N . GLN A 1 204 ? 0.499 -6.071 5.863 1.00 89.56 204 GLN A N 1
ATOM 1575 C CA . GLN A 1 204 ? -0.534 -5.333 5.138 1.00 89.56 204 GLN A CA 1
ATOM 1576 C C . GLN A 1 204 ? -0.249 -5.181 3.652 1.00 89.56 204 GLN A C 1
ATOM 1578 O O . GLN A 1 204 ? -1.185 -5.293 2.850 1.00 89.56 204 GLN A O 1
ATOM 1583 N N . ARG A 1 205 ? 1.003 -4.953 3.255 1.00 92.75 205 ARG A N 1
ATOM 1584 C CA . ARG A 1 205 ? 1.342 -4.778 1.844 1.00 92.75 205 ARG A CA 1
ATOM 1585 C C . ARG A 1 205 ? 2.742 -5.245 1.469 1.00 92.75 205 ARG A C 1
ATOM 1587 O O . ARG A 1 205 ? 3.667 -5.267 2.271 1.00 92.75 205 ARG A O 1
ATOM 1594 N N . VAL A 1 206 ? 2.881 -5.571 0.189 1.00 95.94 206 VAL A N 1
ATOM 1595 C CA . VAL A 1 206 ? 4.154 -5.704 -0.516 1.00 95.94 206 VAL A CA 1
ATOM 1596 C C . VAL A 1 206 ? 4.322 -4.475 -1.401 1.00 95.94 206 VAL A C 1
ATOM 1598 O O . VAL A 1 206 ? 3.476 -4.206 -2.256 1.00 95.94 206 VAL A O 1
ATOM 1601 N N . LEU A 1 207 ? 5.410 -3.743 -1.193 1.00 95.62 207 LEU A N 1
ATOM 1602 C CA . LEU A 1 207 ? 5.809 -2.582 -1.976 1.00 95.62 207 LEU A CA 1
ATOM 1603 C C . LEU A 1 207 ? 6.982 -2.941 -2.881 1.00 95.62 207 LEU A C 1
ATOM 1605 O O . LEU A 1 207 ? 7.935 -3.586 -2.445 1.00 95.62 207 LEU A O 1
ATOM 1609 N N . LEU A 1 208 ? 6.913 -2.515 -4.140 1.00 96.25 208 LEU A N 1
ATOM 1610 C CA . LEU A 1 208 ? 7.990 -2.668 -5.114 1.00 96.25 208 LEU A CA 1
ATOM 1611 C C . LEU A 1 208 ? 8.201 -1.357 -5.857 1.00 96.25 208 LEU A C 1
ATOM 1613 O O . LEU A 1 208 ? 7.336 -0.924 -6.618 1.00 96.25 208 LEU A O 1
ATOM 1617 N N . THR A 1 209 ? 9.379 -0.773 -5.698 1.00 95.12 209 THR A N 1
ATOM 1618 C CA . THR A 1 209 ? 9.782 0.415 -6.443 1.00 95.12 209 THR A CA 1
ATOM 1619 C C . THR A 1 209 ? 10.482 0.002 -7.726 1.00 95.12 209 THR A C 1
ATOM 1621 O O . THR A 1 209 ? 11.406 -0.817 -7.730 1.00 95.12 209 THR A O 1
ATOM 1624 N N . THR A 1 210 ? 10.030 0.568 -8.837 1.00 94.75 210 THR A N 1
ATOM 1625 C CA . THR A 1 210 ? 10.425 0.178 -10.186 1.00 94.75 210 THR A CA 1
ATOM 1626 C C . THR A 1 210 ? 10.823 1.391 -11.006 1.00 94.75 210 THR A C 1
ATOM 1628 O O . THR A 1 210 ? 10.283 2.482 -10.844 1.00 94.75 210 THR A O 1
ATOM 1631 N N . VAL A 1 211 ? 11.760 1.182 -11.919 1.00 93.69 211 VAL A N 1
ATOM 1632 C CA . VAL A 1 211 ? 12.195 2.181 -12.885 1.00 93.69 211 VAL A CA 1
ATOM 1633 C C . VAL A 1 211 ? 12.255 1.531 -14.253 1.00 93.69 211 VAL A C 1
ATOM 1635 O O . VAL A 1 211 ? 12.746 0.412 -14.403 1.00 93.69 211 VAL A O 1
ATOM 1638 N N . SER A 1 212 ? 11.770 2.232 -15.271 1.00 92.31 212 SER A N 1
ATOM 1639 C CA . SER A 1 212 ? 11.966 1.822 -16.657 1.00 92.31 212 SER A CA 1
ATOM 1640 C C . SER A 1 212 ? 12.449 2.972 -17.520 1.00 92.31 212 SER A C 1
ATOM 1642 O O . SER A 1 212 ? 12.122 4.130 -17.283 1.00 92.31 212 SER A O 1
ATOM 1644 N N . THR A 1 213 ? 13.275 2.675 -18.517 1.00 89.69 213 THR A N 1
ATOM 1645 C CA . THR A 1 213 ? 13.737 3.696 -19.465 1.00 89.69 213 THR A CA 1
ATOM 1646 C C . THR A 1 213 ? 12.588 4.125 -20.372 1.00 89.69 213 THR A C 1
ATOM 1648 O O . THR A 1 213 ? 11.962 3.264 -20.991 1.00 89.69 213 THR A O 1
ATOM 1651 N N . ILE A 1 214 ? 12.329 5.426 -20.514 1.00 80.81 214 ILE A N 1
ATOM 1652 C CA . ILE A 1 214 ? 11.320 5.893 -21.469 1.00 80.81 214 ILE A CA 1
ATOM 1653 C C . ILE A 1 214 ? 11.885 5.723 -22.882 1.00 80.81 214 ILE A C 1
ATOM 1655 O O . ILE A 1 214 ? 12.911 6.302 -23.239 1.00 80.81 214 ILE A O 1
ATOM 1659 N N . ASN A 1 215 ? 11.224 4.897 -23.692 1.00 79.56 215 ASN A N 1
ATOM 1660 C CA . ASN A 1 215 ? 11.498 4.798 -25.120 1.00 79.56 215 ASN A CA 1
ATOM 1661 C C . ASN A 1 215 ? 10.428 5.590 -25.880 1.00 79.56 215 ASN A C 1
ATOM 1663 O O . ASN A 1 215 ? 9.339 5.075 -26.147 1.00 79.56 215 ASN A O 1
ATOM 1667 N N . ASP A 1 216 ? 10.754 6.833 -26.246 1.00 70.88 216 ASP A N 1
ATOM 1668 C CA . ASP A 1 216 ? 9.847 7.790 -26.908 1.00 70.88 216 ASP A CA 1
ATOM 1669 C C . ASP A 1 216 ? 9.180 7.233 -28.175 1.00 70.88 216 ASP A C 1
ATOM 1671 O O . ASP A 1 216 ? 8.093 7.660 -28.573 1.00 70.88 216 ASP A O 1
ATOM 1675 N N . LYS A 1 217 ? 9.818 6.251 -28.824 1.00 76.06 217 LYS A N 1
ATOM 1676 C CA . LYS A 1 217 ? 9.288 5.618 -30.036 1.00 76.06 217 LYS A CA 1
ATOM 1677 C C . LYS A 1 217 ? 8.160 4.637 -29.740 1.00 76.06 217 LYS A C 1
ATOM 1679 O O . LYS A 1 217 ? 7.259 4.500 -30.562 1.00 76.06 217 LYS A O 1
ATOM 1684 N N . GLU A 1 218 ? 8.206 3.958 -28.596 1.00 74.06 218 GLU A N 1
ATOM 1685 C CA . GLU A 1 218 ? 7.267 2.881 -28.268 1.00 74.06 218 GLU A CA 1
ATOM 1686 C C . GLU A 1 218 ? 6.037 3.389 -27.502 1.00 74.06 218 GLU A C 1
ATOM 1688 O O . GLU A 1 218 ? 4.982 2.778 -27.621 1.00 74.06 218 GLU A O 1
ATOM 1693 N N . ASN A 1 219 ? 6.102 4.538 -26.805 1.00 81.06 219 ASN A N 1
ATOM 1694 C CA . ASN A 1 219 ? 4.979 5.069 -26.000 1.00 81.06 219 ASN A CA 1
ATOM 1695 C C . ASN A 1 219 ? 4.321 3.984 -25.122 1.00 81.06 219 ASN A C 1
ATOM 1697 O O . ASN A 1 219 ? 3.094 3.876 -25.043 1.00 81.06 219 ASN A O 1
ATOM 1701 N N . MET A 1 220 ? 5.150 3.144 -24.508 1.00 85.19 220 MET A N 1
ATOM 1702 C CA . MET A 1 220 ? 4.728 2.005 -23.706 1.00 85.19 220 MET A CA 1
ATOM 1703 C C . MET A 1 220 ? 5.241 2.158 -22.283 1.00 85.19 220 MET A C 1
ATOM 1705 O O . MET A 1 220 ? 6.401 2.508 -22.071 1.00 85.19 220 MET A O 1
ATOM 1709 N N . ILE A 1 221 ? 4.380 1.843 -21.322 1.00 89.00 221 ILE A N 1
ATOM 1710 C CA . ILE A 1 221 ? 4.731 1.752 -19.906 1.00 89.00 221 ILE A CA 1
ATOM 1711 C C . ILE A 1 221 ? 4.839 0.274 -19.556 1.00 89.00 221 ILE A C 1
ATOM 1713 O O . ILE A 1 221 ? 3.970 -0.519 -19.925 1.00 89.00 221 ILE A O 1
ATOM 1717 N N . ILE A 1 222 ? 5.898 -0.094 -18.841 1.00 93.31 222 ILE A N 1
ATOM 1718 C CA . ILE A 1 222 ? 6.014 -1.420 -18.238 1.00 93.31 222 ILE A CA 1
ATOM 1719 C C . ILE A 1 222 ? 5.700 -1.281 -16.760 1.00 93.31 222 ILE A C 1
ATOM 1721 O O . ILE A 1 222 ? 6.286 -0.451 -16.069 1.00 93.31 222 ILE A O 1
ATOM 1725 N N . GLY A 1 223 ? 4.783 -2.109 -16.284 1.00 93.12 223 GLY A N 1
ATOM 1726 C CA . GLY A 1 223 ? 4.429 -2.189 -14.875 1.00 93.12 223 GLY A CA 1
ATOM 1727 C C . GLY A 1 223 ? 4.239 -3.631 -14.441 1.00 93.12 223 GLY A C 1
ATOM 1728 O O . GLY A 1 223 ? 4.206 -4.546 -15.270 1.00 93.12 223 GLY A O 1
ATOM 1729 N N . ILE A 1 224 ? 4.086 -3.820 -13.136 1.00 94.94 224 ILE A N 1
ATOM 1730 C CA . ILE A 1 224 ? 3.764 -5.118 -12.556 1.00 94.94 224 ILE A CA 1
ATOM 1731 C C . ILE A 1 224 ? 2.242 -5.248 -12.557 1.00 94.94 224 ILE A C 1
ATOM 1733 O O . ILE A 1 224 ? 1.536 -4.422 -11.976 1.00 94.94 224 ILE A O 1
ATOM 1737 N N . ASP A 1 225 ? 1.719 -6.260 -13.243 1.00 90.88 225 ASP A N 1
ATOM 1738 C CA . ASP A 1 225 ? 0.276 -6.498 -13.303 1.00 90.88 225 ASP A CA 1
ATOM 1739 C C . ASP A 1 225 ? -0.229 -7.404 -12.191 1.00 90.88 225 ASP A C 1
ATOM 1741 O O . ASP A 1 225 ? -1.371 -7.271 -11.751 1.00 90.88 225 ASP A O 1
ATOM 1745 N N . ARG A 1 226 ? 0.628 -8.321 -11.746 1.00 92.56 226 ARG A N 1
ATOM 1746 C CA . ARG A 1 226 ? 0.295 -9.344 -10.769 1.00 92.56 226 ARG A CA 1
ATOM 1747 C C . ARG A 1 226 ? 1.544 -9.780 -10.016 1.00 92.56 226 ARG A C 1
ATOM 1749 O O . ARG A 1 226 ? 2.585 -10.032 -10.621 1.00 92.56 226 ARG A O 1
ATOM 1756 N N . LEU A 1 227 ? 1.411 -9.967 -8.704 1.00 96.12 227 LEU A N 1
ATOM 1757 C CA . LEU A 1 227 ? 2.390 -10.703 -7.907 1.00 96.12 227 LEU A CA 1
ATOM 1758 C C . LEU A 1 227 ? 1.843 -12.076 -7.544 1.00 96.12 227 LEU A C 1
ATOM 1760 O O . LEU A 1 227 ? 0.716 -12.200 -7.065 1.00 96.12 227 LEU A O 1
ATOM 1764 N N . THR A 1 228 ? 2.674 -13.093 -7.731 1.00 97.75 228 THR A N 1
ATOM 1765 C CA . THR A 1 228 ? 2.430 -14.444 -7.227 1.00 97.75 228 THR A CA 1
ATOM 1766 C C . THR A 1 228 ? 3.520 -14.779 -6.218 1.00 97.75 228 THR A C 1
ATOM 1768 O O . THR A 1 228 ? 4.694 -14.574 -6.514 1.00 97.75 228 THR A O 1
ATOM 1771 N N . ILE A 1 229 ? 3.162 -15.283 -5.040 1.00 97.94 229 ILE A N 1
ATOM 1772 C CA . ILE A 1 229 ? 4.124 -15.730 -4.021 1.00 97.94 229 ILE A CA 1
ATOM 1773 C C . ILE A 1 229 ? 4.207 -17.261 -3.955 1.00 97.94 229 ILE A C 1
ATOM 1775 O O . ILE A 1 229 ? 3.501 -17.970 -4.684 1.00 97.94 229 ILE A O 1
ATOM 1779 N N . GLN A 1 230 ? 5.054 -17.784 -3.062 1.00 96.56 230 GLN A N 1
ATOM 1780 C CA . GLN A 1 230 ? 5.145 -19.217 -2.783 1.00 96.56 230 GLN A CA 1
ATOM 1781 C C . GLN A 1 230 ? 3.761 -19.864 -2.587 1.00 96.56 230 GLN A C 1
ATOM 1783 O O . GLN A 1 230 ? 2.855 -19.287 -1.987 1.00 96.56 230 GLN A O 1
ATOM 1788 N N . GLY A 1 231 ? 3.590 -21.074 -3.126 1.00 94.38 231 GLY A N 1
ATOM 1789 C CA . GLY A 1 231 ? 2.303 -21.777 -3.111 1.00 94.38 231 GLY A CA 1
ATOM 1790 C C . GLY A 1 231 ? 1.284 -21.275 -4.142 1.00 94.38 231 GLY A C 1
ATOM 1791 O O . GLY A 1 231 ? 0.132 -21.693 -4.096 1.00 94.38 231 GLY A O 1
ATOM 1792 N N . GLY A 1 232 ? 1.681 -20.398 -5.074 1.00 96.56 232 GLY A N 1
ATOM 1793 C CA . GLY A 1 232 ? 0.806 -19.918 -6.151 1.00 96.56 232 GLY A CA 1
ATOM 1794 C C . GLY A 1 232 ? -0.226 -18.882 -5.699 1.00 96.56 232 GLY A C 1
ATOM 1795 O O . GLY A 1 232 ? -1.195 -18.624 -6.412 1.00 96.56 232 GLY A O 1
ATOM 1796 N N . ILE A 1 233 ? -0.042 -18.291 -4.515 1.00 95.75 233 ILE A N 1
ATOM 1797 C CA . ILE A 1 233 ? -0.955 -17.284 -3.973 1.00 95.75 233 ILE A CA 1
ATOM 1798 C C . ILE A 1 233 ? -0.769 -15.984 -4.756 1.00 95.75 233 ILE A C 1
ATOM 1800 O O . ILE A 1 233 ? 0.327 -15.433 -4.817 1.00 95.75 233 ILE A O 1
ATOM 1804 N N . VAL A 1 234 ? -1.855 -15.482 -5.340 1.00 95.00 234 VAL A N 1
ATOM 1805 C CA . VAL A 1 234 ? -1.867 -14.204 -6.057 1.00 95.00 234 VAL A CA 1
ATOM 1806 C C . VAL A 1 234 ? -2.198 -13.069 -5.091 1.00 95.00 234 VAL A C 1
ATOM 1808 O O . VAL A 1 234 ? -3.241 -13.106 -4.427 1.00 95.00 234 VAL A O 1
ATOM 1811 N N . LEU A 1 235 ? -1.335 -12.053 -5.051 1.00 89.75 235 LEU A N 1
ATOM 1812 C CA . LEU A 1 235 ? -1.563 -10.812 -4.313 1.00 89.75 235 LEU A CA 1
ATOM 1813 C C . LEU A 1 235 ? -2.230 -9.785 -5.230 1.00 89.75 235 LEU A C 1
ATOM 1815 O O . LEU A 1 235 ? -1.793 -9.564 -6.363 1.00 89.75 235 LEU A O 1
ATOM 1819 N N . PHE A 1 236 ? -3.301 -9.165 -4.741 1.00 86.88 236 PHE A N 1
ATOM 1820 C CA . PHE A 1 236 ? -4.028 -8.145 -5.488 1.00 86.88 236 PHE A CA 1
ATOM 1821 C C . PHE A 1 236 ? -3.377 -6.785 -5.300 1.00 86.88 236 PHE A C 1
ATOM 1823 O O . PHE A 1 236 ? -3.045 -6.405 -4.184 1.00 86.88 236 PHE A O 1
ATOM 1830 N N . GLY A 1 237 ? -3.215 -6.042 -6.385 1.00 86.44 237 GLY A N 1
ATOM 1831 C CA . GLY A 1 237 ? -2.577 -4.739 -6.351 1.00 86.44 237 GLY A CA 1
ATOM 1832 C C . GLY A 1 237 ? -2.329 -4.211 -7.748 1.00 86.44 237 GLY A C 1
ATOM 1833 O O . GLY A 1 237 ? -2.904 -4.698 -8.724 1.00 86.44 237 GLY A O 1
ATOM 1834 N N . GLY A 1 238 ? -1.452 -3.225 -7.837 1.00 83.50 238 GLY A N 1
ATOM 1835 C CA . GLY A 1 238 ? -1.032 -2.675 -9.112 1.00 83.50 238 GLY A CA 1
ATOM 1836 C C . GLY A 1 238 ? 0.143 -1.731 -8.962 1.00 83.50 238 GLY A C 1
ATOM 1837 O O . GLY A 1 238 ? 0.553 -1.384 -7.854 1.00 83.50 238 GLY A O 1
ATOM 1838 N N . THR A 1 239 ? 0.677 -1.320 -10.105 1.00 86.06 239 THR A N 1
ATOM 1839 C CA . THR A 1 239 ? 1.716 -0.297 -10.191 1.00 86.06 239 THR A CA 1
ATOM 1840 C C . THR A 1 239 ? 1.104 1.019 -10.652 1.00 86.06 239 THR A C 1
ATOM 1842 O O . THR A 1 239 ? 0.506 1.082 -11.726 1.00 86.06 239 THR A O 1
ATOM 1845 N N . GLY A 1 240 ? 1.269 2.062 -9.843 1.00 85.75 240 GLY A N 1
ATOM 1846 C CA . GLY A 1 240 ? 1.074 3.457 -10.240 1.00 85.75 240 GLY A CA 1
ATOM 1847 C C . GLY A 1 240 ? 2.427 4.118 -10.484 1.00 85.75 240 GLY A C 1
ATOM 1848 O O . GLY A 1 240 ? 3.450 3.604 -10.043 1.00 85.75 240 GLY A O 1
ATOM 1849 N N . GLY A 1 241 ? 2.474 5.234 -11.203 1.00 87.06 241 GLY A N 1
ATOM 1850 C CA . GLY A 1 241 ? 3.747 5.888 -11.484 1.00 87.06 241 GLY A CA 1
ATOM 1851 C C . GLY A 1 241 ? 3.625 7.106 -12.378 1.00 87.06 241 GLY A C 1
ATOM 1852 O O . GLY A 1 241 ? 2.531 7.459 -12.822 1.00 87.06 241 GLY A O 1
ATOM 1853 N N . GLY A 1 242 ? 4.768 7.720 -12.654 1.00 87.12 242 GLY A N 1
ATOM 1854 C CA . GLY A 1 242 ? 4.870 8.887 -13.513 1.00 87.12 242 GLY A CA 1
ATOM 1855 C C . GLY A 1 242 ? 6.253 9.011 -14.151 1.00 87.12 242 GLY A C 1
ATOM 1856 O O . GLY A 1 242 ? 7.209 8.357 -13.719 1.00 87.12 242 GLY A O 1
ATOM 1857 N N . PRO A 1 243 ? 6.375 9.838 -15.198 1.00 87.38 243 PRO A N 1
ATOM 1858 C CA . PRO A 1 243 ? 7.659 10.107 -15.817 1.00 87.38 243 PRO A CA 1
ATOM 1859 C C . PRO A 1 243 ? 8.497 11.025 -14.919 1.00 87.38 243 PRO A C 1
ATOM 1861 O O . PRO A 1 243 ? 8.043 12.092 -14.507 1.00 87.38 243 PRO A O 1
ATOM 1864 N N . ASP A 1 244 ? 9.749 10.651 -14.688 1.00 85.31 244 ASP A N 1
ATOM 1865 C CA . ASP A 1 244 ? 10.791 11.557 -14.229 1.00 85.31 244 ASP A CA 1
ATOM 1866 C C . ASP A 1 244 ? 11.459 12.209 -15.447 1.00 85.31 244 ASP A C 1
ATOM 1868 O O . ASP A 1 244 ? 12.278 11.623 -16.165 1.00 85.31 244 ASP A O 1
ATOM 1872 N N . LEU A 1 245 ? 11.096 13.472 -15.670 1.00 81.50 245 LEU A N 1
ATOM 1873 C CA . LEU A 1 245 ? 11.585 14.280 -16.784 1.00 81.50 245 LEU A CA 1
ATOM 1874 C C . LEU A 1 245 ? 13.086 14.599 -16.687 1.00 81.50 245 LEU A C 1
ATOM 1876 O O . LEU A 1 245 ? 13.674 15.016 -17.683 1.00 81.50 245 LEU A O 1
ATOM 1880 N N . ARG A 1 246 ? 13.715 14.438 -15.514 1.00 83.31 246 ARG A N 1
ATOM 1881 C CA . ARG A 1 246 ? 15.150 14.708 -15.332 1.00 83.31 246 ARG A CA 1
ATOM 1882 C C . ARG A 1 246 ? 16.005 13.549 -15.820 1.00 83.31 246 ARG A C 1
ATOM 1884 O O . ARG A 1 246 ? 17.045 13.776 -16.431 1.00 83.31 246 ARG A O 1
ATOM 1891 N N . THR A 1 247 ? 15.576 12.325 -15.537 1.00 84.12 247 THR A N 1
ATOM 1892 C CA . THR A 1 247 ? 16.328 11.098 -15.839 1.00 84.12 247 THR A CA 1
ATOM 1893 C C . THR A 1 247 ? 15.865 10.413 -17.125 1.00 84.12 247 THR A C 1
ATOM 1895 O O . THR A 1 247 ? 16.518 9.478 -17.587 1.00 84.12 247 THR A O 1
ATOM 1898 N N . ASN A 1 248 ? 14.774 10.894 -17.734 1.00 85.88 248 ASN A N 1
ATOM 1899 C CA . ASN A 1 248 ? 14.089 10.246 -18.854 1.00 85.88 248 ASN A CA 1
ATOM 1900 C C . ASN A 1 248 ? 13.682 8.798 -18.525 1.00 85.88 248 ASN A C 1
ATOM 1902 O O . ASN A 1 248 ? 13.827 7.866 -19.325 1.00 85.88 248 ASN A O 1
ATOM 1906 N N . GLN A 1 249 ? 13.211 8.606 -17.295 1.00 89.12 249 GLN A N 1
ATOM 1907 C CA . GLN A 1 249 ? 12.777 7.321 -16.770 1.00 89.12 249 GLN A CA 1
ATOM 1908 C C . GLN A 1 249 ? 11.325 7.402 -16.317 1.00 89.12 249 GLN A C 1
ATOM 1910 O O . GLN A 1 249 ? 10.829 8.454 -15.939 1.00 89.12 249 GLN A O 1
ATOM 1915 N N . TRP A 1 250 ? 10.631 6.275 -16.356 1.00 89.69 250 TRP A N 1
ATOM 1916 C CA . TRP A 1 250 ? 9.340 6.110 -15.715 1.00 89.69 250 TRP A CA 1
ATOM 1917 C C . TRP A 1 250 ? 9.558 5.477 -14.348 1.00 89.69 250 TRP A C 1
ATOM 1919 O O . TRP A 1 250 ? 10.047 4.346 -14.272 1.00 89.69 250 TRP A O 1
ATOM 1929 N N . TYR A 1 251 ? 9.185 6.194 -13.293 1.00 91.00 251 TYR A N 1
ATOM 1930 C CA . TYR A 1 251 ? 9.180 5.678 -11.932 1.00 91.00 251 TYR A CA 1
ATOM 1931 C C . TYR A 1 251 ? 7.817 5.064 -11.631 1.00 91.00 251 TYR A C 1
ATOM 1933 O O . TYR A 1 251 ? 6.778 5.669 -11.907 1.00 91.00 251 TYR A O 1
ATOM 1941 N N . GLY A 1 252 ? 7.810 3.859 -11.075 1.00 91.00 252 GLY A N 1
ATOM 1942 C CA . GLY A 1 252 ? 6.594 3.161 -10.687 1.00 91.00 252 GLY A CA 1
ATOM 1943 C C . GLY A 1 252 ? 6.682 2.617 -9.271 1.00 91.00 252 GLY A C 1
ATOM 1944 O O . GLY A 1 252 ? 7.681 2.002 -8.911 1.00 91.00 252 GLY A O 1
ATOM 1945 N N . LEU A 1 253 ? 5.607 2.772 -8.507 1.00 92.56 253 LEU A N 1
ATOM 1946 C CA . LEU A 1 253 ? 5.400 2.139 -7.214 1.00 92.56 253 LEU A CA 1
ATOM 1947 C C . LEU A 1 253 ? 4.315 1.068 -7.347 1.00 92.56 253 LEU A C 1
ATOM 1949 O O . LEU A 1 253 ? 3.153 1.357 -7.638 1.00 92.56 253 LEU A O 1
ATOM 1953 N N . GLY A 1 254 ? 4.710 -0.186 -7.158 1.00 92.25 254 GLY A N 1
ATOM 1954 C CA . GLY A 1 254 ? 3.813 -1.317 -6.984 1.00 92.25 254 GLY A CA 1
ATOM 1955 C C . GLY A 1 254 ? 3.386 -1.446 -5.528 1.00 92.25 254 GLY A C 1
ATOM 1956 O O . GLY A 1 254 ? 4.245 -1.467 -4.654 1.00 92.25 254 GLY A O 1
ATOM 1957 N N . SER A 1 255 ? 2.084 -1.575 -5.277 1.00 92.38 255 SER A N 1
ATOM 1958 C CA . SER A 1 255 ? 1.526 -1.851 -3.949 1.00 92.38 255 SER A CA 1
ATOM 1959 C C . SER A 1 255 ? 0.522 -2.993 -4.047 1.00 92.38 255 SER A C 1
ATOM 1961 O O . SER A 1 255 ? -0.423 -2.933 -4.840 1.00 92.38 255 SER A O 1
ATOM 1963 N N . PHE A 1 256 ? 0.755 -4.052 -3.274 1.00 92.12 256 PHE A N 1
ATOM 1964 C CA . PHE A 1 256 ? -0.012 -5.296 -3.324 1.00 92.12 256 PHE A CA 1
ATOM 1965 C C . PHE A 1 256 ? -0.452 -5.713 -1.926 1.00 92.12 256 PHE A C 1
ATOM 1967 O O . PHE A 1 256 ? 0.340 -5.673 -0.994 1.00 92.12 256 PHE A O 1
ATOM 1974 N N . ASP A 1 257 ? -1.705 -6.130 -1.771 1.00 88.81 257 ASP A N 1
ATOM 1975 C CA . ASP A 1 257 ? -2.278 -6.541 -0.493 1.00 88.81 257 ASP A CA 1
ATOM 1976 C C . ASP A 1 257 ? -1.652 -7.846 0.021 1.00 88.81 257 ASP A C 1
ATOM 1978 O O . ASP A 1 257 ? -1.689 -8.881 -0.648 1.00 88.81 257 ASP A O 1
ATOM 1982 N N . ALA A 1 258 ? -1.113 -7.789 1.238 1.00 91.62 258 ALA A N 1
ATOM 1983 C CA . ALA A 1 258 ? -0.470 -8.899 1.931 1.00 91.62 258 ALA A CA 1
ATOM 1984 C C . ALA A 1 258 ? -1.437 -9.753 2.765 1.00 91.62 258 ALA A C 1
ATOM 1986 O O . ALA A 1 258 ? -1.003 -10.726 3.378 1.00 91.62 258 ALA A O 1
ATOM 1987 N N . SER A 1 259 ? -2.739 -9.441 2.785 1.00 85.69 259 SER A N 1
ATOM 1988 C CA . SER A 1 259 ? -3.736 -10.135 3.621 1.00 85.69 259 SER A CA 1
ATOM 1989 C C . SER A 1 259 ? -3.782 -11.660 3.438 1.00 85.69 259 SER A C 1
ATOM 1991 O O . SER A 1 259 ? -4.209 -12.382 4.337 1.00 85.69 259 SER A O 1
ATOM 1993 N N . LYS A 1 260 ? -3.324 -12.165 2.284 1.00 89.44 260 LYS A N 1
ATOM 1994 C CA . LYS A 1 260 ? -3.271 -13.596 1.948 1.00 89.44 260 LYS A CA 1
ATOM 1995 C C . LYS A 1 260 ? -1.940 -14.281 2.273 1.00 89.44 260 LYS A C 1
ATOM 1997 O O . LYS A 1 260 ? -1.805 -15.472 1.995 1.00 89.44 260 LYS A O 1
ATOM 2002 N N . ILE A 1 261 ? -0.949 -13.564 2.807 1.00 93.25 261 ILE A N 1
ATOM 2003 C CA . ILE A 1 261 ? 0.345 -14.154 3.161 1.00 93.25 261 ILE A CA 1
ATOM 2004 C C . ILE A 1 261 ? 0.165 -15.066 4.387 1.00 93.25 261 ILE A C 1
ATOM 2006 O O . ILE A 1 261 ? -0.376 -14.619 5.401 1.00 93.25 261 ILE A O 1
ATOM 2010 N N . PRO A 1 262 ? 0.603 -16.340 4.329 1.00 93.69 262 PRO A N 1
ATOM 2011 C CA . PRO A 1 262 ? 0.470 -17.257 5.456 1.00 93.69 262 PRO A CA 1
ATOM 2012 C C . PRO A 1 262 ? 1.182 -16.753 6.717 1.00 93.69 262 PRO A C 1
ATOM 2014 O O . PRO A 1 262 ? 2.290 -16.212 6.650 1.00 93.69 262 PRO A O 1
ATOM 2017 N N . ALA A 1 263 ? 0.577 -16.995 7.880 1.00 90.94 263 ALA A N 1
ATOM 2018 C CA . ALA A 1 263 ? 1.204 -16.706 9.166 1.00 90.94 263 ALA A CA 1
ATOM 2019 C C . ALA A 1 263 ? 2.540 -17.461 9.321 1.00 90.94 263 ALA A C 1
ATOM 2021 O O . ALA A 1 263 ? 2.692 -18.584 8.841 1.00 90.94 263 ALA A O 1
ATOM 2022 N N . GLY A 1 264 ? 3.512 -16.840 9.993 1.00 92.88 264 GLY A N 1
ATOM 2023 C CA . GLY A 1 264 ? 4.850 -17.412 10.197 1.00 92.88 264 GLY A CA 1
ATOM 2024 C C . GLY A 1 264 ? 5.795 -17.300 8.995 1.00 92.88 264 GLY A C 1
ATOM 2025 O O . GLY A 1 264 ? 6.945 -17.730 9.088 1.00 92.88 264 GLY A O 1
ATOM 2026 N N . THR A 1 265 ? 5.349 -16.708 7.883 1.00 96.31 265 THR A N 1
ATOM 2027 C CA . THR A 1 265 ? 6.228 -16.362 6.760 1.00 96.31 265 THR A CA 1
ATOM 2028 C C . THR A 1 265 ? 7.313 -15.393 7.234 1.00 96.31 265 THR A C 1
ATOM 2030 O O . THR A 1 265 ? 7.010 -14.418 7.908 1.00 96.31 265 THR A O 1
ATOM 2033 N N . LYS A 1 266 ? 8.577 -15.663 6.896 1.00 96.56 266 LYS A N 1
ATOM 2034 C CA . LYS A 1 266 ? 9.722 -14.771 7.183 1.00 96.56 266 LYS A CA 1
ATOM 2035 C C . LYS A 1 266 ? 10.330 -14.166 5.924 1.00 96.56 266 LYS A C 1
ATOM 2037 O O . LYS A 1 266 ? 11.031 -13.163 5.977 1.00 96.56 266 LYS A O 1
ATOM 2042 N N . GLU A 1 267 ? 10.083 -14.806 4.791 1.00 97.75 267 GLU A N 1
ATOM 2043 C CA . GLU A 1 267 ? 10.629 -14.427 3.501 1.00 97.75 267 GLU A CA 1
ATOM 2044 C C . GLU A 1 267 ? 9.609 -14.777 2.414 1.00 97.75 267 GLU A C 1
ATOM 2046 O O . GLU A 1 267 ? 8.970 -15.831 2.459 1.00 97.75 267 GLU A O 1
ATOM 2051 N N . LEU A 1 268 ? 9.438 -13.878 1.450 1.00 98.12 268 LEU A N 1
ATOM 2052 C CA . LEU A 1 268 ? 8.575 -14.046 0.292 1.00 98.12 268 LEU A CA 1
ATOM 2053 C C . LEU A 1 268 ? 9.406 -14.404 -0.929 1.00 98.12 268 LEU A C 1
ATOM 2055 O O . LEU A 1 268 ? 10.308 -13.660 -1.309 1.00 98.12 268 LEU A O 1
ATOM 2059 N N . GLN A 1 269 ? 9.038 -15.502 -1.579 1.00 98.31 269 GLN A N 1
ATOM 2060 C CA . GLN A 1 269 ? 9.497 -15.849 -2.918 1.00 98.31 269 GLN A CA 1
ATOM 2061 C C . GLN A 1 269 ? 8.460 -15.327 -3.907 1.00 98.31 269 GLN A C 1
ATOM 2063 O O . GLN A 1 269 ? 7.363 -15.873 -4.007 1.00 98.31 269 GLN A O 1
ATOM 2068 N N . ILE A 1 270 ? 8.788 -14.238 -4.597 1.00 98.44 270 ILE A N 1
ATOM 2069 C CA . ILE A 1 270 ? 7.859 -13.478 -5.431 1.00 98.44 270 ILE A CA 1
ATOM 2070 C C . ILE A 1 270 ? 8.173 -13.725 -6.905 1.00 98.44 270 ILE A C 1
ATOM 2072 O O . ILE A 1 270 ? 9.311 -13.603 -7.349 1.00 98.44 270 ILE A O 1
ATOM 2076 N N . THR A 1 271 ? 7.130 -14.007 -7.679 1.00 98.50 271 THR A N 1
ATOM 2077 C CA . THR A 1 271 ? 7.113 -13.912 -9.138 1.00 98.50 271 THR A CA 1
ATOM 2078 C C . THR A 1 271 ? 6.296 -12.684 -9.524 1.00 98.50 271 THR A C 1
ATOM 2080 O O . THR A 1 271 ? 5.069 -12.677 -9.408 1.00 98.50 271 THR A O 1
ATOM 2083 N N . ALA A 1 272 ? 6.985 -11.637 -9.968 1.00 98.00 272 ALA A N 1
ATOM 2084 C CA . ALA A 1 272 ? 6.373 -10.445 -10.527 1.00 98.00 272 ALA A CA 1
ATOM 2085 C C . ALA A 1 272 ? 6.061 -10.682 -12.002 1.00 98.00 272 ALA A C 1
ATOM 2087 O O . ALA A 1 272 ? 6.970 -10.892 -12.805 1.00 98.00 272 ALA A O 1
ATOM 2088 N N . HIS A 1 273 ? 4.781 -10.663 -12.351 1.00 97.25 273 HIS A N 1
ATOM 2089 C CA . HIS A 1 273 ? 4.330 -10.684 -13.734 1.00 97.25 273 HIS A CA 1
ATOM 2090 C C . HIS A 1 273 ? 4.347 -9.253 -14.270 1.00 97.25 273 HIS A C 1
ATOM 2092 O O . HIS A 1 273 ? 3.949 -8.306 -13.584 1.00 97.25 273 HIS A O 1
ATOM 2098 N N . LEU A 1 274 ? 4.909 -9.090 -15.461 1.00 96.88 274 LEU A N 1
ATOM 2099 C CA . LEU A 1 274 ? 5.077 -7.798 -16.097 1.00 96.88 274 LEU A CA 1
ATOM 2100 C C . LEU A 1 274 ? 4.046 -7.648 -17.201 1.00 96.88 274 LEU A C 1
ATOM 2102 O O . LEU A 1 274 ? 3.778 -8.581 -17.953 1.00 96.88 274 LEU A O 1
ATOM 2106 N N . SER A 1 275 ? 3.550 -6.428 -17.365 1.00 94.56 275 SER A N 1
ATOM 2107 C CA . SER A 1 275 ? 2.725 -6.070 -18.510 1.00 94.56 275 SER A CA 1
ATOM 2108 C C . SER A 1 275 ? 3.247 -4.822 -19.198 1.00 94.56 275 SER A C 1
ATOM 2110 O O . SER A 1 275 ? 3.704 -3.888 -18.535 1.00 94.56 275 SER A O 1
ATOM 2112 N N . LYS A 1 276 ? 3.131 -4.800 -20.523 1.00 92.56 276 LYS A N 1
ATOM 2113 C CA . LYS A 1 276 ? 3.272 -3.604 -21.351 1.00 92.56 276 LYS A CA 1
ATOM 2114 C C . LYS A 1 276 ? 1.902 -2.990 -21.565 1.00 92.56 276 LYS A C 1
ATOM 2116 O O . LYS A 1 276 ? 0.986 -3.689 -21.989 1.00 92.56 276 LYS A O 1
ATOM 2121 N N . THR A 1 277 ? 1.794 -1.689 -21.350 1.00 89.88 277 THR A N 1
ATOM 2122 C CA . THR A 1 277 ? 0.575 -0.930 -21.619 1.00 89.88 277 THR A CA 1
ATOM 2123 C C . THR A 1 277 ? 0.895 0.196 -22.589 1.00 89.88 277 THR A C 1
ATOM 2125 O O . THR A 1 277 ? 1.739 1.048 -22.300 1.00 89.88 277 THR A O 1
ATOM 2128 N N . ALA A 1 278 ? 0.227 0.208 -23.744 1.00 86.56 278 ALA A N 1
ATOM 2129 C CA . ALA A 1 278 ? 0.313 1.325 -24.679 1.00 86.56 278 ALA A CA 1
ATOM 2130 C C . ALA A 1 278 ? -0.368 2.569 -24.083 1.00 86.56 278 ALA A C 1
ATOM 2132 O O . ALA A 1 278 ? -1.509 2.502 -23.627 1.00 86.56 278 ALA A O 1
ATOM 2133 N N . VAL A 1 279 ? 0.318 3.716 -24.112 1.00 81.69 279 VAL A N 1
ATOM 2134 C CA . VAL A 1 279 ? -0.220 4.995 -23.604 1.00 81.69 279 VAL A CA 1
ATOM 2135 C C . VAL A 1 279 ? -1.265 5.583 -24.562 1.00 81.69 279 VAL A C 1
ATOM 2137 O O . VAL A 1 279 ? -2.108 6.385 -24.162 1.00 81.69 279 VAL A O 1
ATOM 2140 N N . LYS A 1 280 ? -1.237 5.182 -25.840 1.00 83.19 280 LYS A N 1
ATOM 2141 C CA . LYS A 1 280 ? -2.175 5.656 -26.864 1.00 83.19 280 LYS A CA 1
ATOM 2142 C C . LYS A 1 280 ? -3.347 4.686 -27.037 1.00 83.19 280 LYS A C 1
ATOM 2144 O O . LYS A 1 280 ? -3.118 3.480 -27.044 1.00 83.19 280 LYS A O 1
ATOM 2149 N N . PRO A 1 281 ? -4.579 5.187 -27.242 1.00 76.25 281 PRO A N 1
ATOM 2150 C CA . PRO A 1 281 ? -5.718 4.347 -27.582 1.00 76.25 281 PRO A CA 1
ATOM 2151 C C . PRO A 1 281 ? -5.499 3.568 -28.896 1.00 76.25 281 PRO A C 1
ATOM 2153 O O . PRO A 1 281 ? -4.970 4.146 -29.850 1.00 76.25 281 PRO A O 1
ATOM 2156 N N . PRO A 1 282 ? -5.961 2.307 -28.988 1.00 81.44 282 PRO A N 1
ATOM 2157 C CA . PRO A 1 282 ? -6.567 1.528 -27.909 1.00 81.44 282 PRO A CA 1
ATOM 2158 C C . PRO A 1 282 ? -5.527 1.124 -26.853 1.00 81.44 282 PRO A C 1
ATOM 2160 O O . PRO A 1 282 ? -4.416 0.728 -27.191 1.00 81.44 282 PRO A O 1
ATOM 2163 N N . VAL A 1 283 ? -5.905 1.200 -25.572 1.00 82.12 283 VAL A N 1
ATOM 2164 C CA . VAL A 1 283 ? -5.055 0.720 -24.473 1.00 82.12 283 VAL A CA 1
ATOM 2165 C C . VAL A 1 283 ? -4.997 -0.803 -24.564 1.00 82.12 283 VAL A C 1
ATOM 2167 O O . VAL A 1 283 ? -5.919 -1.497 -24.140 1.00 82.12 283 VAL A O 1
ATOM 2170 N N . VAL A 1 284 ? -3.929 -1.317 -25.170 1.00 85.81 284 VAL A N 1
ATOM 2171 C CA . VAL A 1 284 ? -3.637 -2.750 -25.231 1.00 85.81 284 VAL A CA 1
ATOM 2172 C C . VAL A 1 284 ? -2.663 -3.082 -24.111 1.00 85.81 284 VAL A C 1
ATOM 2174 O O . VAL A 1 284 ? -1.642 -2.407 -23.947 1.00 85.81 284 VAL A O 1
ATOM 2177 N N . ARG A 1 285 ? -3.009 -4.112 -23.333 1.00 87.81 285 ARG A N 1
ATOM 2178 C CA . ARG A 1 285 ? -2.150 -4.688 -22.302 1.00 87.81 285 ARG A CA 1
ATOM 2179 C C . ARG A 1 285 ? -1.603 -6.018 -22.802 1.00 87.81 285 ARG A C 1
ATOM 2181 O O . ARG A 1 285 ? -2.383 -6.913 -23.119 1.00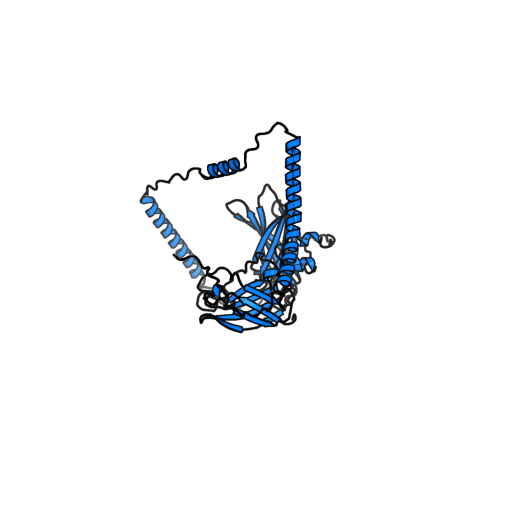 87.81 285 ARG A O 1
ATOM 2188 N N . GLU A 1 286 ? -0.286 -6.142 -22.850 1.00 92.69 286 GLU A N 1
ATOM 2189 C CA . GLU A 1 286 ? 0.410 -7.346 -23.311 1.00 92.69 286 GLU A CA 1
ATOM 2190 C C . GLU A 1 286 ? 1.276 -7.927 -22.195 1.00 92.69 286 GLU A C 1
ATOM 2192 O O . GLU A 1 286 ? 1.857 -7.177 -21.407 1.00 92.69 286 GLU A O 1
ATOM 2197 N N . ASP A 1 287 ? 1.389 -9.255 -22.148 1.00 94.38 287 ASP A N 1
ATOM 2198 C CA . ASP A 1 287 ? 2.325 -9.944 -21.257 1.00 94.38 287 ASP A CA 1
ATOM 2199 C C . ASP A 1 287 ? 3.774 -9.586 -21.632 1.00 94.38 287 ASP A C 1
ATOM 2201 O O . ASP A 1 287 ? 4.170 -9.602 -22.801 1.00 94.38 287 ASP A O 1
ATOM 2205 N N . ALA A 1 288 ? 4.562 -9.227 -20.624 1.00 95.12 288 ALA A N 1
ATOM 2206 C CA . ALA A 1 288 ? 5.968 -8.861 -20.740 1.00 95.12 288 ALA A CA 1
ATOM 2207 C C . ALA A 1 288 ? 6.907 -9.836 -20.019 1.00 95.12 288 ALA A C 1
ATOM 2209 O O . ALA A 1 288 ? 8.103 -9.558 -19.897 1.00 95.12 288 ALA A O 1
ATOM 2210 N N . GLY A 1 289 ? 6.387 -10.982 -19.582 1.00 96.19 289 GLY A N 1
ATOM 2211 C CA . GLY A 1 289 ? 7.144 -12.020 -18.905 1.00 96.19 289 GLY A CA 1
ATOM 2212 C C . GLY A 1 289 ? 7.151 -11.843 -17.392 1.00 96.19 289 GLY A C 1
ATOM 2213 O O . GLY A 1 289 ? 6.286 -11.197 -16.803 1.00 96.19 289 GLY A O 1
ATOM 2214 N N . THR A 1 290 ? 8.131 -12.464 -16.740 1.00 97.56 290 THR A N 1
ATOM 2215 C CA . THR A 1 290 ? 8.186 -12.535 -15.276 1.00 97.56 290 THR A CA 1
ATOM 2216 C C . THR A 1 290 ? 9.570 -12.238 -14.729 1.00 97.56 290 THR A C 1
ATOM 2218 O O . THR A 1 290 ? 10.572 -12.611 -15.338 1.00 97.56 290 THR A O 1
ATOM 2221 N N . VAL A 1 291 ? 9.621 -11.662 -13.531 1.00 97.50 291 VAL A N 1
ATOM 2222 C CA . VAL A 1 291 ? 10.842 -11.474 -12.741 1.00 97.50 291 VAL A CA 1
ATOM 2223 C C . VAL A 1 291 ? 10.670 -12.176 -11.400 1.00 97.50 291 VAL A C 1
ATOM 2225 O O . VAL A 1 291 ? 9.656 -11.994 -10.731 1.00 97.50 291 VAL A O 1
ATOM 2228 N N . GLN A 1 292 ? 11.655 -12.980 -11.007 1.00 97.88 292 GLN A N 1
ATOM 2229 C CA . GLN A 1 292 ? 11.676 -13.629 -9.697 1.00 97.88 292 GLN A CA 1
ATOM 2230 C C . GLN A 1 292 ? 12.543 -12.827 -8.732 1.00 97.88 292 GLN A C 1
ATOM 2232 O O . GLN A 1 292 ? 13.612 -12.344 -9.108 1.00 97.88 292 GLN A O 1
ATOM 2237 N N . LEU A 1 293 ? 12.080 -12.681 -7.495 1.00 97.94 293 LEU A N 1
ATOM 2238 C CA . LEU A 1 293 ? 12.790 -11.959 -6.447 1.00 97.94 293 LEU A CA 1
ATOM 2239 C C . LEU A 1 293 ? 12.418 -12.488 -5.066 1.00 97.94 293 LEU A C 1
ATOM 2241 O O . LEU A 1 293 ? 11.399 -13.155 -4.888 1.00 97.94 293 LEU A O 1
ATOM 2245 N N . THR A 1 294 ? 13.241 -12.137 -4.084 1.00 98.25 294 THR A N 1
ATOM 2246 C CA . THR A 1 294 ? 13.059 -12.572 -2.703 1.00 98.25 294 THR A CA 1
ATOM 2247 C C . THR A 1 294 ? 13.078 -11.376 -1.758 1.00 98.25 294 THR A C 1
ATOM 2249 O O . THR A 1 294 ? 14.044 -10.601 -1.763 1.00 98.25 294 THR A O 1
ATOM 2252 N N . LEU A 1 295 ? 12.049 -11.247 -0.918 1.00 98.12 295 LEU A N 1
ATOM 2253 C CA . LEU A 1 295 ? 11.917 -10.169 0.067 1.00 98.12 295 LEU A CA 1
ATOM 2254 C C . LEU A 1 295 ? 11.813 -10.712 1.496 1.00 98.12 295 LEU A C 1
ATOM 2256 O O . LEU A 1 295 ? 11.023 -11.625 1.721 1.00 98.12 295 LEU A O 1
ATOM 2260 N N . PRO A 1 296 ? 12.538 -10.135 2.469 1.00 97.81 296 PRO A N 1
ATOM 2261 C CA . PRO A 1 296 ? 12.206 -10.287 3.878 1.00 97.81 296 PRO A CA 1
ATOM 2262 C C . PRO A 1 296 ? 10.749 -9.890 4.116 1.00 97.81 296 PRO A C 1
ATOM 2264 O O . PRO A 1 296 ? 10.259 -8.936 3.512 1.00 97.81 296 PRO A O 1
ATOM 2267 N N . PHE A 1 297 ? 10.066 -10.643 4.970 1.00 96.94 297 PHE A N 1
ATOM 2268 C CA . PHE A 1 297 ? 8.714 -10.335 5.407 1.00 96.94 297 PHE A CA 1
ATOM 2269 C C . PHE A 1 297 ? 8.750 -9.893 6.862 1.00 96.94 297 PHE A C 1
ATOM 2271 O O . PHE A 1 297 ? 9.281 -10.619 7.702 1.00 96.94 297 PHE A O 1
ATOM 2278 N N . HIS A 1 298 ? 8.165 -8.732 7.135 1.00 94.44 298 HIS A N 1
ATOM 2279 C CA . HIS A 1 298 ? 8.039 -8.144 8.462 1.00 94.44 298 HIS A CA 1
ATOM 2280 C C . HIS A 1 298 ? 6.629 -8.433 8.999 1.00 94.44 298 HIS A C 1
ATOM 2282 O O . HIS A 1 298 ? 5.680 -7.704 8.685 1.00 94.44 298 HIS A O 1
ATOM 2288 N N . PRO A 1 299 ? 6.418 -9.554 9.719 1.00 89.06 299 PRO A N 1
ATOM 2289 C CA . PRO A 1 299 ? 5.094 -9.908 10.218 1.00 89.06 299 PRO A CA 1
ATOM 2290 C C . PRO A 1 299 ? 4.621 -8.973 11.335 1.00 89.06 299 PRO A C 1
ATOM 2292 O O . PRO A 1 299 ? 3.429 -8.998 11.655 1.00 89.06 299 PRO A O 1
ATOM 2295 N N . GLU A 1 300 ? 5.534 -8.194 11.925 1.00 84.44 300 GLU A N 1
ATOM 2296 C CA . GLU A 1 300 ? 5.268 -7.336 13.068 1.00 84.44 300 GLU A CA 1
ATOM 2297 C C . GLU A 1 300 ? 4.166 -6.333 12.732 1.00 84.44 300 GLU A C 1
ATOM 2299 O O . GLU A 1 300 ? 4.179 -5.628 11.717 1.00 84.44 300 GLU A O 1
ATOM 2304 N N . LYS A 1 301 ? 3.171 -6.279 13.610 1.00 85.75 301 LYS A N 1
ATOM 2305 C CA . LYS A 1 301 ? 2.047 -5.357 13.496 1.00 85.75 301 LYS A CA 1
ATOM 2306 C C . LYS A 1 301 ? 1.494 -5.044 14.867 1.00 85.75 301 LYS A C 1
ATOM 2308 O O . LYS A 1 301 ? 1.571 -5.849 15.792 1.00 85.75 301 LYS A O 1
ATOM 2313 N N . ARG A 1 302 ? 0.856 -3.887 14.976 1.00 88.94 302 ARG A N 1
ATOM 2314 C CA . ARG A 1 302 ? -0.015 -3.570 16.110 1.00 88.94 302 ARG A CA 1
ATOM 2315 C C . ARG A 1 302 ? -1.438 -3.825 15.668 1.00 88.94 302 ARG A C 1
ATOM 2317 O O . ARG A 1 302 ? -1.848 -3.337 14.616 1.00 88.94 302 ARG A O 1
ATOM 2324 N N . VAL A 1 303 ? -2.182 -4.593 16.453 1.00 88.88 303 VAL A N 1
ATOM 2325 C CA . VAL A 1 303 ? -3.599 -4.852 16.191 1.00 88.88 303 VAL A CA 1
ATOM 2326 C C . VAL A 1 303 ? -4.405 -4.396 17.394 1.00 88.88 303 VAL A C 1
ATOM 2328 O O . VAL A 1 303 ? -4.329 -4.998 18.461 1.00 88.88 303 VAL A O 1
ATOM 2331 N N . ALA A 1 304 ? -5.202 -3.349 17.215 1.00 89.94 304 ALA A N 1
ATOM 2332 C CA . ALA A 1 304 ? -6.218 -2.959 18.178 1.00 89.94 304 ALA A CA 1
ATOM 2333 C C . ALA A 1 304 ? -7.533 -3.643 17.783 1.00 89.94 304 ALA A C 1
ATOM 2335 O O . ALA A 1 304 ? -8.125 -3.293 16.764 1.00 89.94 304 ALA A O 1
ATOM 2336 N N . THR A 1 305 ? -7.974 -4.644 18.550 1.00 91.50 305 THR A N 1
ATOM 2337 C CA . THR A 1 305 ? -9.282 -5.298 18.353 1.00 91.50 305 THR A CA 1
ATOM 2338 C C . THR A 1 305 ? -10.306 -4.594 19.231 1.00 91.50 305 THR A C 1
ATOM 2340 O O . THR A 1 305 ? -10.161 -4.604 20.451 1.00 91.50 305 THR A O 1
ATOM 2343 N N . LEU A 1 306 ? -11.299 -3.944 18.622 1.00 91.44 306 LEU A N 1
ATOM 2344 C CA . LEU A 1 306 ? -12.096 -2.912 19.290 1.00 91.44 306 LEU A CA 1
ATOM 2345 C C . LEU A 1 306 ? -13.563 -3.305 19.426 1.00 91.44 306 LEU A C 1
ATOM 2347 O O . LEU A 1 306 ? -14.110 -3.218 20.522 1.00 91.44 306 LEU A O 1
ATOM 2351 N N . ASN A 1 307 ? -14.193 -3.753 18.335 1.00 92.38 307 ASN A N 1
ATOM 2352 C CA . ASN A 1 307 ? -15.623 -4.085 18.277 1.00 92.38 307 ASN A CA 1
ATOM 2353 C C . ASN A 1 307 ? -16.542 -2.997 18.883 1.00 92.38 307 ASN A C 1
ATOM 2355 O O . ASN A 1 307 ? -17.590 -3.296 19.459 1.00 92.38 307 ASN A O 1
ATOM 2359 N N . GLN A 1 308 ? -16.159 -1.722 18.770 1.00 94.06 308 GLN A N 1
ATOM 2360 C CA . GLN A 1 308 ? -16.910 -0.597 19.332 1.00 94.06 308 GLN A CA 1
ATOM 2361 C C . GLN A 1 308 ? -18.035 -0.204 18.382 1.00 94.06 308 GLN A C 1
ATOM 2363 O O . GLN A 1 308 ? -17.771 0.038 17.211 1.00 94.06 308 GLN A O 1
ATOM 2368 N N . THR A 1 309 ? -19.276 -0.108 18.863 1.00 94.19 309 THR A N 1
ATOM 2369 C CA . THR A 1 309 ? -20.438 0.232 18.022 1.00 94.19 309 THR A CA 1
ATOM 2370 C C . THR A 1 309 ? -21.114 1.510 18.495 1.00 94.19 309 THR A C 1
ATOM 2372 O O . THR A 1 309 ? -21.415 1.645 19.678 1.00 94.19 309 THR A O 1
ATOM 2375 N N . ILE A 1 310 ? -21.393 2.421 17.562 1.00 92.31 310 ILE A N 1
ATOM 2376 C CA . ILE A 1 310 ? -22.142 3.661 17.791 1.00 92.31 310 ILE A CA 1
ATOM 2377 C C . ILE A 1 310 ? -23.373 3.663 16.878 1.00 92.31 310 ILE A C 1
ATOM 2379 O O . ILE A 1 310 ? -23.278 3.317 15.701 1.00 92.31 310 ILE A O 1
ATOM 2383 N N . ASN A 1 311 ? -24.536 4.041 17.414 1.00 90.06 311 ASN A N 1
ATOM 2384 C CA . ASN A 1 311 ? -25.780 4.130 16.648 1.00 90.06 311 ASN A CA 1
ATOM 2385 C C . ASN A 1 311 ? -25.976 5.540 16.088 1.00 90.06 311 ASN A C 1
ATOM 2387 O O . ASN A 1 311 ? -25.996 6.515 16.835 1.00 90.06 311 ASN A O 1
ATOM 2391 N N . VAL A 1 312 ? -26.177 5.633 14.776 1.00 84.62 312 VAL A N 1
ATOM 2392 C CA . VAL A 1 312 ? -26.248 6.889 14.024 1.00 84.62 312 VAL A CA 1
ATOM 2393 C C . VAL A 1 312 ? -27.527 6.876 13.205 1.00 84.62 312 VAL A C 1
ATOM 2395 O O . VAL A 1 312 ? -27.666 6.064 12.293 1.00 84.62 312 VAL A O 1
ATOM 2398 N N . GLY A 1 313 ? -28.504 7.711 13.568 1.00 82.56 313 GLY A N 1
ATOM 2399 C CA . GLY A 1 313 ? -29.814 7.700 12.903 1.00 82.56 313 GLY A CA 1
ATOM 2400 C C . GLY A 1 313 ? -30.480 6.313 12.904 1.00 82.56 313 GLY A C 1
ATOM 2401 O O . GLY A 1 313 ? -31.118 5.932 11.929 1.00 82.56 313 GLY A O 1
ATOM 2402 N N . GLY A 1 314 ? -30.266 5.519 13.962 1.00 84.88 314 GLY A N 1
ATOM 2403 C CA . GLY A 1 314 ? -30.772 4.144 14.077 1.00 84.88 314 GLY A CA 1
ATOM 2404 C C . GLY A 1 314 ? -29.948 3.072 13.351 1.00 84.88 314 GLY A C 1
ATOM 2405 O O . GLY A 1 314 ? -30.326 1.903 13.389 1.00 84.88 314 GLY A O 1
ATOM 2406 N N . THR A 1 315 ? -28.825 3.428 12.722 1.00 83.25 315 THR A N 1
ATOM 2407 C CA . THR A 1 315 ? -27.911 2.463 12.095 1.00 83.25 315 THR A CA 1
ATOM 2408 C C . THR A 1 315 ? -26.661 2.232 12.939 1.00 83.25 315 THR A C 1
ATOM 2410 O O . THR A 1 315 ? -25.998 3.205 13.300 1.00 83.25 315 THR A O 1
ATOM 2413 N N . PRO A 1 316 ? -26.283 0.970 13.206 1.00 88.12 316 PRO A N 1
ATOM 2414 C CA . PRO A 1 316 ? -25.035 0.664 13.888 1.00 88.12 316 PRO A CA 1
ATOM 2415 C C . PRO A 1 316 ? -23.828 0.884 12.966 1.00 88.12 316 PRO A C 1
ATOM 2417 O O . PRO A 1 316 ? -23.779 0.383 11.838 1.00 88.12 316 PRO A O 1
ATOM 2420 N N . VAL A 1 317 ? -22.834 1.601 13.483 1.00 88.00 317 VAL A N 1
ATOM 2421 C CA . VAL A 1 317 ? -21.501 1.759 12.898 1.00 88.00 317 VAL A CA 1
ATOM 2422 C C . VAL A 1 317 ? -20.499 1.156 13.868 1.00 88.00 317 VAL A C 1
ATOM 2424 O O . VAL A 1 317 ? -20.360 1.639 14.991 1.00 88.00 317 VAL A O 1
ATOM 2427 N N . THR A 1 318 ? -19.812 0.097 13.449 1.00 91.56 318 THR A N 1
ATOM 2428 C CA . THR A 1 318 ? -18.874 -0.647 14.294 1.00 91.56 318 THR A CA 1
ATOM 2429 C C . THR A 1 318 ? -17.440 -0.431 13.833 1.00 91.56 318 THR A C 1
ATOM 2431 O O . THR A 1 318 ? -17.100 -0.804 12.715 1.00 91.56 318 THR A O 1
ATOM 2434 N N . LEU A 1 319 ? -16.579 0.106 14.693 1.00 90.75 319 LEU A N 1
ATOM 2435 C CA . LEU A 1 319 ? -15.132 0.035 14.524 1.00 90.75 319 LEU A CA 1
ATOM 2436 C C . LEU A 1 319 ? -14.661 -1.352 14.981 1.00 90.75 319 LEU A C 1
ATOM 2438 O O . LEU A 1 319 ? -14.667 -1.667 16.171 1.00 90.75 319 LEU A O 1
ATOM 2442 N N . ASP A 1 320 ? -14.308 -2.198 14.018 1.00 90.56 320 ASP A N 1
ATOM 2443 C CA . ASP A 1 320 ? -13.993 -3.610 14.233 1.00 90.56 320 ASP A CA 1
ATOM 2444 C C . ASP A 1 320 ? -12.582 -3.767 14.802 1.00 90.56 320 ASP A C 1
ATOM 2446 O O . ASP A 1 320 ? -12.393 -4.200 15.942 1.00 90.56 320 ASP A O 1
ATOM 2450 N N . HIS A 1 321 ? -11.586 -3.349 14.025 1.00 90.88 321 HIS A N 1
ATOM 2451 C CA . HIS A 1 321 ? -10.189 -3.393 14.418 1.00 90.88 321 HIS A CA 1
ATOM 2452 C C . HIS A 1 321 ? -9.348 -2.373 13.639 1.00 90.88 321 HIS A C 1
ATOM 2454 O O . HIS A 1 321 ? -9.750 -1.871 12.587 1.00 90.88 321 HIS A O 1
ATOM 2460 N N . VAL A 1 322 ? -8.163 -2.069 14.164 1.00 89.81 322 VAL A N 1
ATOM 2461 C CA . VAL A 1 322 ? -7.149 -1.225 13.522 1.00 89.81 322 VAL A CA 1
ATOM 2462 C C . VAL A 1 322 ? -5.843 -1.995 13.469 1.00 89.81 322 VAL A C 1
ATOM 2464 O O . VAL A 1 322 ? -5.431 -2.589 14.464 1.00 89.81 322 VAL A O 1
ATOM 2467 N N . ILE A 1 323 ? -5.202 -2.001 12.305 1.00 89.06 323 ILE A N 1
ATOM 2468 C CA . ILE A 1 323 ? -3.901 -2.633 12.103 1.00 89.06 323 ILE A CA 1
ATOM 2469 C C . ILE A 1 323 ? -2.903 -1.552 11.700 1.00 89.06 323 ILE A C 1
ATOM 2471 O O . ILE A 1 323 ? -3.125 -0.850 10.714 1.00 89.06 323 ILE A O 1
ATOM 2475 N N . VAL A 1 324 ? -1.800 -1.455 12.432 1.00 90.38 324 VAL A N 1
ATOM 2476 C CA . VAL A 1 324 ? -0.717 -0.499 12.181 1.00 90.38 324 VAL A CA 1
ATOM 2477 C C . VAL A 1 324 ? 0.557 -1.271 11.869 1.00 90.38 324 VAL A C 1
ATOM 2479 O O . VAL A 1 324 ? 0.954 -2.167 12.619 1.00 90.38 324 VAL A O 1
ATOM 2482 N N . THR A 1 325 ? 1.189 -0.904 10.764 1.00 90.94 325 THR A N 1
ATOM 2483 C CA . THR A 1 325 ? 2.493 -1.396 10.309 1.00 90.94 325 THR A CA 1
ATOM 2484 C C . THR A 1 325 ? 3.403 -0.206 9.993 1.00 90.94 325 THR A C 1
ATOM 2486 O O . THR A 1 325 ? 2.910 0.927 9.919 1.00 90.94 325 THR A O 1
ATOM 2489 N N . PRO A 1 326 ? 4.717 -0.419 9.797 1.00 88.81 326 PRO A N 1
ATOM 2490 C CA . PRO A 1 326 ? 5.615 0.649 9.360 1.00 88.81 326 PRO A CA 1
ATOM 2491 C C . PRO A 1 326 ? 5.233 1.237 7.998 1.00 88.81 326 PRO A C 1
ATOM 2493 O O . PRO A 1 326 ? 5.524 2.396 7.731 1.00 88.81 326 PRO A O 1
ATOM 2496 N N . SER A 1 327 ? 4.570 0.460 7.134 1.00 88.62 327 SER A N 1
ATOM 2497 C CA . SER A 1 327 ? 4.206 0.934 5.803 1.00 88.62 327 SER A CA 1
ATOM 2498 C C . SER A 1 327 ? 2.800 1.522 5.733 1.00 88.62 327 SER A C 1
ATOM 2500 O O . SER A 1 327 ? 2.556 2.401 4.911 1.00 88.62 327 SER A O 1
ATOM 2502 N N . LEU A 1 328 ? 1.847 1.028 6.522 1.00 86.38 328 LEU A N 1
ATOM 2503 C CA . LEU A 1 328 ? 0.438 1.371 6.363 1.00 86.38 328 LEU A CA 1
ATOM 2504 C C . LEU A 1 328 ? -0.334 1.237 7.683 1.00 86.38 328 LEU A C 1
ATOM 2506 O O . LEU A 1 328 ? -0.037 0.405 8.542 1.00 86.38 328 LEU A O 1
ATOM 2510 N N . THR A 1 329 ? -1.362 2.068 7.837 1.00 86.69 329 THR A N 1
ATOM 2511 C CA . THR A 1 329 ? -2.401 1.893 8.854 1.00 86.69 329 THR A CA 1
ATOM 2512 C C . THR A 1 329 ? -3.728 1.573 8.172 1.00 86.69 329 THR A C 1
ATOM 2514 O O . THR A 1 329 ? -4.156 2.295 7.273 1.00 86.69 329 THR A O 1
ATOM 2517 N N . ARG A 1 330 ? -4.406 0.506 8.609 1.00 86.19 330 ARG A N 1
ATOM 2518 C CA . ARG A 1 330 ? -5.734 0.104 8.124 1.00 86.19 330 ARG A CA 1
ATOM 2519 C C . ARG A 1 330 ? -6.752 0.155 9.245 1.00 86.19 330 ARG A C 1
ATOM 2521 O O . ARG A 1 330 ? -6.555 -0.466 10.288 1.00 86.19 330 ARG A O 1
ATOM 2528 N N . VAL A 1 331 ? -7.857 0.845 8.998 1.00 85.62 331 VAL A N 1
ATOM 2529 C CA . VAL A 1 331 ? -8.989 0.966 9.923 1.00 85.62 331 VAL A CA 1
ATOM 2530 C C . VAL A 1 331 ? -10.182 0.223 9.334 1.00 85.62 331 VAL A C 1
ATOM 2532 O O . VAL A 1 331 ? -10.597 0.532 8.218 1.00 85.62 331 VAL A O 1
ATOM 2535 N N . TYR A 1 332 ? -10.728 -0.742 10.078 1.00 86.38 332 TYR A N 1
ATOM 2536 C CA . TYR A 1 332 ? -11.833 -1.591 9.633 1.00 86.38 332 TYR A CA 1
ATOM 2537 C C . TYR A 1 332 ? -13.141 -1.169 10.301 1.00 86.38 332 TYR A C 1
ATOM 2539 O O . TYR A 1 332 ? -13.292 -1.286 11.516 1.00 86.38 332 TYR A O 1
ATOM 2547 N N . ILE A 1 333 ? -14.103 -0.703 9.508 1.00 84.19 333 ILE A N 1
ATOM 2548 C CA . ILE A 1 333 ? -15.400 -0.193 9.976 1.00 84.19 333 ILE A CA 1
ATOM 2549 C C . ILE A 1 333 ? -16.508 -1.038 9.348 1.00 84.19 333 ILE A C 1
ATOM 2551 O O . ILE A 1 333 ? -16.439 -1.356 8.173 1.00 84.19 333 ILE A O 1
ATOM 2555 N N . LYS A 1 334 ? -17.557 -1.403 10.077 1.00 85.19 334 LYS A N 1
ATOM 2556 C CA . LYS A 1 334 ? -18.726 -2.132 9.559 1.00 85.19 334 LYS A CA 1
ATOM 2557 C C . LYS A 1 334 ? -19.959 -1.240 9.686 1.00 85.19 334 LYS A C 1
ATOM 2559 O O . LYS A 1 334 ? -20.202 -0.681 10.750 1.00 85.19 334 LYS A O 1
ATOM 2564 N N . SER A 1 335 ? -20.737 -1.089 8.613 1.00 78.81 335 SER A N 1
ATOM 2565 C CA . SER A 1 335 ? -22.000 -0.328 8.636 1.00 78.81 335 SER A CA 1
ATOM 2566 C C . SER A 1 335 ? -22.935 -0.757 7.506 1.00 78.81 335 SER A C 1
ATOM 2568 O O . SER A 1 335 ? -22.485 -1.094 6.409 1.00 78.81 335 SER A O 1
ATOM 2570 N N . THR A 1 336 ? -24.246 -0.727 7.762 1.00 72.19 336 THR A N 1
ATOM 2571 C CA . THR A 1 336 ? -25.287 -1.073 6.780 1.00 72.19 336 THR A CA 1
ATOM 2572 C C . THR A 1 336 ? -25.742 0.112 5.918 1.00 72.19 336 THR A C 1
ATOM 2574 O O . THR A 1 336 ? -26.263 -0.123 4.827 1.00 72.19 336 THR A O 1
ATOM 2577 N N . ILE A 1 337 ? -25.534 1.368 6.346 1.00 68.38 337 ILE A N 1
ATOM 2578 C CA . ILE A 1 337 ? -25.890 2.557 5.541 1.00 68.38 337 ILE A CA 1
ATOM 2579 C C . ILE A 1 337 ? -24.942 2.718 4.357 1.00 68.38 337 ILE A C 1
ATOM 2581 O O . ILE A 1 337 ? -25.388 2.925 3.228 1.00 68.38 337 ILE A O 1
ATOM 2585 N N . ILE A 1 338 ? -23.640 2.584 4.601 1.00 58.19 338 ILE A N 1
ATOM 2586 C CA . ILE A 1 338 ? -22.622 2.847 3.578 1.00 58.19 338 ILE A CA 1
ATOM 2587 C C . ILE A 1 338 ? -22.800 1.872 2.388 1.00 58.19 338 ILE A C 1
ATOM 2589 O O . ILE A 1 338 ? -22.557 2.217 1.236 1.00 58.19 338 ILE A O 1
ATOM 2593 N N . ALA A 1 339 ? -23.360 0.680 2.640 1.00 56.38 339 ALA A N 1
ATOM 2594 C CA . ALA A 1 339 ? -23.661 -0.320 1.618 1.00 56.38 339 ALA A CA 1
ATOM 2595 C C . ALA A 1 339 ? -24.761 0.108 0.629 1.00 56.38 339 ALA A C 1
ATOM 2597 O O . ALA A 1 339 ? -24.767 -0.351 -0.513 1.00 56.38 339 ALA A O 1
ATOM 2598 N N . ARG A 1 340 ? -25.714 0.949 1.058 1.00 55.94 340 ARG A N 1
ATOM 2599 C CA . ARG A 1 340 ? -26.908 1.289 0.263 1.00 55.94 340 ARG A CA 1
ATOM 2600 C C . ARG A 1 340 ? -26.684 2.426 -0.713 1.00 55.94 340 ARG A C 1
ATOM 2602 O O . ARG A 1 340 ? -27.249 2.397 -1.801 1.00 55.94 340 ARG A O 1
ATOM 2609 N N . ASN A 1 341 ? -25.890 3.418 -0.329 1.00 56.62 341 ASN A N 1
ATOM 2610 C CA . ASN A 1 341 ? -25.806 4.648 -1.109 1.00 56.62 341 ASN A CA 1
ATOM 2611 C C . ASN A 1 341 ? -24.710 4.605 -2.182 1.00 56.62 341 ASN A C 1
ATOM 2613 O O . ASN A 1 341 ? -24.598 5.549 -2.956 1.00 56.62 341 ASN A O 1
ATOM 2617 N N . GLY A 1 342 ? -23.899 3.537 -2.231 1.00 54.44 342 GLY A N 1
ATOM 2618 C CA . GLY A 1 342 ? -22.753 3.453 -3.143 1.00 54.44 342 GLY A CA 1
ATOM 2619 C C . GLY A 1 342 ? -21.820 4.660 -3.021 1.00 54.44 342 GLY A C 1
ATOM 2620 O O . GLY A 1 342 ? -21.166 5.018 -4.000 1.00 54.44 342 GLY A O 1
ATOM 2621 N N . LEU A 1 343 ? -21.838 5.328 -1.859 1.00 50.28 343 LEU A N 1
ATOM 2622 C CA . LEU A 1 343 ? -21.173 6.605 -1.669 1.00 50.28 343 LEU A CA 1
ATOM 2623 C C . LEU A 1 343 ? -19.673 6.417 -1.854 1.00 50.28 343 LEU A C 1
ATOM 2625 O O . LEU A 1 343 ? -19.081 5.441 -1.385 1.00 50.28 343 LEU A O 1
ATOM 2629 N N . ALA A 1 344 ? -19.091 7.388 -2.559 1.00 52.66 344 ALA A N 1
ATOM 2630 C CA . ALA A 1 344 ? -17.667 7.659 -2.541 1.00 52.66 344 ALA A CA 1
ATOM 2631 C C . ALA A 1 344 ? -17.185 7.787 -1.085 1.00 52.66 344 ALA A C 1
ATOM 2633 O O . ALA A 1 344 ? -17.986 7.931 -0.163 1.00 52.66 344 ALA A O 1
ATOM 2634 N N . GLN A 1 345 ? -15.881 7.621 -0.883 1.00 57.41 345 GLN A N 1
ATOM 2635 C CA . GLN A 1 345 ? -15.263 7.467 0.437 1.00 57.41 345 GLN A CA 1
ATOM 2636 C C . GLN A 1 345 ? -15.777 8.546 1.390 1.00 57.41 345 GLN A C 1
ATOM 2638 O O . GLN A 1 345 ? -15.934 9.667 0.915 1.00 57.41 345 GLN A O 1
ATOM 2643 N N . PRO A 1 346 ? -16.041 8.247 2.681 1.00 62.22 346 PRO A N 1
ATOM 2644 C CA . PRO A 1 346 ? -16.299 9.303 3.650 1.00 62.22 346 PRO A CA 1
ATOM 2645 C C . PRO A 1 346 ? -15.165 10.326 3.535 1.00 62.22 346 PRO A C 1
ATOM 2647 O O . PRO A 1 346 ? -14.012 10.013 3.853 1.00 62.22 346 PRO A O 1
ATOM 2650 N N . GLU A 1 347 ? -15.461 11.502 2.983 1.00 63.22 347 GLU A N 1
ATOM 2651 C CA . GLU A 1 347 ? -14.452 12.520 2.668 1.00 63.22 347 GLU A CA 1
ATOM 2652 C C . GLU A 1 347 ? -13.864 13.103 3.971 1.00 63.22 347 GLU A C 1
ATOM 2654 O O . GLU A 1 347 ? -12.769 13.681 4.009 1.00 63.22 347 GLU A O 1
ATOM 2659 N N . ASP A 1 348 ? -14.567 12.874 5.085 1.00 71.81 348 ASP A N 1
ATOM 2660 C CA . ASP A 1 348 ? -14.286 13.434 6.393 1.00 71.81 348 ASP A CA 1
ATOM 2661 C C . ASP A 1 348 ? -13.994 12.390 7.481 1.00 71.81 348 ASP A C 1
ATOM 2663 O O . ASP A 1 348 ? -14.281 12.609 8.659 1.00 71.81 348 ASP A O 1
ATOM 2667 N N . MET A 1 349 ? -13.320 11.287 7.136 1.00 77.00 349 MET A N 1
ATOM 2668 C CA . MET A 1 349 ? -12.667 10.453 8.154 1.00 77.00 349 MET A CA 1
ATOM 2669 C C . MET A 1 349 ? -11.352 11.081 8.633 1.00 77.00 349 MET A C 1
ATOM 2671 O O . MET A 1 349 ? -10.404 11.247 7.866 1.00 77.00 349 MET A O 1
ATOM 2675 N N . ARG A 1 350 ? -11.270 11.391 9.928 1.00 82.44 350 ARG A N 1
ATOM 2676 C CA . ARG A 1 350 ? -10.087 11.960 10.587 1.00 82.44 350 ARG A CA 1
ATOM 2677 C C . ARG A 1 350 ? -9.580 10.994 11.637 1.00 82.44 350 ARG A C 1
ATOM 2679 O O . ARG A 1 350 ? -10.300 10.659 12.569 1.00 82.44 350 ARG A O 1
ATOM 2686 N N . LEU A 1 351 ? -8.340 10.564 11.494 1.00 84.12 351 LEU A N 1
ATOM 2687 C CA . LEU A 1 351 ? -7.642 9.801 12.518 1.00 84.12 351 LEU A CA 1
ATOM 2688 C C . LEU A 1 351 ? -6.666 10.725 13.245 1.00 84.12 351 LEU A C 1
ATOM 2690 O O . LEU A 1 351 ? -5.919 11.443 12.584 1.00 84.12 351 LEU A O 1
ATOM 2694 N N . SER A 1 352 ? -6.662 10.726 14.570 1.00 84.25 352 SER A N 1
ATOM 2695 C CA . SER A 1 352 ? -5.694 11.470 15.371 1.00 84.25 352 SER A CA 1
ATOM 2696 C C . SER A 1 352 ? -5.053 10.597 16.440 1.00 84.25 352 SER A C 1
ATOM 2698 O O . SER A 1 352 ? -5.641 9.618 16.903 1.00 84.25 352 SER A O 1
ATOM 2700 N N . VAL A 1 353 ? -3.823 10.951 16.806 1.00 84.38 353 VAL A N 1
ATOM 2701 C CA . VAL A 1 353 ? -3.013 10.252 17.810 1.00 84.38 353 VAL A CA 1
ATOM 2702 C C . VAL A 1 353 ? -2.463 11.286 18.766 1.00 84.38 353 VAL A C 1
ATOM 2704 O O . VAL A 1 353 ? -1.811 12.227 18.326 1.00 84.38 353 VAL A O 1
ATOM 2707 N N . ASP A 1 354 ? -2.773 11.143 20.054 1.00 80.81 354 ASP A N 1
ATOM 2708 C CA . ASP A 1 354 ? -2.337 12.071 21.108 1.00 80.81 354 ASP A CA 1
ATOM 2709 C C . ASP A 1 354 ? -2.616 13.561 20.784 1.00 80.81 354 ASP A C 1
ATOM 2711 O O . ASP A 1 354 ? -1.896 14.461 21.209 1.00 80.81 354 ASP A O 1
ATOM 2715 N N . GLY A 1 355 ? -3.683 13.830 20.020 1.00 74.19 355 GLY A N 1
ATOM 2716 C CA . GLY A 1 355 ? -4.085 15.175 19.588 1.00 74.19 355 GLY A CA 1
ATOM 2717 C C . GLY A 1 355 ? -3.542 15.633 18.225 1.00 74.19 355 GLY A C 1
ATOM 2718 O O . GLY A 1 355 ? -4.038 16.627 17.703 1.00 74.19 355 GLY A O 1
ATOM 2719 N N . GLU A 1 356 ? -2.604 14.909 17.603 1.00 76.75 356 GLU A N 1
ATOM 2720 C CA . GLU A 1 356 ? -2.099 15.199 16.248 1.00 76.75 356 GLU A CA 1
ATOM 2721 C C . GLU A 1 356 ? -3.022 14.599 15.175 1.00 76.75 356 GLU A C 1
ATOM 2723 O O . GLU A 1 356 ? -3.367 13.419 15.248 1.00 76.75 356 GLU A O 1
ATOM 2728 N N . ASN A 1 357 ? -3.434 15.381 14.168 1.00 70.56 357 ASN A N 1
ATOM 2729 C CA . ASN A 1 357 ? -4.447 14.977 13.187 1.00 70.56 357 ASN A CA 1
ATOM 2730 C C . ASN A 1 357 ? -3.843 14.508 11.850 1.00 70.56 357 ASN A C 1
ATOM 2732 O O . ASN A 1 357 ? -2.994 15.164 11.256 1.00 70.56 357 ASN A O 1
ATOM 2736 N N . SER A 1 358 ? -4.355 13.397 11.316 1.00 68.38 358 SER A N 1
ATOM 2737 C CA . SER A 1 358 ? -3.985 12.852 10.000 1.00 68.38 358 SER A CA 1
ATOM 2738 C C . SER A 1 358 ? -4.342 13.754 8.815 1.00 68.38 358 SER A C 1
ATOM 2740 O O . SER A 1 358 ? -3.705 13.622 7.769 1.00 68.38 358 SER A O 1
ATOM 2742 N N . LYS A 1 359 ? -5.328 14.659 8.943 1.00 57.06 359 LYS A N 1
ATOM 2743 C CA . LYS A 1 359 ? -5.692 15.601 7.863 1.00 57.0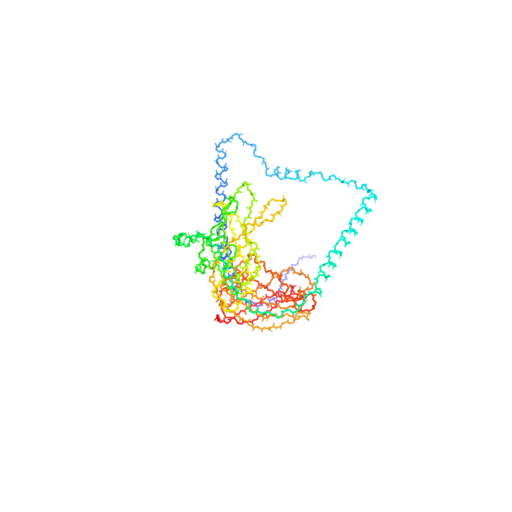6 359 LYS A CA 1
ATOM 2744 C C . LYS A 1 359 ? -4.640 16.682 7.618 1.00 57.06 359 LYS A C 1
ATOM 2746 O O . LYS A 1 359 ? -4.490 17.107 6.474 1.00 57.06 359 LYS A O 1
ATOM 2751 N N . ASP A 1 360 ? -3.871 17.047 8.638 1.00 46.94 360 ASP A N 1
ATOM 2752 C CA . ASP A 1 360 ? -2.784 18.028 8.514 1.00 46.94 360 ASP A CA 1
ATOM 2753 C C . ASP A 1 360 ? -1.541 17.429 7.838 1.00 46.94 360 ASP A C 1
ATOM 2755 O O . ASP A 1 360 ? -0.604 18.134 7.478 1.00 46.94 360 ASP A O 1
ATOM 2759 N N . LEU A 1 361 ? -1.552 16.115 7.601 1.00 46.88 361 LEU A N 1
ATOM 2760 C CA . LEU A 1 361 ? -0.397 15.355 7.146 1.00 46.88 361 LEU A CA 1
ATOM 2761 C C . LEU A 1 361 ? -0.520 14.894 5.671 1.00 46.88 361 LEU A C 1
ATOM 2763 O O . LEU A 1 361 ? 0.217 14.033 5.221 1.00 46.88 361 LEU A O 1
ATOM 2767 N N . ALA A 1 362 ? -1.411 15.507 4.885 1.00 38.31 362 ALA A N 1
ATOM 2768 C CA . ALA A 1 362 ? -1.562 15.378 3.425 1.00 38.31 362 ALA A CA 1
ATOM 2769 C C . ALA A 1 362 ? -2.593 14.364 2.881 1.00 38.31 362 ALA A C 1
ATOM 2771 O O . ALA A 1 362 ? -2.451 13.143 2.890 1.00 38.31 362 ALA A O 1
ATOM 2772 N N . SER A 1 363 ? -3.596 14.985 2.258 1.00 37.00 363 SER A N 1
ATOM 2773 C CA . SER A 1 363 ? -4.422 14.566 1.125 1.00 37.00 363 SER A CA 1
ATOM 2774 C C . SER A 1 363 ? -3.580 14.070 -0.074 1.00 37.00 363 SER A C 1
ATOM 2776 O O . SER A 1 363 ? -3.540 14.693 -1.137 1.00 37.00 363 SER A O 1
ATOM 2778 N N . LEU A 1 364 ? -2.896 12.937 0.058 1.00 36.34 364 LEU A N 1
ATOM 2779 C CA . LEU A 1 364 ? -2.264 12.264 -1.076 1.00 36.34 364 LEU A CA 1
ATOM 2780 C C . LEU A 1 364 ? -2.986 10.956 -1.353 1.00 36.34 364 LEU A C 1
ATOM 2782 O O . LEU A 1 364 ? -2.566 9.910 -0.886 1.00 36.34 364 LEU A O 1
ATOM 2786 N N . GLY A 1 365 ? -4.098 11.050 -2.092 1.00 35.75 365 GLY A N 1
ATOM 2787 C CA . GLY A 1 365 ? -4.520 10.076 -3.111 1.00 35.75 365 GLY A CA 1
ATOM 2788 C C . GLY A 1 365 ? -4.497 8.581 -2.775 1.00 35.75 365 GLY A C 1
ATOM 2789 O O . GLY A 1 365 ? -4.481 7.766 -3.697 1.00 35.75 365 GLY A O 1
ATOM 2790 N N . GLY A 1 366 ? -4.496 8.198 -1.501 1.00 36.78 366 GLY A N 1
ATOM 2791 C CA . GLY A 1 366 ? -4.544 6.822 -1.047 1.00 36.78 366 GLY A CA 1
ATOM 2792 C C . GLY A 1 366 ? -5.957 6.309 -1.216 1.00 36.78 366 GLY A C 1
ATOM 2793 O O . GLY A 1 366 ? -6.715 6.242 -0.255 1.00 36.78 366 GLY A O 1
ATOM 2794 N N . GLY A 1 367 ? -6.326 5.982 -2.455 1.00 36.94 367 GLY A N 1
ATOM 2795 C CA . GLY A 1 367 ? -7.556 5.273 -2.748 1.00 36.94 367 GLY A CA 1
ATOM 2796 C C . GLY A 1 367 ? -7.606 4.013 -1.891 1.00 36.94 367 GLY A C 1
ATOM 2797 O O . GLY A 1 367 ? -6.965 3.010 -2.207 1.00 36.94 367 GLY A O 1
ATOM 2798 N N . GLY A 1 368 ? -8.366 4.065 -0.795 1.00 38.91 368 GLY A N 1
ATOM 2799 C CA . GLY A 1 368 ? -8.870 2.869 -0.146 1.00 38.91 368 GLY A CA 1
ATOM 2800 C C . GLY A 1 368 ? -9.485 2.007 -1.238 1.00 38.91 368 GLY A C 1
ATOM 2801 O O . GLY A 1 368 ? -10.422 2.426 -1.922 1.00 38.91 368 GLY A O 1
ATOM 2802 N N . THR A 1 369 ? -8.899 0.841 -1.488 1.00 41.12 369 THR A N 1
ATOM 2803 C CA . THR A 1 369 ? -9.516 -0.128 -2.381 1.00 41.12 369 THR A CA 1
ATOM 2804 C C . THR A 1 369 ? -10.729 -0.651 -1.638 1.00 41.12 369 THR A C 1
ATOM 2806 O O . THR A 1 369 ? -10.620 -1.350 -0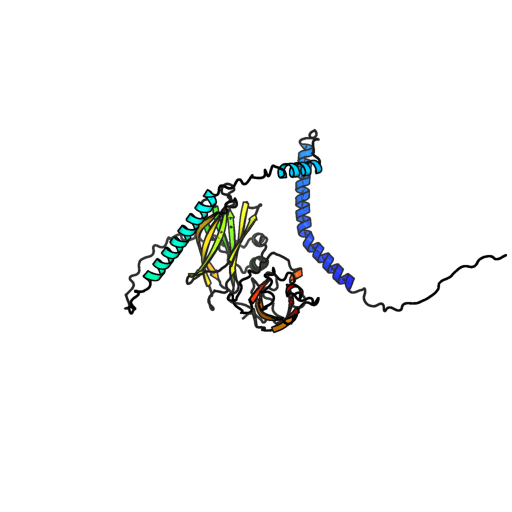.634 1.00 41.12 369 THR A O 1
ATOM 2809 N N . TRP A 1 370 ? -11.903 -0.248 -2.109 1.00 45.31 370 TRP A N 1
ATOM 2810 C CA . TRP A 1 370 ? -13.168 -0.776 -1.642 1.00 45.31 370 TRP A CA 1
ATOM 2811 C C . TRP A 1 370 ? -13.267 -2.236 -2.063 1.00 45.31 370 TRP A C 1
ATOM 2813 O O . TRP A 1 370 ? -13.726 -2.558 -3.156 1.00 45.31 370 TRP A O 1
ATOM 2823 N N . THR A 1 371 ? -12.806 -3.140 -1.215 1.00 45.12 371 THR A N 1
ATOM 2824 C CA . THR A 1 371 ? -13.189 -4.544 -1.313 1.00 45.12 371 THR A CA 1
ATOM 2825 C C . THR A 1 371 ? -14.390 -4.744 -0.407 1.00 45.12 371 THR A C 1
ATOM 2827 O O . THR A 1 371 ? -14.216 -4.709 0.813 1.00 45.12 371 THR A O 1
ATOM 2830 N N . PRO A 1 372 ? -15.602 -4.955 -0.958 1.00 44.16 372 PRO A N 1
ATOM 2831 C CA . PRO A 1 372 ? -16.707 -5.456 -0.163 1.00 44.16 372 PRO A CA 1
ATOM 2832 C C . PRO A 1 372 ? -16.233 -6.760 0.477 1.00 44.16 372 PRO A C 1
ATOM 2834 O O . PRO A 1 372 ? -16.025 -7.758 -0.209 1.00 44.16 372 PRO A O 1
ATOM 2837 N N . THR A 1 373 ? -16.020 -6.759 1.788 1.00 44.78 373 THR A N 1
ATOM 2838 C CA . THR A 1 373 ? -15.709 -7.976 2.556 1.00 44.78 373 THR A CA 1
ATOM 2839 C C . THR A 1 373 ? -16.998 -8.711 2.925 1.00 44.78 373 THR A C 1
ATOM 2841 O O . THR A 1 373 ? -17.151 -9.229 4.025 1.00 44.78 373 THR A O 1
ATOM 2844 N N . GLY A 1 374 ? -17.953 -8.726 1.994 1.00 40.03 374 GLY A N 1
ATOM 2845 C CA . GLY A 1 374 ? -19.278 -9.281 2.193 1.00 40.03 374 GLY A CA 1
ATOM 2846 C C . GLY A 1 374 ? -19.879 -9.783 0.890 1.00 40.03 374 GLY A C 1
ATOM 2847 O O . GLY A 1 374 ? -19.798 -9.152 -0.166 1.00 40.03 374 GLY A O 1
ATOM 2848 N N . ASP A 1 375 ? -20.485 -10.949 0.996 1.00 37.38 375 ASP A N 1
ATOM 2849 C CA . ASP A 1 375 ? -21.329 -11.604 0.020 1.00 37.38 375 ASP A CA 1
ATOM 2850 C C . ASP A 1 375 ? -22.485 -10.652 -0.336 1.00 37.38 375 ASP A C 1
ATOM 2852 O O . ASP A 1 375 ? -22.960 -9.889 0.504 1.00 37.38 375 ASP A O 1
ATOM 2856 N N . LYS A 1 376 ? -22.970 -10.703 -1.582 1.00 38.53 376 LYS A N 1
ATOM 2857 C CA . LYS A 1 376 ? -23.993 -9.804 -2.165 1.00 38.53 376 LYS A CA 1
ATOM 2858 C C . LYS A 1 376 ? -25.342 -9.698 -1.409 1.00 38.53 376 LYS A C 1
ATOM 2860 O O . LYS A 1 376 ? -26.247 -9.040 -1.914 1.00 38.53 376 LYS A O 1
ATOM 2865 N N . TYR A 1 377 ? -25.512 -10.322 -0.241 1.00 32.78 377 TYR A N 1
ATOM 2866 C CA . TYR A 1 377 ? -26.806 -10.540 0.403 1.00 32.78 377 TYR A CA 1
ATOM 2867 C C . TYR A 1 377 ? -26.763 -10.449 1.943 1.00 32.78 377 TYR A C 1
ATOM 2869 O O . TYR A 1 377 ? -26.936 -11.445 2.636 1.00 32.78 377 TYR A O 1
ATOM 2877 N N . GLY A 1 378 ? -26.628 -9.234 2.490 1.00 37.91 378 GLY A N 1
ATOM 2878 C CA . GLY A 1 378 ? -27.117 -8.920 3.846 1.00 37.91 378 GLY A CA 1
ATOM 2879 C C . GLY A 1 378 ? -26.107 -8.935 4.999 1.00 37.91 378 GLY A C 1
ATOM 2880 O O . GLY A 1 378 ? -26.476 -8.554 6.109 1.00 37.91 378 GLY A O 1
ATOM 2881 N N . THR A 1 379 ? -24.845 -9.294 4.766 1.00 44.31 379 THR A N 1
ATOM 2882 C CA . THR A 1 379 ? -23.771 -9.152 5.766 1.00 44.31 379 THR A CA 1
ATOM 2883 C C . THR A 1 379 ? -23.350 -7.678 5.862 1.00 44.31 379 THR A C 1
ATOM 2885 O O . THR A 1 379 ? -23.265 -7.022 4.818 1.00 44.31 379 THR A O 1
ATOM 2888 N N . PRO A 1 380 ? -23.085 -7.113 7.062 1.00 47.91 380 PRO A N 1
ATOM 2889 C CA . PRO A 1 380 ? -22.506 -5.777 7.176 1.00 47.91 380 PRO A CA 1
ATOM 2890 C C . PRO A 1 380 ? -21.271 -5.685 6.281 1.00 47.91 380 PRO A C 1
ATOM 2892 O O . PRO A 1 380 ? -20.331 -6.463 6.446 1.00 47.91 380 PRO A O 1
ATOM 2895 N N . ILE A 1 381 ? -21.285 -4.768 5.313 1.00 55.44 381 ILE A N 1
ATOM 2896 C CA . ILE A 1 381 ? -20.119 -4.547 4.464 1.00 55.44 381 ILE A CA 1
ATOM 2897 C C . ILE A 1 381 ? -19.033 -3.964 5.367 1.00 55.44 381 ILE A C 1
ATOM 2899 O O . ILE A 1 381 ? -19.253 -2.951 6.038 1.00 55.44 381 ILE A O 1
ATOM 2903 N N . GLY A 1 382 ? -17.899 -4.659 5.442 1.00 56.41 382 GLY A N 1
ATOM 2904 C CA . GLY A 1 382 ? -16.691 -4.153 6.071 1.00 56.41 382 GLY A CA 1
ATOM 2905 C C . GLY A 1 382 ? -15.992 -3.176 5.132 1.00 56.41 382 GLY A C 1
ATOM 2906 O O . GLY A 1 382 ? -15.776 -3.462 3.954 1.00 56.41 382 GLY A O 1
ATOM 2907 N N . TRP A 1 383 ? -15.658 -2.022 5.678 1.00 64.44 383 TRP A N 1
ATOM 2908 C CA . TRP A 1 383 ? -14.980 -0.897 5.060 1.00 64.44 383 TRP A CA 1
ATOM 2909 C C . TRP A 1 383 ? -13.556 -0.855 5.583 1.00 64.44 383 TRP A C 1
ATOM 2911 O O . TRP A 1 383 ? -13.343 -1.018 6.783 1.00 64.44 383 TRP A O 1
ATOM 2921 N N . VAL A 1 384 ? -12.593 -0.626 4.696 1.00 62.38 384 VAL A N 1
ATOM 2922 C CA . VAL A 1 384 ? -11.181 -0.500 5.061 1.00 62.38 384 VAL A CA 1
ATOM 2923 C C . VAL A 1 384 ? -10.700 0.868 4.613 1.00 62.38 384 VAL A C 1
ATOM 2925 O O . VAL A 1 384 ? -10.665 1.147 3.415 1.00 62.38 384 VAL A O 1
ATOM 2928 N N . SER A 1 385 ? -10.350 1.723 5.570 1.00 67.19 385 SER A N 1
ATOM 2929 C CA . SER A 1 385 ? -9.672 2.987 5.288 1.00 67.19 385 SER A CA 1
ATOM 2930 C C . SER A 1 385 ? -8.165 2.791 5.414 1.00 67.19 385 SER A C 1
ATOM 2932 O O . SER A 1 385 ? -7.692 2.233 6.408 1.00 67.19 385 SER A O 1
ATOM 2934 N N . ASN A 1 386 ? -7.427 3.226 4.394 1.00 68.38 386 ASN A N 1
ATOM 2935 C CA . ASN A 1 386 ? -5.973 3.160 4.330 1.00 68.38 386 ASN A CA 1
ATOM 2936 C C . ASN A 1 386 ? -5.407 4.537 4.688 1.00 68.38 386 ASN A C 1
ATOM 2938 O O . ASN A 1 386 ? -5.659 5.507 3.981 1.00 68.38 386 ASN A O 1
ATOM 2942 N N . TYR A 1 387 ? -4.610 4.610 5.748 1.00 70.31 387 TYR A N 1
ATOM 2943 C CA . TYR A 1 387 ? -3.871 5.808 6.127 1.00 70.31 387 TYR A CA 1
ATOM 2944 C C . TYR A 1 387 ? -2.393 5.579 5.848 1.00 70.31 387 TYR A C 1
ATOM 2946 O O . TYR A 1 387 ? -1.749 4.731 6.467 1.00 70.31 387 TYR A O 1
ATOM 2954 N N . THR A 1 388 ? -1.862 6.350 4.908 1.00 60.53 388 THR A N 1
ATOM 2955 C CA . THR A 1 388 ? -0.455 6.333 4.501 1.00 60.53 388 THR A CA 1
ATOM 2956 C C . THR A 1 388 ? 0.320 7.475 5.155 1.00 60.53 388 THR A C 1
ATOM 2958 O O . THR A 1 388 ? 1.239 7.992 4.546 1.00 60.53 388 THR A O 1
ATOM 2961 N N . ASN A 1 389 ? -0.058 7.898 6.365 1.00 65.69 389 ASN A N 1
ATOM 2962 C CA . ASN A 1 389 ? 0.555 9.023 7.082 1.00 65.69 389 ASN A CA 1
ATOM 2963 C C . ASN A 1 389 ? 1.402 8.572 8.283 1.00 65.69 389 ASN A C 1
ATOM 2965 O O . ASN A 1 389 ? 1.199 7.435 8.712 1.00 65.69 389 ASN A O 1
ATOM 2969 N N . PRO A 1 390 ? 2.280 9.415 8.890 1.00 56.44 390 PRO A N 1
ATOM 2970 C CA . PRO A 1 390 ? 3.305 9.024 9.871 1.00 56.44 390 PRO A CA 1
ATOM 2971 C C . PRO A 1 390 ? 2.753 8.623 11.250 1.00 56.44 390 PRO A C 1
ATOM 2973 O O . PRO A 1 390 ? 3.441 8.692 12.267 1.00 56.44 390 PRO A O 1
ATOM 2976 N N . LEU A 1 391 ? 1.517 8.134 11.285 1.00 65.56 391 LEU A N 1
ATOM 2977 C CA . LEU A 1 391 ? 1.019 7.248 12.328 1.00 65.56 391 LEU A CA 1
ATOM 2978 C C . LEU A 1 391 ? 1.666 5.852 12.256 1.00 65.56 391 LEU A C 1
ATOM 2980 O O . LEU A 1 391 ? 1.373 5.001 13.095 1.00 65.56 391 LEU A O 1
ATOM 2984 N N . PHE A 1 392 ? 2.541 5.615 11.272 1.00 70.56 392 PHE A N 1
ATOM 2985 C CA . PHE A 1 392 ? 3.373 4.422 11.174 1.00 70.56 392 PHE A CA 1
ATOM 2986 C C . PHE A 1 392 ? 4.069 4.140 12.495 1.00 70.56 392 PHE A C 1
ATOM 2988 O O . PHE A 1 392 ? 4.670 5.023 13.103 1.00 70.56 392 PHE A O 1
ATOM 2995 N N . ASP A 1 393 ? 3.965 2.892 12.935 1.00 73.12 393 ASP A N 1
ATOM 2996 C CA . ASP A 1 393 ? 4.627 2.403 14.143 1.00 73.12 393 ASP A CA 1
ATOM 2997 C C . ASP A 1 393 ? 4.220 3.102 15.465 1.00 73.12 393 ASP A C 1
ATOM 2999 O O . ASP A 1 393 ? 4.732 2.754 16.531 1.00 73.12 393 ASP A O 1
ATOM 3003 N N . ARG A 1 394 ? 3.255 4.037 15.447 1.00 83.50 394 ARG A N 1
ATOM 3004 C CA . ARG A 1 394 ? 2.776 4.705 16.663 1.00 83.50 394 ARG A CA 1
ATOM 3005 C C . ARG A 1 394 ? 1.873 3.782 17.488 1.00 83.50 394 ARG A C 1
ATOM 3007 O O . ARG A 1 394 ? 1.155 2.928 16.969 1.00 83.50 394 ARG A O 1
ATOM 3014 N N . GLN A 1 395 ? 1.906 3.984 18.799 1.00 88.94 395 GLN A N 1
ATOM 3015 C CA . GLN A 1 395 ? 1.037 3.346 19.792 1.00 88.94 395 GLN A CA 1
ATOM 3016 C C . GLN A 1 395 ? 0.362 4.437 20.634 1.00 88.94 395 GLN A C 1
ATOM 3018 O O . GLN A 1 395 ? 0.649 5.613 20.435 1.00 88.94 395 GLN A O 1
ATOM 3023 N N . GLY A 1 396 ? -0.503 4.070 21.577 1.00 90.19 396 GLY A N 1
ATOM 3024 C CA . GLY A 1 396 ? -1.112 5.034 22.502 1.00 90.19 396 GLY A CA 1
ATOM 3025 C C . GLY A 1 396 ? -2.585 5.290 22.215 1.00 90.19 396 GLY A C 1
ATOM 3026 O O . GLY A 1 396 ? -3.261 4.424 21.656 1.00 90.19 396 GLY A O 1
ATOM 3027 N N . THR A 1 397 ? -3.098 6.446 22.640 1.00 91.81 397 THR A N 1
ATOM 3028 C CA . THR A 1 397 ? -4.532 6.758 22.566 1.00 91.81 397 THR A CA 1
ATOM 3029 C C . THR A 1 397 ? -4.859 7.459 21.258 1.00 91.81 397 THR A C 1
ATOM 3031 O O . THR A 1 397 ? -4.281 8.484 20.903 1.00 91.81 397 THR A O 1
ATOM 3034 N N . TRP A 1 398 ? -5.767 6.850 20.512 1.00 92.88 398 TRP A N 1
ATOM 3035 C CA . TRP A 1 398 ? -6.143 7.246 19.170 1.00 92.88 398 TRP A CA 1
ATOM 3036 C C . TRP A 1 398 ? -7.619 7.626 19.157 1.00 92.88 398 TRP A C 1
ATOM 3038 O O . TRP A 1 398 ? -8.444 7.038 19.867 1.00 92.88 398 TRP A O 1
ATOM 3048 N N . THR A 1 399 ? -7.946 8.582 18.298 1.00 92.44 399 THR A N 1
ATOM 3049 C CA . THR A 1 399 ? -9.313 9.027 18.069 1.00 92.44 399 THR A CA 1
ATOM 3050 C C . THR A 1 399 ? -9.621 8.957 16.579 1.00 92.44 399 THR A C 1
ATOM 3052 O O . THR A 1 399 ? -8.916 9.537 15.758 1.00 92.44 399 THR A O 1
ATOM 3055 N N . LEU A 1 400 ? -10.684 8.244 16.212 1.00 90.44 400 LEU A N 1
ATOM 3056 C CA . LEU A 1 400 ? -11.227 8.240 14.854 1.00 90.44 400 LEU A CA 1
ATOM 3057 C C . LEU A 1 400 ? -12.529 9.034 14.844 1.00 90.44 400 LEU A C 1
ATOM 3059 O O . LEU A 1 400 ? -13.481 8.662 15.527 1.00 90.44 400 LEU A O 1
ATOM 3063 N N . GLN A 1 401 ? -12.579 10.089 14.041 1.00 90.62 401 GLN A N 1
ATOM 3064 C CA . GLN A 1 401 ? -13.776 10.878 13.784 1.00 90.62 401 GLN A CA 1
ATOM 3065 C C . GLN A 1 401 ? -14.297 10.615 12.373 1.00 90.62 401 GLN A C 1
ATOM 3067 O O . GLN A 1 401 ? -13.524 10.582 11.418 1.00 90.62 401 GLN A O 1
ATOM 3072 N N . ILE A 1 402 ? -15.609 10.449 12.241 1.00 85.88 402 ILE A N 1
ATOM 3073 C CA . ILE A 1 402 ? -16.304 10.260 10.963 1.00 85.88 402 ILE A CA 1
ATOM 3074 C C . ILE A 1 402 ? -17.440 11.272 10.913 1.00 85.88 402 ILE A C 1
ATOM 3076 O O . ILE A 1 402 ? -18.265 11.296 11.830 1.00 85.88 402 ILE A O 1
ATOM 3080 N N . ALA A 1 403 ? -17.513 12.099 9.871 1.00 84.88 403 ALA A N 1
ATOM 3081 C CA . ALA A 1 403 ? -18.652 12.995 9.712 1.00 84.88 403 ALA A CA 1
ATOM 3082 C C . ALA A 1 403 ? -19.955 12.184 9.636 1.00 84.88 403 ALA A C 1
ATOM 3084 O O . ALA A 1 403 ? -20.073 11.223 8.876 1.00 84.88 403 ALA A O 1
ATOM 3085 N N . ALA A 1 404 ? -20.954 12.559 10.436 1.00 83.50 404 ALA A N 1
ATOM 3086 C CA . ALA A 1 404 ? -22.230 11.851 10.442 1.00 83.50 404 ALA A CA 1
ATOM 3087 C C . ALA A 1 404 ? -22.984 12.001 9.103 1.00 83.50 404 ALA A C 1
ATOM 3089 O O . ALA A 1 404 ? -23.721 11.090 8.717 1.00 83.50 404 ALA A O 1
ATOM 3090 N N . SER A 1 405 ? -22.733 13.086 8.359 1.00 81.38 405 SER A N 1
ATOM 3091 C CA . SER A 1 405 ? -23.223 13.298 6.990 1.00 81.38 405 SER A CA 1
ATOM 3092 C C . SER A 1 405 ? -22.773 12.206 6.019 1.00 81.38 405 SER A C 1
ATOM 3094 O O . SER A 1 405 ? -23.583 11.737 5.219 1.00 81.38 405 SER A O 1
ATOM 3096 N N . ASP A 1 406 ? -21.532 11.723 6.142 1.00 75.00 406 ASP A N 1
ATOM 3097 C CA . ASP A 1 406 ? -20.991 10.636 5.306 1.00 75.00 406 ASP A CA 1
ATOM 3098 C C . ASP A 1 406 ? -21.715 9.305 5.560 1.00 75.00 406 ASP A C 1
ATOM 3100 O O . ASP A 1 406 ? -21.695 8.379 4.748 1.00 75.00 406 ASP A O 1
ATOM 3104 N N . LEU A 1 407 ? -22.402 9.221 6.698 1.00 75.19 407 LEU A N 1
ATOM 3105 C CA . LEU A 1 407 ? -23.208 8.089 7.125 1.00 75.19 407 LEU A CA 1
ATOM 3106 C C . LEU A 1 407 ? -24.704 8.365 6.967 1.00 75.19 407 LEU A C 1
ATOM 3108 O O . LEU A 1 407 ? -25.516 7.709 7.612 1.00 75.19 407 LEU A O 1
ATOM 3112 N N . GLY A 1 408 ? -25.085 9.331 6.124 1.00 75.69 408 GLY A N 1
ATOM 3113 C CA . GLY A 1 408 ? -26.480 9.639 5.803 1.00 75.69 408 GLY A CA 1
ATOM 3114 C C . GLY A 1 408 ? -27.292 10.211 6.968 1.00 75.69 408 GLY A C 1
ATOM 3115 O O . GLY A 1 408 ? -28.520 10.244 6.893 1.00 75.69 408 GLY A O 1
ATOM 3116 N N . SER A 1 409 ? -26.634 10.641 8.044 1.00 80.44 409 SER A N 1
ATOM 3117 C CA . SER A 1 409 ? -27.278 11.298 9.178 1.00 80.44 409 SER A CA 1
ATOM 3118 C C . SER A 1 409 ? -27.290 12.808 8.989 1.00 80.44 409 SER A C 1
ATOM 3120 O O . SER A 1 409 ? -26.328 13.393 8.502 1.00 80.44 409 SER A O 1
ATOM 3122 N N . SER A 1 410 ? -28.375 13.454 9.416 1.00 82.75 410 SER A N 1
ATOM 3123 C CA . SER A 1 410 ? -28.480 14.916 9.461 1.00 82.75 410 SER A CA 1
ATOM 3124 C C . SER A 1 410 ? -27.795 15.533 10.685 1.00 82.75 410 SER A C 1
ATOM 3126 O O . SER A 1 410 ? -27.866 16.745 10.870 1.00 82.75 410 SER A O 1
ATOM 3128 N N . SER A 1 411 ? -27.196 14.715 11.559 1.00 82.94 411 SER A N 1
ATOM 3129 C CA . SER A 1 411 ? -26.450 15.218 12.711 1.00 82.94 411 SER A CA 1
ATOM 3130 C C . SER A 1 411 ? -25.224 16.008 12.240 1.00 82.94 411 SER A C 1
ATOM 3132 O O . SER A 1 411 ? -24.465 15.489 11.420 1.00 82.94 411 SER A O 1
ATOM 3134 N N . PRO A 1 412 ? -24.988 17.223 12.762 1.00 83.19 412 PRO A N 1
ATOM 3135 C CA . PRO A 1 412 ? -23.760 17.960 12.483 1.00 83.19 412 PRO A CA 1
ATOM 3136 C C . PRO A 1 412 ? -22.552 17.397 13.249 1.00 83.19 412 PRO A C 1
ATOM 3138 O O . PRO A 1 412 ? -21.413 17.690 12.896 1.00 83.19 412 PRO A O 1
ATOM 3141 N N . GLU A 1 413 ? -22.776 16.606 14.303 1.00 88.00 413 GLU A N 1
ATOM 3142 C CA . GLU A 1 413 ? -21.697 16.098 15.151 1.00 88.00 413 GLU A CA 1
ATOM 3143 C C . GLU A 1 413 ? -21.020 14.864 14.537 1.00 88.00 413 GLU A C 1
ATOM 3145 O O . GLU A 1 413 ? -21.714 13.919 14.139 1.00 88.00 413 GLU A O 1
ATOM 3150 N N . PRO A 1 414 ? -19.675 14.826 14.478 1.00 89.44 414 PRO A N 1
ATOM 3151 C CA . PRO A 1 414 ? -18.952 13.658 14.010 1.00 89.44 414 PRO A CA 1
ATOM 3152 C C . PRO A 1 414 ? -19.035 12.516 15.025 1.00 89.44 414 PRO A C 1
ATOM 3154 O O . PRO A 1 414 ? -18.972 12.703 16.241 1.00 89.44 414 PRO A O 1
ATOM 3157 N N . ILE A 1 415 ? -19.094 11.295 14.514 1.00 90.25 415 ILE A N 1
ATOM 3158 C CA . ILE A 1 415 ? -18.990 10.087 15.328 1.00 90.25 415 ILE A CA 1
ATOM 3159 C C . ILE A 1 415 ? -17.545 9.914 15.734 1.00 90.25 415 ILE A C 1
ATOM 3161 O O . ILE A 1 415 ? -16.665 9.924 14.879 1.00 90.25 415 ILE A O 1
ATOM 3165 N N . THR A 1 416 ? -17.319 9.732 17.029 1.00 93.31 416 THR A N 1
ATOM 3166 C CA . THR A 1 416 ? -15.979 9.661 17.604 1.00 93.31 416 THR A CA 1
ATOM 3167 C C . THR A 1 416 ? -15.765 8.306 18.265 1.00 93.31 416 THR A C 1
ATOM 3169 O O . THR A 1 416 ? -16.474 7.950 19.204 1.00 93.31 416 THR A O 1
ATOM 3172 N N . PHE A 1 417 ? -14.764 7.565 17.798 1.00 93.81 417 PHE A N 1
ATOM 3173 C CA . PHE A 1 417 ? -14.251 6.366 18.455 1.00 93.81 417 PHE A CA 1
ATOM 3174 C C . PHE A 1 417 ? -12.952 6.709 19.173 1.00 93.81 417 PHE A C 1
ATOM 3176 O O . PHE A 1 417 ? -12.051 7.277 18.560 1.00 93.81 417 PHE A O 1
ATOM 3183 N N . ASN A 1 418 ? -12.840 6.325 20.442 1.00 94.94 418 ASN A N 1
ATOM 3184 C CA . ASN A 1 418 ? -11.611 6.447 21.221 1.00 94.94 418 ASN A CA 1
ATOM 3185 C C . ASN A 1 418 ? -11.093 5.048 21.536 1.00 94.94 418 ASN A C 1
ATOM 3187 O O . ASN A 1 418 ? -11.831 4.202 22.051 1.00 94.94 418 ASN A O 1
ATOM 3191 N N . PHE A 1 419 ? -9.831 4.792 21.217 1.00 94.50 419 PHE A N 1
ATOM 3192 C CA . PHE A 1 419 ? -9.232 3.478 21.394 1.00 94.50 419 PHE A CA 1
ATOM 3193 C C . PHE A 1 419 ? -7.733 3.567 21.652 1.00 94.50 419 PHE A C 1
ATOM 3195 O O . PHE A 1 419 ? -7.116 4.607 21.460 1.00 94.50 419 PHE A O 1
ATOM 3202 N N . THR A 1 420 ? -7.139 2.459 22.088 1.00 93.56 420 THR A N 1
ATOM 3203 C CA . THR A 1 420 ? -5.698 2.370 22.323 1.00 93.56 420 THR A CA 1
ATOM 3204 C C . THR A 1 420 ? -5.072 1.403 21.331 1.00 93.56 420 THR A C 1
ATOM 3206 O O . THR A 1 420 ? -5.533 0.268 21.191 1.00 93.56 420 THR A O 1
ATOM 3209 N N . VAL A 1 421 ? -4.010 1.838 20.655 1.00 92.31 421 VAL A N 1
ATOM 3210 C CA . VAL A 1 421 ? -3.166 0.964 19.836 1.00 92.31 421 VAL A CA 1
ATOM 3211 C C . VAL A 1 421 ? -2.066 0.375 20.725 1.00 92.31 421 VAL A C 1
ATOM 3213 O O . VAL A 1 421 ? -1.327 1.144 21.348 1.00 92.31 421 VAL A O 1
ATOM 3216 N N . PRO A 1 422 ? -1.959 -0.965 20.828 1.00 92.19 422 PRO A N 1
ATOM 3217 C CA . PRO A 1 422 ? -0.965 -1.611 21.683 1.00 92.19 422 PRO A CA 1
ATOM 3218 C C . PRO A 1 422 ? 0.450 -1.517 21.082 1.00 92.19 422 PRO A C 1
ATOM 3220 O O . PRO A 1 422 ? 0.593 -1.146 19.917 1.00 92.19 422 PRO A O 1
ATOM 3223 N N . PRO A 1 423 ? 1.498 -1.903 21.833 1.00 88.12 423 PRO A N 1
ATOM 3224 C CA . PRO A 1 423 ? 2.830 -2.143 21.275 1.00 88.12 423 PRO A CA 1
ATOM 3225 C C . PRO A 1 423 ? 2.830 -3.219 20.178 1.00 88.12 423 PRO A C 1
ATOM 3227 O O . PRO A 1 423 ? 1.900 -4.028 20.094 1.00 88.12 423 PRO A O 1
ATOM 3230 N N . ALA A 1 424 ? 3.867 -3.225 19.332 1.00 84.94 424 ALA A N 1
ATOM 3231 C CA . ALA A 1 424 ? 4.039 -4.247 18.296 1.00 84.94 424 ALA A CA 1
ATOM 3232 C C . ALA A 1 424 ? 4.152 -5.647 18.919 1.00 84.94 424 ALA A C 1
ATOM 3234 O O . ALA A 1 424 ? 4.759 -5.797 19.982 1.00 84.94 424 ALA A O 1
ATOM 3235 N N . GLN A 1 425 ? 3.562 -6.643 18.254 1.00 79.31 425 GLN A N 1
ATOM 3236 C CA . GLN A 1 425 ? 3.608 -8.056 18.642 1.00 79.31 425 GLN A CA 1
ATOM 3237 C C . GLN A 1 425 ? 4.422 -8.890 17.663 1.00 79.31 425 GLN A C 1
ATOM 3239 O O . GLN A 1 425 ? 4.388 -8.562 16.451 1.00 79.31 425 GLN A O 1
#

Secondary structure (DSSP, 8-state):
--------------------STTHHHHHHHHHHHHHHHHHHHHHHHHHHHHHHHHHHHHHHHH-TT------HHHHHHHHHHHTT-----------HHHHHHHHHHHHHHHHHHHHHHHHHHHTSS-----------PPPP------------------GGGGGG-S-HHHHHHHHTT-SEEEEEEEEETTEEEEEEEEEEBSSEEEEEEEEE--TTT-EEEEEEEEEEGGGEEEPEEEEEEEETTTTEEEEEEEEE-TTSPTT--EEEEEEEEEEEESSSS--EEEEEEEEEEEE-B---EEEEEEEEEEETTEEEEEEEEEE-SS-EEEEEEESSHHHH-PPP-TTEEEEETTEEGGGG------------S-TTTSPEEEEEEE-STTTT--EEEEEEE-GGGGT---SSPEEEEEEEPPP-

Foldseek 3Di:
DDDDDDDDDDDDDDDDDDDDPPPVVVVVVVVVVLVCVVCVVVVVVVVVVVV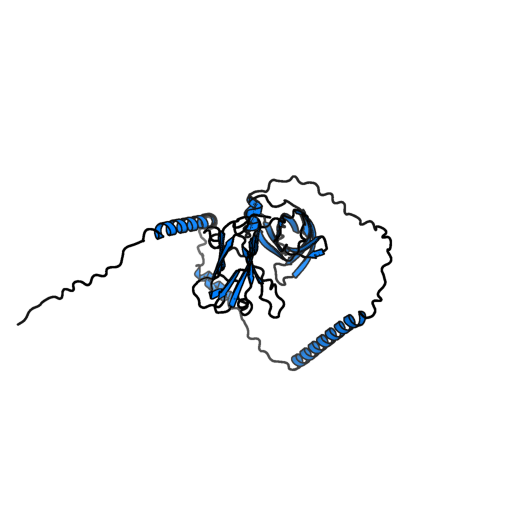VVVVVVVVVCVVCVPPPPPPPPVVVVVVVVVVVPPDPDPDPDPDDPVVVVVVVVVVVVVVVVVVVVVVVVVVVPPDDDPDDDDDDDDDDDDDDDPPPPDDPDPPDDLPLVVLPFDLQLLSSLCSVVVVWDADQDWDDQPPKIKGFGIWAAEQFKTKTKIKIADDVVQQKDKWFCWKAWPPRDIWDWIWDWDADPVRNMIIIMTITTNPPPDPPDQKIWIKGWMWIFHPDPPTDIDTRGIDTDMYTYHHKKWKFQFQDWDAFPNWIKGFGMWIAASRKIKTKIFTDQCVPPVDDDLPDKWKDDPRRILVSFDPRDPPQPLDQPDDPDDGGGIGIDIRSGVCHQDWAKMKIWGQSVSSVHPDRGTDIDIGTTDHID

Sequence (425 aa):
MADNENNTFSDMTNQQPDSSTDSFEAVDARLREDIQHGYRSYRQENQASLSRVQGRLEARLRQAPDQTNIHSFEKFYQQRQKENSMDEKPVQRGRSRLVRTLSILVATLVVIAVISSAALLFNTRSHLVVGIPTAGTMTPTATVRPDTKPSPTPTAAIDEAACSSSADPGEQYLCSAGQEKQLNISTMVGKTRFTIQRGYADSQRVLLTTVSTINDKENMIIGIDRLTIQGGIVLFGGTGGGPDLRTNQWYGLGSFDASKIPAGTKELQITAHLSKTAVKPPVVREDAGTVQLTLPFHPEKRVATLNQTINVGGTPVTLDHVIVTPSLTRVYIKSTIIARNGLAQPEDMRLSVDGENSKDLASLGGGGTWTPTGDKYGTPIGWVSNYTNPLFDRQGTWTLQIAASDLGSSSPEPITFNFTVPPAQ

pLDDT: mean 72.02, std 20.37, range [30.97, 98.5]

Radius of gyration: 31.6 Å; chains: 1; bounding box: 73×128×72 Å